Protein AF-A0A2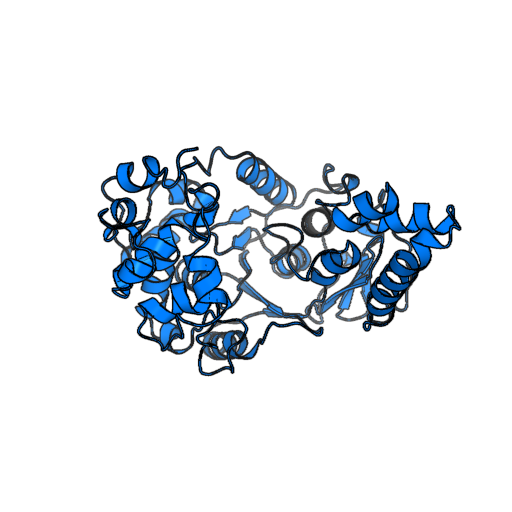D7ATK7-F1 (afdb_monomer)

Solvent-accessible surface area (backbone atoms only — not comparable to full-atom values): 22265 Å² total; per-residue (Å²): 113,68,54,60,48,31,48,75,71,53,39,56,70,63,23,48,58,49,55,74,72,53,89,50,81,94,45,47,71,58,47,53,51,48,51,51,52,50,45,58,66,70,67,59,74,70,71,82,61,67,92,77,81,71,72,64,43,79,89,45,63,70,70,23,51,48,73,59,82,35,34,41,34,39,50,44,92,81,51,74,28,40,36,50,50,58,83,83,58,54,73,92,72,43,58,58,19,29,55,45,49,34,46,23,34,56,36,47,87,80,38,65,70,44,79,55,84,63,92,40,80,45,73,61,43,84,30,46,30,32,41,29,68,46,28,51,43,26,44,26,23,57,68,29,43,64,92,81,47,43,35,34,27,75,37,75,79,64,96,64,84,67,36,59,44,18,30,47,52,31,49,59,57,45,52,76,83,43,79,65,47,73,34,39,33,50,56,33,52,56,32,42,71,66,70,37,72,76,46,64,65,35,96,57,31,68,35,34,68,56,44,64,38,24,64,83,65,34,28,27,25,50,25,40,46,44,24,24,48,71,48,36,15,54,81,18,36,26,46,43,69,36,85,78,27,70,67,46,56,48,50,42,48,57,32,46,60,36,14,24,42,59,36,47,77,26,34,28,22,27,71,56,20,21,45,52,49,32,60,78,38,78,65,32,80,48,56,42,67,30,46,62,18,82,45,85,52,60,64,20,37,42,54,61,25,50,53,61,36,30,59,72,73,43,78,59,42,68,81,28,71,54,31,40,53,44,63,72,36,82,79,43,68,56,26,56,60,39,50,46,27,32,62,70,61,72,44,55,86,75,40,67,94,44,50,76,75,62,69,57,87,55,78,65,50,43,22,29,44,68,76,38,49,74,72,38,58,78,92,48,33,64,57,32,49,59,47,42,60,77,70,34,52,72,50,84,63,62,60,74,56,64,68,37,55,79,72,75,128

Foldseek 3Di:
DVLVVCVVVLVLVVNVVCCVVDDDPVCVVVVVVSCVLVVVVVPQDQPPADPDDDADDLQCLLSQWDDDQQKIWGDDNQGIKIKRHPRPDDSVLFAQLLSLLLCCQQCVVPRVSSVDQGPDFDAAFDAAEELQQLALLSVLLCLLFDVRHAAEYEDEPGDDLFDCLLSVLLQVVVVVPDDYHYMYMDSQCSQVSSSHDRDGPHPCNSCSSCSRCCSVVRHQEYEYSAACCRQQNDLLFAGDHNCPDPVLVVVQVSQVRHNYGYFHLHHFAHSLLSLQLCVVDPSNCSGDNARNDDNHAHPLQAPCCQLRVQLVVGHHDCVHPHNLVQLPDPVRRSNLSNLVSCLSNVNCVSNVVCVVVNPDDCPCNNATALVSLVSGDPVSSVSSVVSSVVGHHHDPDCCVSNVGRSDPD

Radius of gyration: 22.5 Å; Cα contacts (8 Å, |Δi|>4): 698; chains: 1; bounding box: 68×41×58 Å

Sequence (409 aa):
MIVRSYWNQGDLGKAGELLAVWKNDSLDFIREKYENTTKIYSEDNEPSGPKRRVEWNPEEIISNYVQEGSRLWLKTPHVWVYWDMPADFDLEKTNHALLELAAELLLRPWIESTKRPFSTKRDFGDNYSLAFSAGTDSTAAMLLMPGNTILAYHQRDYDSMIDHRNALKLIDHIKTYRDVFVIKSNHEKIRKAYGNPNGFSTDYASGAHLVLMADYLNLKGVSFGLVIENGWLKKASKFRDFADSNHWKYWSKRFNEAGLHLVFPTNMISEAGCMKICHSNEIGQHLNSCMRGDGQVGCGKCWKCFHKNGPLGRKIDVSSHEISTYLQKRPLRTAMHALWAIKKMHLEHLVPDLEIQLQQDFSWWEDYYAPGLEILPPDLREIIQNNLELYLQQLEDSSHLTSIDLFSE

Secondary structure (DSSP, 8-state):
-HHHHHHHTT-HHHHHHHHHH---GGGHHHHHHHHHHHHHHHHS------SS-----SS-GGGGEEEETTEEEEE-SS-EEEEE--TT--GGGS-HHHHHHHHHHHHTTT-GGGSS--SS-----SEEEEE--SSHHHHHHHHHS-TTPEEEEEE--SS-S---HHHHHHHHHHTTTS-EEEEEB-TTHHHHHTTPPSS-SSTTGGGHHHHHTTTTTTEEEEE----HHHHTEETTTEE--STT-HHHHHHHHHHHHTT-EEE-TTTTB-HHHHHHHHHTSGGGGT----TTS-SSS--SSSHHIIIIIGGGT----TTSHHHHHHHT-SSPTTHHHHHHHHHHTT-GGG-GGGHHHHHS--GGGGSB-GGGGGGS-HHHHHHHHHHHHTT--B-S-THHHHT-BTT--

Structure (mmCIF, N/CA/C/O backbone):
data_AF-A0A2D7ATK7-F1
#
_entry.id   AF-A0A2D7ATK7-F1
#
loop_
_atom_site.group_PDB
_atom_site.id
_atom_site.type_symbol
_atom_site.label_atom_id
_atom_site.label_alt_id
_atom_site.label_comp_id
_atom_site.label_asym_id
_atom_site.label_entity_id
_atom_site.label_seq_id
_atom_site.pdbx_PDB_ins_code
_atom_site.Cartn_x
_atom_site.Cartn_y
_atom_site.Cartn_z
_atom_site.occupancy
_atom_site.B_iso_or_equiv
_atom_site.auth_seq_id
_atom_site.auth_comp_id
_atom_site.auth_asym_id
_atom_site.auth_atom_id
_atom_site.pdbx_PDB_model_num
ATOM 1 N N . MET A 1 1 ? 36.347 3.215 19.498 1.00 61.38 1 MET A N 1
ATOM 2 C CA . MET A 1 1 ? 35.095 3.941 19.832 1.00 61.38 1 MET A CA 1
ATOM 3 C C . MET A 1 1 ? 34.274 4.271 18.582 1.00 61.38 1 MET A C 1
ATOM 5 O O . MET A 1 1 ? 33.103 3.928 18.550 1.00 61.38 1 MET A O 1
ATOM 9 N N . ILE A 1 2 ? 34.889 4.823 17.527 1.00 79.06 2 ILE A N 1
ATOM 10 C CA . ILE A 1 2 ? 34.204 5.235 16.285 1.00 79.06 2 ILE A CA 1
ATOM 11 C C . ILE A 1 2 ? 33.571 4.059 15.511 1.00 79.06 2 ILE A C 1
ATOM 13 O O . ILE A 1 2 ? 32.397 4.130 15.172 1.00 79.06 2 ILE A O 1
ATOM 17 N N . VAL A 1 3 ? 34.284 2.938 15.321 1.00 80.19 3 VAL A N 1
ATOM 18 C CA . VAL A 1 3 ? 33.730 1.739 14.646 1.00 80.19 3 VAL A CA 1
ATOM 19 C C . VAL A 1 3 ? 32.474 1.211 15.350 1.00 80.19 3 VAL A C 1
ATOM 21 O O . VAL A 1 3 ? 31.476 0.922 14.700 1.00 80.19 3 VAL A O 1
ATOM 24 N N . ARG A 1 4 ? 32.489 1.145 16.692 1.00 76.12 4 ARG A N 1
ATOM 25 C CA . ARG A 1 4 ? 31.312 0.749 17.489 1.00 76.12 4 ARG A CA 1
ATOM 26 C C . ARG A 1 4 ? 30.149 1.726 17.323 1.00 76.12 4 ARG A C 1
ATOM 28 O O . ARG A 1 4 ? 29.007 1.293 17.369 1.00 76.12 4 ARG A O 1
ATOM 35 N N . SER A 1 5 ? 30.429 3.016 17.137 1.00 75.94 5 SER A N 1
ATOM 36 C CA . SER A 1 5 ? 29.397 4.028 16.904 1.00 75.94 5 SER A CA 1
ATOM 37 C C . SER A 1 5 ? 28.676 3.784 15.582 1.00 75.94 5 SER A C 1
ATOM 39 O O . SER A 1 5 ? 27.458 3.662 15.593 1.00 75.94 5 SER A O 1
ATOM 41 N N . TYR A 1 6 ? 29.413 3.628 14.475 1.00 76.25 6 TYR A N 1
ATOM 42 C CA . TYR A 1 6 ? 28.816 3.325 13.167 1.00 76.25 6 TYR A CA 1
ATOM 43 C C . TYR A 1 6 ? 28.096 1.975 13.165 1.00 76.25 6 TYR A C 1
ATOM 45 O O . TYR A 1 6 ? 26.975 1.875 12.677 1.00 76.25 6 TYR A O 1
ATOM 53 N N . TRP A 1 7 ? 28.678 0.965 13.820 1.00 75.94 7 TRP A N 1
ATOM 54 C CA . TRP A 1 7 ? 28.021 -0.325 14.028 1.00 75.94 7 TRP A CA 1
ATOM 55 C C . TRP A 1 7 ? 26.679 -0.185 14.764 1.00 75.94 7 TRP A C 1
ATOM 57 O O . TRP A 1 7 ? 25.665 -0.708 14.314 1.00 75.94 7 TRP A O 1
ATOM 67 N N . ASN A 1 8 ? 26.645 0.546 15.882 1.00 73.00 8 ASN A N 1
ATOM 68 C CA . ASN A 1 8 ? 25.421 0.754 16.664 1.00 73.00 8 ASN A CA 1
ATOM 69 C C . ASN A 1 8 ? 24.392 1.638 15.940 1.00 73.00 8 ASN A C 1
ATOM 71 O O . ASN A 1 8 ? 23.205 1.559 16.241 1.00 73.00 8 ASN A O 1
ATOM 75 N N . GLN A 1 9 ? 24.841 2.464 14.995 1.00 74.00 9 GLN A N 1
ATOM 76 C CA . GLN A 1 9 ? 23.996 3.272 14.114 1.00 74.00 9 GLN A CA 1
ATOM 77 C C . GLN A 1 9 ? 23.506 2.493 12.880 1.00 74.00 9 GLN A C 1
ATOM 79 O O . GLN A 1 9 ? 22.691 3.016 12.126 1.00 74.00 9 GLN A O 1
ATOM 84 N N . GLY A 1 10 ? 23.967 1.253 12.676 1.00 64.19 10 GLY A N 1
ATOM 85 C CA . GLY A 1 10 ? 23.589 0.411 11.538 1.00 64.19 10 GLY A CA 1
ATOM 86 C C . GLY A 1 10 ? 24.304 0.745 10.224 1.00 64.19 10 GLY A C 1
ATOM 87 O O . GLY A 1 10 ? 23.979 0.159 9.195 1.00 64.19 10 GLY A O 1
ATOM 88 N N . ASP A 1 11 ? 25.294 1.639 10.240 1.00 74.50 11 ASP A N 1
ATOM 89 C CA . ASP A 1 11 ? 26.102 1.981 9.067 1.00 74.50 11 ASP A CA 1
ATOM 90 C C . ASP A 1 11 ? 27.216 0.941 8.870 1.00 74.50 11 ASP A C 1
ATOM 92 O O . ASP A 1 11 ? 28.384 1.128 9.236 1.00 74.50 11 ASP A O 1
ATOM 96 N N . LEU A 1 12 ? 26.819 -0.215 8.334 1.00 77.12 12 LEU A N 1
ATOM 97 C CA . LEU A 1 12 ? 27.723 -1.337 8.087 1.00 77.12 12 LEU A CA 1
ATOM 98 C C . LEU A 1 12 ? 28.784 -0.994 7.032 1.00 77.12 12 LEU A C 1
ATOM 100 O O . LEU A 1 12 ? 29.916 -1.451 7.160 1.00 77.12 12 LEU A O 1
ATOM 104 N N . GLY A 1 13 ? 28.464 -0.150 6.046 1.00 71.81 13 GLY A N 1
ATOM 105 C CA . GLY A 1 13 ? 29.425 0.29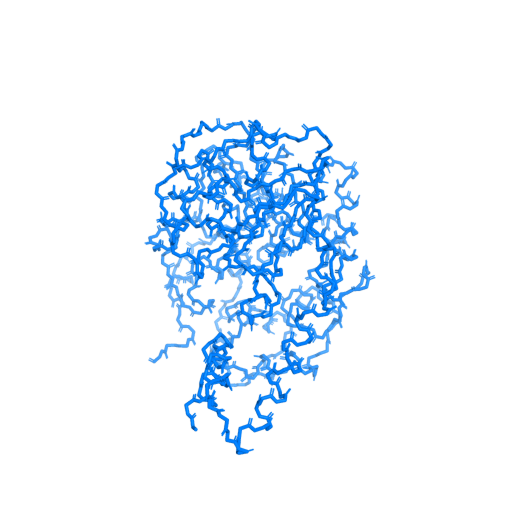2 5.033 1.00 71.81 13 GLY A CA 1
ATOM 106 C C . GLY A 1 13 ? 30.596 1.035 5.668 1.00 71.81 13 GLY A C 1
ATOM 107 O O . GLY A 1 13 ? 31.756 0.647 5.495 1.00 71.81 13 GLY A O 1
ATOM 108 N N . LYS A 1 14 ? 30.300 2.038 6.506 1.00 75.81 14 LYS A N 1
ATOM 109 C CA . LYS A 1 14 ? 31.350 2.810 7.176 1.00 75.81 14 LYS A CA 1
ATOM 110 C C . LYS A 1 14 ? 32.088 2.013 8.245 1.00 75.81 14 LYS A C 1
ATOM 112 O O . LYS A 1 14 ? 33.300 2.174 8.409 1.00 75.81 14 LYS A O 1
ATOM 117 N N . ALA A 1 15 ? 31.388 1.125 8.953 1.00 80.62 15 ALA A N 1
ATOM 118 C CA . ALA A 1 15 ? 32.021 0.198 9.886 1.00 80.62 15 ALA A CA 1
ATOM 119 C C . ALA A 1 15 ? 33.026 -0.724 9.168 1.00 80.62 15 ALA A C 1
ATOM 121 O O . ALA A 1 15 ? 34.132 -0.915 9.674 1.00 80.62 15 ALA A O 1
ATOM 122 N N . GLY A 1 16 ? 32.677 -1.229 7.981 1.00 80.94 16 GLY A N 1
ATOM 123 C CA . GLY A 1 16 ? 33.534 -2.068 7.143 1.00 80.94 16 GLY A CA 1
ATOM 124 C C . GLY A 1 16 ? 34.799 -1.361 6.659 1.00 80.94 16 GLY A C 1
ATOM 125 O O . GLY A 1 16 ? 35.898 -1.884 6.846 1.00 80.94 16 GLY A O 1
ATOM 126 N N . GLU A 1 17 ? 34.669 -0.147 6.112 1.00 80.62 17 GLU A N 1
ATOM 127 C CA . GLU A 1 17 ? 35.816 0.679 5.695 1.00 80.62 17 GLU A CA 1
ATOM 128 C C . GLU A 1 17 ? 36.812 0.890 6.843 1.00 80.62 17 GLU A C 1
ATOM 130 O O . GLU A 1 17 ? 38.021 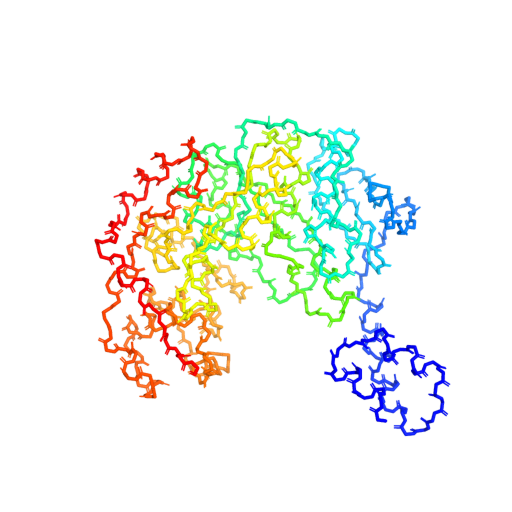0.715 6.686 1.00 80.62 17 GLU A O 1
ATOM 135 N N . LEU A 1 18 ? 36.302 1.234 8.028 1.00 83.44 18 LEU A N 1
ATOM 136 C CA . LEU A 1 18 ? 37.143 1.485 9.193 1.00 83.44 18 LEU A CA 1
ATOM 137 C C . LEU A 1 18 ? 37.787 0.200 9.732 1.00 83.44 18 LEU A C 1
ATOM 139 O O . LEU A 1 18 ? 38.945 0.235 10.144 1.00 83.44 18 LEU A O 1
ATOM 143 N N . LEU A 1 19 ? 37.082 -0.935 9.705 1.00 84.06 19 LEU A N 1
ATOM 144 C CA . LEU A 1 19 ? 37.633 -2.240 10.094 1.00 84.06 19 LEU A CA 1
ATOM 145 C C . LEU A 1 19 ? 38.736 -2.722 9.138 1.00 84.06 19 LEU A C 1
ATOM 147 O O . LEU A 1 19 ? 39.664 -3.406 9.580 1.00 84.06 19 LEU A O 1
ATOM 151 N N . ALA A 1 20 ? 38.675 -2.361 7.853 1.00 81.19 20 ALA A N 1
ATOM 152 C CA . ALA A 1 20 ? 39.702 -2.706 6.869 1.00 81.19 20 ALA A CA 1
ATOM 153 C C . ALA A 1 20 ? 41.026 -1.964 7.119 1.00 81.19 20 ALA A C 1
ATOM 155 O O . ALA A 1 20 ? 42.105 -2.538 6.955 1.00 81.19 20 ALA A O 1
ATOM 156 N N . VAL A 1 21 ? 40.945 -0.704 7.556 1.00 85.69 21 VAL A N 1
ATOM 157 C CA . VAL A 1 21 ? 42.119 0.149 7.795 1.00 85.69 21 VAL A CA 1
ATOM 158 C C . VAL A 1 21 ? 42.669 -0.031 9.211 1.00 85.69 21 VAL A C 1
ATOM 160 O O . VAL A 1 21 ? 43.884 -0.039 9.410 1.00 85.69 21 VAL A O 1
ATOM 163 N N . TRP A 1 22 ? 41.806 -0.188 10.217 1.00 83.25 22 TRP A N 1
ATOM 164 C CA . TRP A 1 22 ? 42.228 -0.253 11.618 1.00 83.25 22 TRP A CA 1
ATOM 165 C C . TRP A 1 22 ? 42.391 -1.694 12.089 1.00 83.25 22 TRP A C 1
ATOM 167 O O . TRP A 1 22 ? 41.421 -2.380 12.412 1.00 83.25 22 TRP A O 1
ATOM 177 N N . LYS A 1 23 ? 43.646 -2.142 12.165 1.00 75.31 23 LYS A N 1
ATOM 178 C CA . LYS A 1 23 ? 44.041 -3.450 12.703 1.00 75.31 23 LYS A CA 1
ATOM 179 C C . LYS A 1 23 ? 44.471 -3.287 14.160 1.00 75.31 23 LYS A C 1
ATOM 181 O O . LYS A 1 23 ? 45.607 -2.920 14.437 1.00 75.31 23 LYS A O 1
ATOM 186 N N . ASN A 1 24 ? 43.523 -3.458 15.073 1.00 79.88 24 ASN A N 1
ATOM 187 C CA . ASN A 1 24 ? 43.741 -3.383 16.514 1.00 79.88 24 ASN A CA 1
ATOM 188 C C . ASN A 1 24 ? 42.946 -4.505 17.183 1.00 79.88 24 ASN A C 1
ATOM 190 O O . ASN A 1 24 ? 41.741 -4.597 16.952 1.00 79.88 24 ASN A O 1
ATOM 194 N N . ASP A 1 25 ? 43.607 -5.274 18.043 1.00 78.81 25 ASP A N 1
ATOM 195 C CA . ASP A 1 25 ? 43.075 -6.465 18.717 1.00 78.81 25 ASP A CA 1
ATOM 196 C C . ASP A 1 25 ? 41.781 -6.182 19.509 1.00 78.81 25 ASP A C 1
ATOM 198 O O . ASP A 1 25 ? 40.880 -7.011 19.619 1.00 78.81 25 ASP A O 1
ATOM 202 N N . SER A 1 26 ? 41.600 -4.950 20.002 1.00 78.88 26 SER A N 1
ATOM 203 C CA . SER A 1 26 ? 40.365 -4.526 20.689 1.00 78.88 26 SER A CA 1
ATOM 204 C C . SER A 1 26 ? 39.120 -4.460 19.784 1.00 78.88 26 SER A C 1
ATOM 206 O O . SER A 1 26 ? 37.996 -4.288 20.277 1.00 78.88 26 SER A O 1
ATOM 208 N N . LEU A 1 27 ? 39.301 -4.571 18.464 1.00 78.56 27 LEU A N 1
ATOM 209 C CA . LEU A 1 27 ? 38.241 -4.580 17.457 1.00 78.56 27 LEU A CA 1
ATOM 210 C C . LEU A 1 27 ? 37.935 -5.982 16.921 1.00 78.56 27 LEU A C 1
ATOM 212 O O . LEU A 1 27 ? 36.965 -6.106 16.177 1.00 78.56 27 LEU A O 1
ATOM 216 N N . ASP A 1 28 ? 38.675 -7.019 17.313 1.00 81.94 28 ASP A N 1
ATOM 217 C CA . ASP A 1 28 ? 38.535 -8.365 16.740 1.00 81.94 28 ASP A CA 1
ATOM 218 C C . ASP A 1 28 ? 37.141 -8.951 16.954 1.00 81.94 28 ASP A C 1
ATOM 220 O O . ASP A 1 28 ? 36.538 -9.453 16.015 1.00 81.94 28 ASP A O 1
ATOM 224 N N . PHE A 1 29 ? 36.545 -8.750 18.131 1.00 79.25 29 PHE A N 1
ATOM 225 C CA . PHE A 1 29 ? 35.157 -9.153 18.388 1.00 79.25 29 PHE A CA 1
ATOM 226 C C . PHE A 1 29 ? 34.143 -8.463 17.455 1.00 79.25 29 PHE A C 1
ATOM 228 O O . PHE A 1 29 ? 33.150 -9.054 17.035 1.00 79.25 29 PHE A O 1
ATOM 235 N N . ILE A 1 30 ? 34.364 -7.185 17.123 1.00 78.25 30 ILE A N 1
ATOM 236 C CA . ILE A 1 30 ? 33.487 -6.447 16.199 1.00 78.25 30 ILE A CA 1
ATOM 237 C C . ILE A 1 30 ? 33.754 -6.898 14.767 1.00 78.25 30 ILE A C 1
ATOM 239 O O . ILE A 1 30 ? 32.814 -6.977 13.989 1.00 78.25 30 ILE A O 1
ATOM 243 N N . ARG A 1 31 ? 35.012 -7.192 14.428 1.00 81.44 31 ARG A N 1
ATOM 244 C CA . ARG A 1 31 ? 35.423 -7.714 13.127 1.00 81.44 31 ARG A CA 1
ATOM 245 C C . ARG A 1 31 ? 34.795 -9.079 12.877 1.00 81.44 31 ARG A C 1
ATOM 247 O O . ARG A 1 31 ? 34.140 -9.237 11.862 1.00 81.44 31 ARG A O 1
ATOM 254 N N . GLU A 1 32 ? 34.873 -9.997 13.833 1.00 80.62 32 GLU A N 1
ATOM 255 C CA . GLU A 1 32 ? 34.225 -11.308 13.769 1.00 80.62 32 GLU A CA 1
ATOM 256 C C . GLU A 1 32 ? 32.702 -11.168 13.662 1.00 80.62 32 GLU A C 1
ATOM 258 O O . GLU A 1 32 ? 32.062 -11.817 12.838 1.00 80.62 32 GLU A O 1
ATOM 263 N N . LYS A 1 33 ? 32.093 -10.261 14.436 1.00 77.62 33 LYS A N 1
ATOM 264 C CA . LYS A 1 33 ? 30.656 -9.987 14.328 1.00 77.62 33 LYS A CA 1
ATOM 265 C C . LYS A 1 33 ? 30.287 -9.378 12.975 1.00 77.62 33 LYS A C 1
ATOM 267 O O . LYS A 1 33 ? 29.256 -9.753 12.424 1.00 77.62 33 LYS A O 1
ATOM 272 N N . TYR A 1 34 ? 31.104 -8.470 12.444 1.00 78.81 34 TYR A N 1
ATOM 273 C CA . TYR A 1 34 ? 30.949 -7.875 11.119 1.00 78.81 34 TYR A CA 1
ATOM 274 C C . TYR A 1 34 ? 31.076 -8.937 10.034 1.00 78.81 34 TYR A C 1
ATOM 276 O O . TYR A 1 34 ? 30.173 -9.040 9.221 1.00 78.81 34 TYR A O 1
ATOM 284 N N . GLU A 1 35 ? 32.113 -9.769 10.077 1.00 76.25 35 GLU A N 1
ATOM 285 C CA . GLU A 1 35 ? 32.370 -10.861 9.138 1.00 76.25 35 GLU A CA 1
ATOM 286 C C . GLU A 1 35 ? 31.294 -11.943 9.192 1.00 76.25 35 GLU A C 1
ATOM 288 O O . GLU A 1 35 ? 30.879 -12.420 8.148 1.00 76.25 35 GLU A O 1
ATOM 293 N N . ASN A 1 36 ? 30.783 -12.304 10.370 1.00 69.75 36 ASN A N 1
ATOM 294 C CA . ASN A 1 36 ? 29.662 -13.240 10.491 1.00 69.75 36 ASN A CA 1
ATOM 295 C C . ASN A 1 36 ? 28.361 -12.622 9.980 1.00 69.75 36 ASN A C 1
ATOM 297 O O . ASN A 1 36 ? 27.586 -13.277 9.294 1.00 69.75 36 ASN A O 1
ATOM 301 N N . THR A 1 37 ? 28.136 -11.343 10.273 1.00 65.12 37 THR A N 1
ATOM 302 C CA . THR A 1 37 ? 26.983 -10.597 9.767 1.00 65.12 37 THR A CA 1
ATOM 303 C C . THR A 1 37 ? 27.045 -10.512 8.239 1.00 65.12 37 THR A C 1
ATOM 305 O O . THR A 1 37 ? 26.074 -10.857 7.578 1.00 65.12 37 THR A O 1
ATOM 308 N N . THR A 1 38 ? 28.191 -10.156 7.654 1.00 59.75 38 THR A N 1
ATOM 309 C CA . THR A 1 38 ? 28.381 -10.088 6.200 1.00 59.75 38 THR A CA 1
ATOM 310 C C . THR A 1 38 ? 28.444 -11.456 5.530 1.00 59.75 38 THR A C 1
ATOM 312 O O . THR A 1 38 ? 27.941 -11.563 4.420 1.00 59.75 38 THR A O 1
ATOM 315 N N . LYS A 1 39 ? 28.958 -12.508 6.186 1.00 52.75 39 LYS A N 1
ATOM 316 C CA . LYS A 1 39 ? 28.890 -13.898 5.696 1.00 52.75 39 LYS A CA 1
ATOM 317 C C . LYS A 1 39 ? 27.460 -14.406 5.616 1.00 52.75 39 LYS A C 1
ATOM 319 O O . LYS A 1 39 ? 27.072 -14.935 4.582 1.00 52.75 39 LYS A O 1
ATOM 324 N N . ILE A 1 40 ? 26.658 -14.176 6.658 1.00 50.38 40 ILE A N 1
ATOM 325 C CA . ILE A 1 40 ? 25.215 -14.462 6.632 1.00 50.38 40 ILE A CA 1
ATOM 326 C C . ILE A 1 40 ? 24.547 -13.674 5.491 1.00 50.38 40 ILE A C 1
ATOM 328 O O . ILE A 1 40 ? 23.667 -14.192 4.811 1.00 50.38 40 ILE A O 1
ATOM 332 N N . TYR A 1 41 ? 24.997 -12.444 5.217 1.00 49.19 41 TYR A N 1
ATOM 333 C CA . TYR A 1 41 ? 24.498 -11.653 4.089 1.00 49.19 41 TYR A CA 1
ATOM 334 C C . TYR A 1 41 ? 25.026 -12.086 2.709 1.00 49.19 41 TYR A C 1
ATOM 336 O O . TYR A 1 41 ? 24.333 -11.835 1.727 1.00 49.19 41 TYR A O 1
ATOM 344 N N . SER A 1 42 ? 26.192 -12.736 2.608 1.00 47.00 42 SER A N 1
ATOM 345 C CA . SER A 1 42 ? 26.765 -13.211 1.339 1.00 47.00 42 SER A CA 1
ATOM 346 C C . SER A 1 42 ? 26.358 -14.640 0.969 1.00 47.00 42 SER A C 1
ATOM 348 O O . SER A 1 42 ? 26.367 -14.980 -0.209 1.00 47.00 42 SER A O 1
ATOM 350 N N . GLU A 1 43 ? 26.021 -15.483 1.950 1.00 42.41 43 GLU A N 1
ATOM 351 C CA . GLU A 1 43 ? 25.667 -16.898 1.736 1.00 42.41 43 GLU A CA 1
ATOM 352 C C . GLU A 1 43 ? 24.149 -17.142 1.631 1.00 42.41 43 GLU A C 1
ATOM 354 O O . GLU A 1 43 ? 23.723 -18.214 1.200 1.00 42.41 43 GLU A O 1
ATOM 359 N N . ASP A 1 44 ? 23.312 -16.141 1.930 1.00 43.75 44 ASP A N 1
ATOM 360 C CA . ASP A 1 44 ? 21.857 -16.229 1.775 1.00 43.75 44 ASP A CA 1
ATOM 361 C C . ASP A 1 44 ? 21.421 -16.104 0.306 1.00 43.75 44 ASP A C 1
ATOM 363 O O . ASP A 1 44 ? 20.883 -15.072 -0.103 1.00 43.75 44 ASP A O 1
ATOM 367 N N . ASN A 1 45 ? 21.602 -17.182 -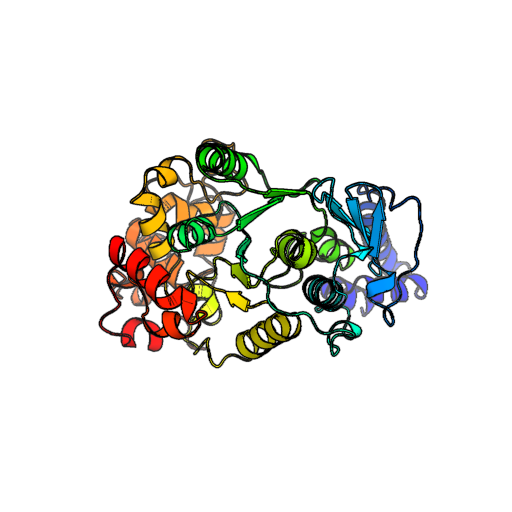0.469 1.00 44.50 45 ASN A N 1
ATOM 368 C CA . ASN A 1 45 ? 20.892 -17.476 -1.722 1.00 44.50 45 ASN A CA 1
ATOM 369 C C . ASN A 1 45 ? 20.524 -16.211 -2.522 1.00 44.50 45 ASN A C 1
ATOM 371 O O . ASN A 1 45 ? 19.336 -15.898 -2.727 1.00 44.50 45 ASN A O 1
ATOM 375 N N . GLU A 1 46 ? 21.525 -15.427 -2.937 1.00 49.28 46 GLU A N 1
ATOM 376 C CA . GLU A 1 46 ? 21.292 -14.537 -4.064 1.00 49.28 46 GLU A CA 1
ATOM 377 C C . GLU A 1 46 ? 20.866 -15.444 -5.222 1.00 49.28 46 GLU A C 1
ATOM 379 O O . GLU A 1 46 ? 21.557 -16.426 -5.510 1.00 49.28 46 GLU A O 1
ATOM 384 N N . PRO A 1 47 ? 19.718 -15.180 -5.871 1.00 53.06 47 PRO A N 1
ATOM 385 C CA . PRO A 1 47 ? 19.462 -15.797 -7.157 1.00 53.06 47 PRO A CA 1
ATOM 386 C C . PRO A 1 47 ? 20.714 -15.557 -7.989 1.00 53.06 47 PRO A C 1
ATOM 388 O O . PRO A 1 47 ? 21.209 -14.426 -8.015 1.00 53.06 47 PRO A O 1
ATOM 391 N N . SER A 1 48 ? 21.241 -16.592 -8.644 1.00 64.06 48 SER A N 1
ATOM 392 C CA . SER A 1 48 ? 22.235 -16.359 -9.682 1.00 64.06 48 SER A CA 1
ATOM 393 C C . SER A 1 48 ? 21.616 -15.309 -10.600 1.00 64.06 48 SER A C 1
ATOM 395 O O . SER A 1 48 ? 20.550 -15.573 -11.162 1.00 64.06 48 SER A O 1
ATOM 397 N N . GLY A 1 49 ? 22.190 -14.099 -10.627 1.00 72.56 49 GLY A N 1
ATOM 398 C CA . GLY A 1 49 ? 21.658 -13.001 -11.431 1.00 72.56 49 GLY A CA 1
ATOM 399 C C . GLY A 1 49 ? 21.486 -13.423 -12.897 1.00 72.56 49 GLY A C 1
ATOM 400 O O . GLY A 1 49 ? 21.907 -14.522 -13.275 1.00 72.56 49 GLY A O 1
ATOM 401 N N . PRO A 1 50 ? 20.892 -12.570 -13.742 1.00 86.88 50 PRO A N 1
ATOM 402 C CA . PRO A 1 50 ? 20.672 -12.914 -15.143 1.00 86.88 50 PRO A CA 1
ATOM 403 C C . PRO A 1 50 ? 21.973 -13.376 -15.818 1.00 86.88 50 PRO A C 1
ATOM 405 O O . PRO A 1 50 ? 23.076 -12.945 -15.454 1.00 86.88 50 PRO A O 1
ATOM 408 N N . LYS A 1 51 ? 21.855 -14.251 -16.825 1.00 85.19 51 LYS A N 1
ATOM 409 C CA . LYS A 1 51 ? 22.986 -14.679 -17.667 1.00 85.19 51 LYS A CA 1
ATOM 410 C C . LYS A 1 51 ? 23.694 -13.467 -18.266 1.00 85.19 51 LYS A C 1
ATOM 412 O O . LYS A 1 51 ? 24.926 -13.429 -18.296 1.00 85.19 51 LYS A O 1
ATOM 417 N N . ARG A 1 52 ? 22.930 -12.464 -18.714 1.00 84.31 52 ARG A N 1
ATOM 418 C CA . ARG A 1 52 ? 23.479 -11.162 -19.114 1.00 84.31 52 ARG A CA 1
ATOM 419 C C . ARG A 1 52 ? 23.826 -10.344 -17.871 1.00 84.31 52 ARG A C 1
ATOM 421 O O . ARG A 1 52 ? 22.944 -9.817 -17.201 1.00 84.31 52 ARG A O 1
ATOM 428 N N . ARG A 1 53 ? 25.122 -10.174 -17.602 1.00 81.94 53 ARG A N 1
ATOM 429 C CA . ARG A 1 53 ? 25.583 -9.292 -16.523 1.00 81.94 53 ARG A CA 1
ATOM 430 C C . ARG A 1 53 ? 25.628 -7.841 -16.993 1.00 81.94 53 ARG A C 1
ATOM 432 O O . ARG A 1 53 ? 26.251 -7.545 -18.008 1.00 81.94 53 ARG A O 1
ATOM 439 N N . VAL A 1 54 ? 24.994 -6.958 -16.226 1.00 90.25 54 VAL A N 1
ATOM 440 C CA . VAL A 1 54 ? 25.212 -5.508 -16.290 1.00 90.25 54 VAL A CA 1
ATOM 441 C C . VAL A 1 54 ? 25.775 -5.021 -14.958 1.00 90.25 54 VAL A C 1
ATOM 443 O O . VAL A 1 54 ? 25.478 -5.588 -13.899 1.00 90.25 54 VAL A O 1
ATOM 446 N N . GLU A 1 55 ? 26.623 -4.000 -15.016 1.00 90.81 55 GLU A N 1
ATOM 447 C CA . GLU A 1 55 ? 27.074 -3.276 -13.830 1.00 90.81 55 GLU A CA 1
ATOM 448 C C . GLU A 1 55 ? 26.056 -2.197 -13.468 1.00 90.81 55 GLU A C 1
ATOM 450 O O . GLU A 1 55 ? 25.349 -1.684 -14.332 1.00 90.81 55 GLU A O 1
ATOM 455 N N . TRP A 1 56 ? 25.961 -1.878 -12.177 1.00 94.19 56 TRP A N 1
ATOM 456 C CA . TRP A 1 56 ? 25.072 -0.815 -11.725 1.00 94.19 56 TRP A CA 1
ATOM 457 C C . TRP A 1 56 ? 25.530 0.532 -12.298 1.00 94.19 56 TRP A C 1
ATOM 459 O O . TRP A 1 56 ? 26.656 0.954 -12.037 1.00 94.19 56 TRP A O 1
ATOM 469 N N . ASN A 1 57 ? 24.642 1.222 -13.012 1.00 94.25 57 ASN A N 1
ATOM 470 C CA . ASN A 1 57 ? 24.867 2.562 -13.537 1.00 94.25 57 ASN A CA 1
ATOM 471 C C . ASN A 1 57 ? 23.846 3.551 -12.934 1.00 94.25 57 ASN A C 1
ATOM 473 O O . ASN A 1 57 ? 22.679 3.541 -13.335 1.00 94.25 57 ASN A O 1
ATOM 477 N N . PRO A 1 58 ? 24.248 4.423 -11.988 1.00 90.56 58 PRO A N 1
ATOM 478 C CA . PRO A 1 58 ? 23.334 5.377 -11.357 1.00 90.56 58 PRO A CA 1
ATOM 479 C C . PRO A 1 58 ? 22.889 6.517 -12.287 1.00 90.56 58 PRO A C 1
ATOM 481 O O . PRO A 1 58 ? 21.902 7.185 -11.971 1.00 90.56 58 PRO A O 1
ATOM 484 N N . GLU A 1 59 ? 23.590 6.733 -13.405 1.00 89.81 59 GLU A N 1
ATOM 485 C CA . GLU A 1 59 ? 23.298 7.781 -14.389 1.00 89.81 59 GLU A CA 1
ATOM 486 C C . GLU A 1 59 ? 22.357 7.288 -15.497 1.00 89.81 59 GLU A C 1
ATOM 488 O O . GLU A 1 59 ? 21.582 8.061 -16.061 1.00 89.81 59 GLU A O 1
ATOM 493 N N . GLU A 1 60 ? 22.324 5.985 -15.760 1.00 92.56 60 GLU A N 1
ATOM 494 C CA . GLU A 1 60 ? 21.449 5.376 -16.762 1.00 92.56 60 GLU A CA 1
ATOM 495 C C . GLU A 1 60 ? 20.543 4.329 -16.114 1.00 92.56 60 GLU A C 1
ATOM 497 O O . GLU A 1 60 ? 20.741 3.129 -16.257 1.00 92.56 60 GLU A O 1
ATOM 502 N N . ILE A 1 61 ? 19.509 4.783 -15.398 1.00 94.31 61 ILE A N 1
ATOM 503 C CA . ILE A 1 61 ? 18.596 3.897 -14.660 1.00 94.31 61 ILE A CA 1
ATOM 504 C C . ILE A 1 61 ? 18.043 2.756 -15.529 1.00 94.31 61 ILE A C 1
ATOM 506 O O . ILE A 1 61 ? 17.987 1.619 -15.066 1.00 94.31 61 ILE A O 1
ATOM 510 N N . ILE A 1 62 ? 17.704 3.039 -16.789 1.00 95.94 62 ILE A N 1
ATOM 511 C CA . ILE A 1 62 ? 17.132 2.065 -17.729 1.00 95.94 62 ILE A CA 1
ATOM 512 C C . ILE A 1 62 ? 18.094 0.911 -18.028 1.00 95.94 62 ILE A C 1
ATOM 514 O O . ILE A 1 62 ? 17.661 -0.237 -18.087 1.00 95.94 62 ILE A O 1
ATOM 518 N N . SER A 1 63 ? 19.400 1.178 -18.144 1.00 95.69 63 SER A N 1
ATOM 519 C CA . SER A 1 63 ? 20.387 0.141 -18.480 1.00 95.69 63 SER A CA 1
ATOM 520 C C . SER A 1 63 ? 20.622 -0.870 -17.351 1.00 95.69 63 SER A C 1
ATOM 522 O O . SER A 1 63 ? 21.235 -1.914 -17.577 1.00 95.69 63 SER A O 1
ATOM 524 N N . ASN A 1 64 ? 20.070 -0.618 -16.158 1.00 96.88 64 ASN A N 1
ATOM 525 C CA . ASN A 1 64 ? 20.071 -1.562 -15.041 1.00 96.88 64 ASN A CA 1
ATOM 526 C C . ASN A 1 64 ? 18.976 -2.637 -15.137 1.00 96.88 64 ASN A C 1
ATOM 528 O O . ASN A 1 64 ? 18.996 -3.580 -14.341 1.00 96.88 64 ASN A O 1
ATOM 532 N N . TYR A 1 65 ? 18.023 -2.509 -16.066 1.00 97.56 65 TYR A N 1
ATOM 533 C CA . TYR A 1 65 ? 16.975 -3.502 -16.285 1.00 97.56 65 TYR A CA 1
ATOM 534 C C . TYR A 1 65 ? 17.392 -4.530 -17.340 1.00 97.56 65 TYR A C 1
ATOM 536 O O . TYR A 1 65 ? 17.962 -4.195 -18.377 1.00 97.56 65 TYR A O 1
ATOM 544 N N . VAL A 1 66 ? 17.097 -5.803 -17.077 1.00 97.00 66 VAL A N 1
ATOM 545 C CA . VAL A 1 66 ? 17.374 -6.917 -17.995 1.00 97.00 66 VAL A CA 1
ATOM 546 C C . VAL A 1 66 ? 16.205 -7.890 -17.958 1.00 97.00 66 VAL A C 1
ATOM 548 O O . VAL A 1 66 ? 15.806 -8.317 -16.880 1.00 97.00 66 VAL A O 1
ATOM 551 N N . GLN A 1 67 ? 15.679 -8.295 -19.112 1.00 96.94 67 GLN A N 1
ATOM 552 C CA . GLN A 1 67 ? 14.666 -9.348 -19.190 1.00 96.94 67 GLN A CA 1
ATOM 553 C C . GLN A 1 67 ? 15.269 -10.668 -19.688 1.00 96.94 67 GLN A C 1
ATOM 555 O O . GLN A 1 67 ? 16.003 -10.694 -20.675 1.00 96.94 67 GLN A O 1
ATOM 560 N N . GLU A 1 68 ? 14.924 -11.776 -19.026 1.00 95.25 68 GLU A N 1
ATOM 561 C CA . GLU A 1 68 ? 15.231 -13.140 -19.467 1.00 95.25 68 GLU A CA 1
ATOM 562 C C . GLU A 1 68 ? 13.964 -14.001 -19.425 1.00 95.25 68 GLU A C 1
ATOM 564 O O . GLU A 1 68 ? 13.493 -14.399 -18.357 1.00 95.25 68 GLU A O 1
ATOM 569 N N . GLY A 1 69 ? 13.396 -14.291 -20.599 1.00 94.44 69 GLY A N 1
ATOM 570 C CA . GLY A 1 69 ? 12.088 -14.942 -20.688 1.00 94.44 69 GLY A CA 1
ATOM 571 C C . GLY A 1 69 ? 11.021 -14.099 -19.990 1.00 94.44 69 GLY A C 1
ATOM 572 O O . GLY A 1 69 ? 10.902 -12.906 -20.253 1.00 94.44 69 GLY A O 1
ATOM 573 N N . SER A 1 70 ? 10.278 -14.702 -19.066 1.00 95.81 70 SER A N 1
ATOM 574 C CA . SER A 1 70 ? 9.249 -14.015 -18.279 1.00 95.81 70 SER A CA 1
ATOM 575 C C . SER A 1 70 ? 9.793 -13.292 -17.041 1.00 95.81 70 SER A C 1
ATOM 577 O O . SER A 1 70 ? 9.018 -12.718 -16.285 1.00 95.81 70 SER A O 1
ATOM 579 N N . ARG A 1 71 ? 11.104 -13.330 -16.771 1.00 97.19 71 ARG A N 1
ATOM 580 C CA . ARG A 1 71 ? 11.679 -12.693 -15.581 1.00 97.19 71 ARG A CA 1
ATOM 581 C C . ARG A 1 71 ? 12.307 -11.352 -15.931 1.00 97.19 71 ARG A C 1
ATOM 583 O O . ARG A 1 71 ? 13.265 -11.299 -16.703 1.00 97.19 71 ARG A O 1
ATOM 590 N N . LEU A 1 72 ? 11.802 -10.285 -15.315 1.00 98.12 72 LEU A N 1
ATOM 591 C CA . LEU A 1 72 ? 12.414 -8.960 -15.357 1.00 98.12 72 LEU A CA 1
ATOM 592 C C . LEU A 1 72 ? 13.343 -8.794 -14.158 1.00 98.12 72 LEU A C 1
ATOM 594 O O . LEU A 1 72 ? 12.914 -8.958 -13.020 1.00 98.12 72 LEU A O 1
ATOM 598 N N . TRP A 1 73 ? 14.589 -8.426 -14.412 1.00 97.88 73 TRP A N 1
ATOM 599 C CA . TRP A 1 73 ? 15.609 -8.149 -13.414 1.00 97.88 73 TRP A CA 1
ATOM 600 C C . TRP A 1 73 ? 15.900 -6.655 -13.327 1.00 97.88 73 TRP A C 1
ATOM 602 O O . TRP A 1 73 ? 15.922 -5.962 -14.341 1.00 97.88 73 TRP A O 1
ATOM 612 N N . LEU A 1 74 ? 16.208 -6.192 -12.119 1.00 97.44 74 LEU A N 1
ATOM 613 C CA . LEU A 1 74 ? 16.813 -4.896 -11.841 1.00 97.44 74 LEU A CA 1
ATOM 614 C C . LEU A 1 74 ? 18.135 -5.121 -11.104 1.00 97.44 74 LEU A C 1
ATOM 616 O O . LEU A 1 74 ? 18.166 -5.678 -9.997 1.00 97.44 74 LEU A O 1
ATOM 620 N N . LYS A 1 75 ? 19.232 -4.654 -11.701 1.00 96.00 75 LYS A N 1
ATOM 621 C CA . LYS A 1 75 ? 20.504 -4.503 -11.002 1.00 96.00 75 LYS A CA 1
ATOM 622 C C . LYS A 1 75 ? 20.391 -3.320 -10.047 1.00 96.00 75 LYS A C 1
ATOM 624 O O . LYS A 1 75 ? 20.017 -2.229 -10.451 1.00 96.00 75 LYS A O 1
ATOM 629 N N . THR A 1 76 ? 20.747 -3.525 -8.785 1.00 95.06 76 THR A N 1
ATOM 630 C CA . THR A 1 76 ? 20.962 -2.447 -7.803 1.00 95.06 76 THR A CA 1
ATOM 631 C C . THR A 1 76 ? 22.447 -2.402 -7.419 1.00 95.06 76 THR A C 1
ATOM 633 O O . THR A 1 76 ? 23.183 -3.331 -7.783 1.00 95.06 76 THR A O 1
ATOM 636 N N . PRO A 1 77 ? 22.926 -1.397 -6.659 1.00 92.50 77 PRO A N 1
ATOM 637 C CA . PRO A 1 77 ? 24.331 -1.333 -6.249 1.00 92.50 77 PRO A CA 1
ATOM 638 C C . PRO A 1 77 ? 24.833 -2.620 -5.587 1.00 92.50 77 PRO A C 1
ATOM 640 O O . PRO A 1 77 ? 25.933 -3.083 -5.880 1.00 92.50 77 PRO A O 1
ATOM 643 N N . HIS A 1 78 ? 23.996 -3.247 -4.757 1.00 91.50 78 HIS A N 1
ATOM 644 C CA . HIS A 1 78 ? 24.423 -4.352 -3.899 1.00 91.50 78 HIS A CA 1
ATOM 645 C C . HIS A 1 78 ? 23.817 -5.702 -4.272 1.00 91.50 78 HIS A C 1
ATOM 647 O O . HIS A 1 78 ? 24.473 -6.710 -4.068 1.00 91.50 78 HIS A O 1
ATOM 653 N N . VAL A 1 79 ? 22.610 -5.736 -4.845 1.00 92.12 79 VAL A N 1
ATOM 654 C CA . VAL A 1 79 ? 21.866 -6.989 -5.067 1.00 92.12 79 VAL A CA 1
ATOM 655 C C . VAL A 1 79 ? 21.119 -6.984 -6.402 1.00 92.12 79 VAL A C 1
ATOM 657 O O . VAL A 1 79 ? 20.794 -5.927 -6.949 1.00 92.12 79 VAL A O 1
ATOM 660 N N . TRP A 1 80 ? 20.843 -8.170 -6.936 1.00 94.75 80 TRP A N 1
ATOM 661 C CA . TRP A 1 80 ? 19.886 -8.359 -8.025 1.00 94.75 80 TRP A CA 1
ATOM 662 C C . TRP A 1 80 ? 18.490 -8.634 -7.489 1.00 94.75 80 TRP A C 1
ATOM 664 O O . TRP A 1 80 ? 18.290 -9.532 -6.664 1.00 94.75 80 TRP A O 1
ATOM 674 N N . VAL A 1 81 ? 17.511 -7.907 -8.017 1.00 96.50 81 VAL A N 1
ATOM 675 C CA . VAL A 1 81 ? 16.104 -8.190 -7.741 1.00 96.50 81 VAL A CA 1
ATOM 676 C C . VAL A 1 81 ? 15.323 -8.455 -9.011 1.00 96.50 81 VAL A C 1
ATOM 678 O O . VAL A 1 81 ? 15.773 -8.088 -10.092 1.00 96.50 81 VAL A O 1
ATOM 681 N N . TYR A 1 82 ? 14.184 -9.128 -8.890 1.00 97.62 82 TYR A N 1
ATOM 682 C CA . TYR A 1 82 ? 13.377 -9.516 -10.036 1.00 97.62 82 TYR A CA 1
ATOM 683 C C . TYR A 1 82 ? 11.878 -9.518 -9.768 1.00 97.62 82 TYR A C 1
ATOM 685 O O . TYR A 1 82 ? 11.427 -9.448 -8.620 1.00 97.62 82 TYR A O 1
ATOM 693 N N . TRP A 1 83 ? 11.136 -9.663 -10.864 1.00 98.31 83 TRP A N 1
ATOM 694 C CA . TRP A 1 83 ? 9.714 -9.964 -10.918 1.00 98.31 83 TRP A CA 1
ATOM 695 C C . TRP A 1 83 ? 9.461 -11.042 -11.976 1.00 98.31 83 TRP A C 1
ATOM 697 O O . TRP A 1 83 ? 9.985 -10.955 -13.089 1.00 98.31 83 TRP A O 1
ATOM 707 N N . ASP A 1 84 ? 8.656 -12.044 -11.631 1.00 97.88 84 ASP A N 1
ATOM 708 C CA . ASP A 1 84 ? 8.129 -13.020 -12.590 1.00 97.88 84 ASP A CA 1
ATOM 709 C C . ASP A 1 84 ? 6.900 -12.421 -13.282 1.00 97.88 84 ASP A C 1
ATOM 711 O O . ASP A 1 84 ? 5.795 -12.430 -12.736 1.00 97.88 84 ASP A O 1
ATOM 715 N N . MET A 1 85 ? 7.125 -11.855 -14.465 1.00 98.06 85 MET A N 1
ATOM 716 C CA . MET A 1 85 ? 6.128 -11.176 -15.289 1.00 98.06 85 MET A CA 1
ATOM 717 C C . MET A 1 85 ? 5.276 -12.172 -16.098 1.00 98.06 85 MET A C 1
ATOM 719 O O . MET A 1 85 ? 5.656 -13.339 -16.247 1.00 98.06 85 MET A O 1
ATOM 723 N N . PRO A 1 86 ? 4.126 -11.736 -16.649 1.00 97.25 86 PRO A N 1
ATOM 724 C CA . PRO A 1 86 ? 3.390 -12.499 -17.658 1.00 97.25 86 PRO A CA 1
ATOM 725 C C . PRO A 1 86 ? 4.281 -12.938 -18.830 1.00 97.25 86 PRO A C 1
ATOM 727 O O . PRO A 1 86 ? 5.252 -12.266 -19.172 1.00 97.25 86 PRO A O 1
ATOM 730 N N . ALA A 1 87 ? 3.970 -14.081 -19.448 1.00 94.94 87 ALA A N 1
ATOM 731 C CA . ALA A 1 87 ? 4.836 -14.702 -20.458 1.00 94.94 87 ALA A CA 1
ATOM 732 C C . ALA A 1 87 ? 5.039 -13.845 -21.723 1.00 94.94 87 ALA A C 1
ATOM 734 O O . ALA A 1 87 ? 6.050 -13.986 -22.404 1.00 94.94 87 ALA A O 1
ATOM 735 N N . ASP A 1 88 ? 4.081 -12.974 -22.023 1.00 95.62 88 ASP A N 1
ATOM 736 C CA . ASP A 1 88 ? 4.049 -12.041 -23.148 1.00 95.62 88 ASP A CA 1
ATOM 737 C C . ASP A 1 88 ? 4.412 -10.595 -22.753 1.00 95.62 88 ASP A C 1
ATOM 739 O O . ASP A 1 88 ? 4.320 -9.688 -23.582 1.00 95.62 88 ASP A O 1
ATOM 743 N N . PHE A 1 89 ? 4.854 -10.372 -21.509 1.00 98.25 89 PHE A N 1
ATOM 744 C CA . PHE A 1 89 ? 5.449 -9.104 -21.092 1.00 98.25 89 PHE A CA 1
ATOM 745 C C . PHE A 1 89 ? 6.752 -8.835 -21.860 1.00 98.25 89 PHE A C 1
ATOM 747 O O . PHE A 1 89 ? 7.570 -9.736 -22.055 1.00 98.25 89 PHE A O 1
ATOM 754 N N . ASP A 1 90 ? 6.970 -7.578 -22.245 1.00 98.00 90 ASP A N 1
ATOM 755 C CA . ASP A 1 90 ? 8.123 -7.149 -23.037 1.00 98.00 90 ASP A CA 1
ATOM 756 C C . ASP A 1 90 ? 8.693 -5.829 -22.493 1.00 98.00 90 ASP A C 1
ATOM 758 O O . ASP A 1 90 ? 8.053 -4.774 -22.553 1.00 98.00 90 ASP A O 1
ATOM 762 N N . LEU A 1 91 ? 9.911 -5.898 -21.957 1.00 98.19 91 LEU A N 1
ATOM 763 C CA . LEU A 1 91 ? 10.661 -4.770 -21.415 1.00 98.19 91 LEU A CA 1
ATOM 764 C C . LEU A 1 91 ? 10.887 -3.692 -22.477 1.00 98.19 91 LEU A C 1
ATOM 766 O O . LEU A 1 91 ? 10.779 -2.513 -22.158 1.00 98.19 91 LEU A O 1
ATOM 770 N N . GLU A 1 92 ? 11.128 -4.074 -23.733 1.00 97.75 92 GLU A N 1
ATOM 771 C CA . GLU A 1 92 ? 11.381 -3.121 -24.824 1.00 97.75 92 GLU A CA 1
ATOM 772 C C . GLU A 1 92 ? 10.127 -2.303 -25.179 1.00 97.75 92 GLU A C 1
ATOM 774 O O . GLU A 1 92 ? 10.220 -1.233 -25.778 1.00 97.75 92 GLU A O 1
ATOM 779 N N . LYS A 1 93 ? 8.939 -2.780 -24.781 1.00 97.88 93 LYS A N 1
ATOM 780 C CA . LYS A 1 93 ? 7.666 -2.051 -24.912 1.00 97.88 93 LYS A CA 1
ATOM 781 C C . LYS A 1 93 ? 7.303 -1.238 -23.671 1.00 97.88 93 LYS A C 1
ATOM 783 O O . LYS A 1 93 ? 6.268 -0.578 -23.675 1.00 97.88 93 LYS A O 1
ATOM 788 N N . THR A 1 94 ? 8.113 -1.294 -22.614 1.00 98.31 94 THR A N 1
ATOM 789 C CA . THR A 1 94 ? 7.848 -0.585 -21.359 1.00 98.31 94 THR A CA 1
ATOM 790 C C . THR A 1 94 ? 8.451 0.816 -21.408 1.00 98.31 94 THR A C 1
ATOM 792 O O . THR A 1 94 ? 9.654 0.994 -21.595 1.00 98.31 94 THR A O 1
ATOM 795 N N . ASN A 1 95 ? 7.622 1.836 -21.204 1.00 98.56 95 ASN A N 1
ATOM 796 C CA . ASN A 1 95 ? 8.042 3.228 -21.209 1.00 98.56 95 ASN A CA 1
ATOM 797 C C . ASN A 1 95 ? 9.078 3.502 -20.106 1.00 98.56 95 ASN A C 1
ATOM 799 O O . ASN A 1 95 ? 8.910 3.105 -18.949 1.00 98.56 95 ASN A O 1
ATOM 803 N N . HIS A 1 96 ? 10.133 4.246 -20.442 1.00 98.44 96 HIS A N 1
ATOM 804 C CA . HIS A 1 96 ? 11.231 4.531 -19.517 1.00 98.44 96 HIS A CA 1
ATOM 805 C C . HIS A 1 96 ? 10.780 5.257 -18.240 1.00 98.44 96 HIS A C 1
ATOM 807 O O . HIS A 1 96 ? 11.322 4.982 -17.171 1.00 98.44 96 HIS A O 1
ATOM 813 N N . ALA A 1 97 ? 9.746 6.104 -18.304 1.00 98.56 97 ALA A N 1
ATOM 814 C CA . ALA A 1 97 ? 9.199 6.783 -17.130 1.00 98.56 97 ALA A CA 1
ATOM 815 C C . ALA A 1 97 ? 8.683 5.796 -16.065 1.00 98.56 97 ALA A C 1
ATOM 817 O O . ALA A 1 97 ? 8.814 6.056 -14.870 1.00 98.56 97 ALA A O 1
ATOM 818 N N . LEU A 1 98 ? 8.152 4.638 -16.477 1.00 98.81 98 LEU A N 1
ATOM 819 C CA . LEU A 1 98 ? 7.714 3.581 -15.558 1.00 98.81 98 LEU A CA 1
ATOM 820 C C . LEU A 1 98 ? 8.904 2.894 -14.889 1.00 98.81 98 LEU A C 1
ATOM 822 O O . LEU A 1 98 ? 8.887 2.661 -13.682 1.00 98.81 98 LEU A O 1
ATOM 826 N N . LEU A 1 99 ? 9.951 2.599 -15.662 1.00 98.62 99 LEU A N 1
ATOM 827 C CA . LEU A 1 99 ? 11.186 1.989 -15.163 1.00 98.62 99 LEU A CA 1
ATOM 828 C C . LEU A 1 99 ? 11.913 2.925 -14.183 1.00 98.62 99 LEU A C 1
ATOM 830 O O . LEU A 1 99 ? 12.423 2.480 -13.151 1.00 98.62 99 LEU A O 1
ATOM 834 N N . GLU A 1 100 ? 11.926 4.227 -14.465 1.00 98.56 100 GLU A N 1
ATOM 835 C CA . GLU A 1 100 ? 12.495 5.250 -13.584 1.00 98.56 100 GLU A CA 1
ATOM 836 C C . GLU A 1 100 ? 11.647 5.463 -12.328 1.00 98.56 100 GLU A C 1
ATOM 838 O O . GLU A 1 100 ? 12.206 5.510 -11.231 1.00 98.56 100 GLU A O 1
ATOM 843 N N . LEU A 1 101 ? 10.313 5.511 -12.449 1.00 98.75 101 LEU A N 1
ATOM 844 C CA . LEU A 1 101 ? 9.423 5.562 -11.289 1.00 98.75 101 LEU A CA 1
ATOM 845 C C . LEU A 1 101 ? 9.626 4.327 -10.405 1.00 98.75 101 LEU A C 1
ATOM 847 O O . LEU A 1 101 ? 9.838 4.478 -9.206 1.00 98.75 101 LEU A O 1
ATOM 851 N N . ALA A 1 102 ? 9.627 3.117 -10.972 1.00 98.62 102 ALA A N 1
ATOM 852 C CA . ALA A 1 102 ? 9.859 1.883 -10.223 1.00 98.62 102 ALA A CA 1
ATOM 853 C C . ALA A 1 102 ? 11.222 1.892 -9.510 1.00 98.62 102 ALA A C 1
ATOM 855 O O . ALA A 1 102 ? 11.297 1.549 -8.328 1.00 98.62 102 ALA A O 1
ATOM 856 N N . ALA A 1 103 ? 12.286 2.356 -10.174 1.00 98.31 103 ALA A N 1
ATOM 857 C CA . ALA A 1 103 ? 13.597 2.508 -9.547 1.00 98.31 103 ALA A CA 1
ATOM 858 C C . ALA A 1 103 ? 13.557 3.505 -8.378 1.00 98.31 103 ALA A C 1
ATOM 860 O O . ALA A 1 103 ? 14.108 3.225 -7.313 1.00 98.31 103 ALA A O 1
ATOM 861 N N . GLU A 1 104 ? 12.860 4.633 -8.530 1.00 98.38 104 GLU A N 1
ATOM 862 C CA . GLU A 1 104 ? 12.661 5.599 -7.451 1.00 98.38 104 GLU A CA 1
ATOM 863 C C . GLU A 1 104 ? 11.884 4.984 -6.275 1.00 98.38 104 GLU A C 1
ATOM 865 O O . GLU A 1 104 ? 12.315 5.093 -5.126 1.00 98.38 104 GLU A O 1
ATOM 870 N N . LEU A 1 105 ? 10.791 4.255 -6.528 1.00 98.38 105 LEU A N 1
ATOM 871 C CA . LEU A 1 105 ? 10.037 3.562 -5.474 1.00 98.38 105 LEU A CA 1
ATOM 872 C C . LEU A 1 105 ? 10.923 2.605 -4.665 1.00 98.38 105 LEU A C 1
ATOM 874 O O . LEU A 1 105 ? 10.746 2.467 -3.451 1.00 98.38 105 LEU A O 1
ATOM 878 N N . LEU A 1 106 ? 11.874 1.952 -5.327 1.00 98.12 106 LEU A N 1
ATOM 879 C CA . LEU A 1 106 ? 12.702 0.900 -4.749 1.00 98.12 106 LEU A CA 1
ATOM 880 C C . LEU A 1 106 ? 13.995 1.407 -4.107 1.00 98.12 106 LEU A C 1
ATOM 882 O O . LEU A 1 106 ? 14.462 0.783 -3.154 1.00 98.12 106 LEU A O 1
ATOM 886 N N . LEU A 1 107 ? 14.576 2.503 -4.602 1.00 97.56 107 LEU A N 1
ATOM 887 C CA . LEU A 1 107 ? 15.944 2.920 -4.263 1.00 97.56 107 LEU A CA 1
ATOM 888 C C . LEU A 1 107 ? 16.048 4.333 -3.676 1.00 97.56 107 LEU A C 1
ATOM 890 O O . LEU A 1 107 ? 17.090 4.657 -3.104 1.00 97.56 107 LEU A O 1
ATOM 894 N N . ARG A 1 108 ? 14.987 5.153 -3.729 1.00 95.50 108 ARG A N 1
ATOM 895 C CA . ARG A 1 108 ? 14.974 6.543 -3.225 1.00 95.50 108 ARG A CA 1
ATOM 896 C C . ARG A 1 108 ? 15.569 6.757 -1.825 1.00 95.50 108 ARG A C 1
ATOM 898 O O . ARG A 1 108 ? 16.152 7.826 -1.627 1.00 95.50 108 ARG A O 1
ATOM 905 N N . PRO A 1 109 ? 15.433 5.838 -0.843 1.00 95.50 109 PRO A N 1
ATOM 906 C CA . PRO A 1 109 ? 16.039 6.034 0.475 1.00 95.50 109 PRO A CA 1
ATOM 907 C C . PRO A 1 109 ? 17.571 6.069 0.476 1.00 95.50 109 PRO A C 1
ATOM 909 O O . PRO A 1 109 ? 18.143 6.681 1.372 1.00 95.50 109 PRO A O 1
ATOM 912 N N . TRP A 1 110 ? 18.225 5.426 -0.496 1.00 95.12 110 TRP A N 1
ATOM 913 C CA . TRP A 1 110 ? 19.687 5.283 -0.530 1.00 95.12 110 TRP A CA 1
ATOM 914 C C . TRP A 1 110 ? 20.330 5.919 -1.761 1.00 95.12 110 TRP A C 1
ATOM 916 O O . TRP A 1 110 ? 21.493 6.304 -1.703 1.00 95.12 110 TRP A O 1
ATOM 926 N N . ILE A 1 111 ? 19.592 6.038 -2.866 1.00 93.94 111 ILE A N 1
ATOM 927 C CA . ILE A 1 111 ? 20.117 6.489 -4.155 1.00 93.94 111 ILE A CA 1
ATOM 928 C C . ILE A 1 111 ? 19.381 7.749 -4.592 1.00 93.94 111 ILE A C 1
ATOM 930 O O . ILE A 1 111 ? 18.295 7.701 -5.174 1.00 93.94 111 ILE A O 1
ATOM 934 N N . GLU A 1 112 ? 19.990 8.897 -4.312 1.00 88.31 112 GLU A N 1
ATOM 935 C CA . GLU A 1 112 ? 19.404 10.202 -4.609 1.00 88.31 112 GLU A CA 1
ATOM 936 C C . GLU A 1 112 ? 19.240 10.463 -6.110 1.00 88.31 112 GLU A C 1
ATOM 938 O O . GLU A 1 112 ? 18.267 11.106 -6.497 1.00 88.31 112 GLU A O 1
ATOM 943 N N . SER A 1 113 ? 20.099 9.886 -6.959 1.00 87.88 113 SER A N 1
ATOM 944 C CA . SER A 1 113 ? 20.015 10.041 -8.419 1.00 87.88 113 SER A CA 1
ATOM 945 C C . SER A 1 113 ? 18.711 9.503 -9.021 1.00 87.88 113 SER A C 1
ATOM 947 O O . SER A 1 113 ? 18.342 9.895 -10.125 1.00 87.88 113 SER A O 1
ATOM 949 N N . THR A 1 114 ? 17.957 8.675 -8.288 1.00 92.56 114 THR A N 1
ATOM 950 C CA . THR A 1 114 ? 16.613 8.243 -8.709 1.00 92.56 114 THR A CA 1
ATOM 951 C C . THR A 1 114 ? 15.561 9.356 -8.637 1.00 92.56 114 THR A C 1
ATOM 953 O O . THR A 1 114 ? 14.528 9.264 -9.293 1.00 92.56 114 THR A O 1
ATOM 956 N N . LYS A 1 115 ? 15.821 10.446 -7.902 1.00 92.38 115 LYS A N 1
ATOM 957 C CA . LYS A 1 115 ? 14.930 11.611 -7.774 1.00 92.38 115 LYS A CA 1
ATOM 958 C C . LYS A 1 115 ? 15.184 12.636 -8.884 1.00 92.38 115 LYS A C 1
ATOM 960 O O . LYS A 1 115 ? 15.497 13.796 -8.615 1.00 92.38 115 LYS A O 1
ATOM 965 N N . ARG A 1 116 ? 15.069 12.215 -10.140 1.00 92.06 116 ARG A N 1
ATOM 966 C CA . ARG A 1 116 ? 15.304 13.072 -11.312 1.00 92.06 116 ARG A CA 1
ATOM 967 C C . ARG A 1 116 ? 14.076 13.148 -12.222 1.00 92.06 116 ARG A C 1
ATOM 969 O O . ARG A 1 116 ? 13.215 12.266 -12.151 1.00 92.06 116 ARG A O 1
ATOM 976 N N . PRO A 1 117 ? 13.959 14.184 -13.071 1.00 96.44 117 PRO A N 1
ATOM 977 C CA . PRO A 1 117 ? 12.945 14.204 -14.120 1.00 96.44 117 PRO A CA 1
ATOM 978 C C . PRO A 1 117 ? 13.020 12.932 -14.968 1.00 96.44 117 PRO A C 1
ATOM 980 O O . PRO A 1 117 ? 14.118 12.453 -15.252 1.00 96.44 117 PRO A O 1
ATOM 983 N N . PHE A 1 118 ? 11.865 12.389 -15.354 1.00 97.31 118 PHE A N 1
ATOM 984 C CA . PHE A 1 118 ? 11.829 11.213 -16.218 1.00 97.31 118 PHE A CA 1
ATOM 985 C C . PHE A 1 118 ? 12.352 11.553 -17.613 1.00 97.31 118 PHE A C 1
ATOM 987 O O . PHE A 1 118 ? 12.123 12.647 -18.135 1.00 97.31 118 PHE A O 1
ATOM 994 N N . SER A 1 119 ? 13.065 10.599 -18.199 1.00 96.25 119 SER A N 1
ATOM 995 C CA . SER A 1 119 ? 13.686 10.694 -19.521 1.00 96.25 119 SER A CA 1
ATOM 996 C C . SER A 1 119 ? 12.665 10.703 -20.661 1.00 96.25 119 SER A C 1
ATOM 998 O O . SER A 1 119 ? 12.918 11.278 -21.720 1.00 96.25 119 SER A O 1
ATOM 1000 N N . THR A 1 120 ? 11.496 10.106 -20.440 1.00 97.44 120 THR A N 1
ATOM 1001 C CA . THR A 1 120 ? 10.375 10.066 -21.381 1.00 97.44 120 THR A CA 1
ATOM 1002 C C . THR A 1 120 ? 9.094 10.553 -20.714 1.00 97.44 120 THR A C 1
ATOM 1004 O O . THR A 1 120 ? 9.005 10.692 -19.495 1.00 97.44 120 THR A O 1
ATOM 1007 N N . LYS A 1 121 ? 8.075 10.815 -21.535 1.00 96.38 121 LYS A N 1
ATOM 1008 C CA . LYS A 1 121 ? 6.693 10.973 -21.079 1.00 96.38 121 LYS A CA 1
ATOM 1009 C C . LYS A 1 121 ? 5.902 9.725 -21.444 1.00 96.38 121 LYS A C 1
ATOM 1011 O O . LYS A 1 121 ? 6.221 9.053 -22.429 1.00 96.38 121 LYS A O 1
ATOM 1016 N N . ARG A 1 122 ? 4.872 9.443 -20.657 1.00 98.06 122 ARG A N 1
ATOM 1017 C CA . ARG A 1 122 ? 3.922 8.363 -20.892 1.00 98.06 122 ARG A CA 1
ATOM 1018 C C . ARG A 1 122 ? 2.511 8.928 -20.799 1.00 98.06 122 ARG A C 1
ATOM 1020 O O . ARG A 1 122 ? 2.216 9.660 -19.856 1.00 98.06 122 ARG A O 1
ATOM 1027 N N . ASP A 1 123 ? 1.667 8.582 -21.761 1.00 98.19 123 ASP A N 1
ATOM 1028 C CA . ASP A 1 123 ? 0.242 8.884 -21.683 1.00 98.19 123 ASP A CA 1
ATOM 1029 C C . ASP A 1 123 ? -0.448 7.974 -20.654 1.00 98.19 123 ASP A C 1
ATOM 1031 O O . ASP A 1 123 ? 0.069 6.923 -20.263 1.00 98.19 123 ASP A O 1
ATOM 1035 N N . PHE A 1 124 ? -1.617 8.393 -20.179 1.00 98.62 124 PHE A N 1
ATOM 1036 C CA . PHE A 1 124 ? -2.442 7.555 -19.313 1.00 98.62 124 PHE A CA 1
ATOM 1037 C C . PHE A 1 124 ? -3.072 6.424 -20.130 1.00 98.62 124 PHE A C 1
ATOM 1039 O O . PHE A 1 124 ? -3.459 6.633 -21.277 1.00 98.62 124 PHE A O 1
ATOM 1046 N N . GLY A 1 125 ? -3.191 5.242 -19.523 1.00 98.56 125 GLY A N 1
ATOM 1047 C CA . GLY A 1 125 ? -3.985 4.152 -20.086 1.00 98.56 125 GLY A CA 1
ATOM 1048 C C . GLY A 1 125 ? -5.478 4.282 -19.771 1.00 98.56 125 GLY A C 1
ATOM 1049 O O . GLY A 1 125 ? -5.986 5.372 -19.511 1.00 98.56 125 GLY A O 1
ATOM 1050 N N . ASP A 1 126 ? -6.169 3.146 -19.693 1.00 98.56 126 ASP A N 1
ATOM 1051 C CA . ASP A 1 126 ? -7.617 3.101 -19.438 1.00 98.56 126 ASP A CA 1
ATOM 1052 C C . ASP A 1 126 ? -7.989 2.427 -18.111 1.00 98.56 126 ASP A C 1
ATOM 1054 O O . ASP A 1 126 ? -9.075 2.654 -17.576 1.00 98.56 126 ASP A O 1
ATOM 1058 N N . ASN A 1 127 ? -7.092 1.619 -17.538 1.00 98.69 127 ASN A N 1
ATOM 1059 C CA . ASN A 1 127 ? -7.413 0.747 -16.411 1.00 98.69 127 ASN A CA 1
ATOM 1060 C C . ASN A 1 127 ? -6.866 1.262 -15.074 1.00 98.69 127 ASN A C 1
ATOM 1062 O O . ASN A 1 127 ? -5.717 1.697 -14.966 1.00 98.69 127 ASN A O 1
ATOM 1066 N N . TYR A 1 128 ? -7.661 1.138 -14.012 1.00 98.81 128 TYR A N 1
ATOM 1067 C CA . TYR A 1 128 ? -7.135 1.201 -12.649 1.00 98.81 128 TYR A CA 1
ATOM 1068 C C . TYR A 1 128 ? -6.621 -0.166 -12.213 1.00 98.81 128 TYR A C 1
ATOM 1070 O O . TYR A 1 128 ? -7.133 -1.206 -12.626 1.00 98.81 128 TYR A O 1
ATOM 1078 N N . SER A 1 129 ? -5.633 -0.159 -11.326 1.00 98.88 129 SER A N 1
ATOM 1079 C CA . SER A 1 129 ? -5.106 -1.360 -10.687 1.00 98.88 129 SER A CA 1
ATOM 1080 C C . SER A 1 129 ? -5.020 -1.190 -9.179 1.00 98.88 129 SER A C 1
ATOM 1082 O O . SER A 1 129 ? -4.956 -0.070 -8.687 1.00 98.88 129 SER A O 1
ATOM 1084 N N . LEU A 1 130 ? -4.980 -2.292 -8.438 1.00 98.88 130 LEU A N 1
ATOM 1085 C CA . LEU A 1 130 ? -4.812 -2.311 -6.991 1.00 98.88 130 LEU A CA 1
ATOM 1086 C C . LEU A 1 130 ? -3.633 -3.207 -6.619 1.00 98.88 130 LEU A C 1
ATOM 1088 O O . LEU A 1 130 ? -3.620 -4.395 -6.959 1.00 98.88 130 LEU A O 1
ATOM 1092 N N . ALA A 1 131 ? -2.684 -2.649 -5.860 1.00 98.69 131 ALA A N 1
ATOM 1093 C CA . ALA A 1 131 ? -1.653 -3.407 -5.157 1.00 98.69 131 ALA A CA 1
ATOM 1094 C C . ALA A 1 131 ? -2.326 -4.223 -4.039 1.00 98.69 131 ALA A C 1
ATOM 1096 O O . ALA A 1 131 ? -2.419 -3.817 -2.877 1.00 98.69 131 ALA A O 1
ATOM 1097 N N . PHE A 1 132 ? -2.904 -5.355 -4.431 1.00 98.44 132 PHE A N 1
ATOM 1098 C CA . PHE A 1 132 ? -3.838 -6.119 -3.625 1.00 98.44 132 PHE A CA 1
ATOM 1099 C C . PHE A 1 132 ? -3.078 -7.074 -2.717 1.00 98.44 132 PHE A C 1
ATOM 1101 O O . PHE A 1 132 ? -2.619 -8.102 -3.181 1.00 98.44 132 PHE A O 1
ATOM 1108 N N . SER A 1 133 ? -2.954 -6.752 -1.426 1.00 96.38 133 SER A N 1
ATOM 1109 C CA . SER A 1 133 ? -2.183 -7.541 -0.448 1.00 96.38 133 SER A CA 1
ATOM 1110 C C . SER A 1 133 ? -2.929 -8.737 0.162 1.00 96.38 133 SER A C 1
ATOM 1112 O O . SER A 1 133 ? -2.352 -9.449 0.985 1.00 96.38 133 SER A O 1
ATOM 1114 N N . ALA A 1 134 ? -4.214 -8.917 -0.170 1.00 96.25 134 ALA A N 1
ATOM 1115 C CA . ALA A 1 134 ? -5.135 -9.831 0.517 1.00 96.25 134 ALA A CA 1
ATOM 1116 C C . ALA A 1 134 ? -5.252 -9.597 2.047 1.00 96.25 134 ALA A C 1
ATOM 1118 O O . ALA A 1 134 ? -5.687 -10.470 2.795 1.00 96.25 134 ALA A O 1
ATOM 1119 N N . GLY A 1 135 ? -4.867 -8.409 2.529 1.00 95.56 135 GLY A N 1
ATOM 1120 C CA . GLY A 1 135 ? -5.173 -7.919 3.873 1.00 95.56 135 GLY A CA 1
ATOM 1121 C C . GLY A 1 135 ? -6.499 -7.156 3.918 1.00 95.56 135 GLY A C 1
ATOM 1122 O O . GLY A 1 135 ? -7.070 -6.836 2.874 1.00 95.56 135 GLY A O 1
ATOM 1123 N N . THR A 1 136 ? -6.972 -6.832 5.125 1.00 96.94 136 THR A N 1
ATOM 1124 C CA . THR A 1 136 ? -8.248 -6.122 5.342 1.00 96.94 136 THR A CA 1
ATOM 1125 C C . THR A 1 136 ? -8.350 -4.840 4.519 1.00 96.94 136 THR A C 1
ATOM 1127 O O . THR A 1 136 ? -9.307 -4.669 3.775 1.00 96.94 136 THR A O 1
ATOM 1130 N N . ASP A 1 137 ? -7.332 -3.986 4.572 1.00 97.56 137 ASP A N 1
ATOM 1131 C CA . ASP A 1 137 ? -7.400 -2.647 3.978 1.00 97.56 137 ASP A CA 1
ATOM 1132 C C . ASP A 1 137 ? -7.431 -2.723 2.440 1.00 97.56 137 ASP A C 1
ATOM 1134 O O . ASP A 1 137 ? -8.255 -2.089 1.789 1.00 97.56 137 ASP A O 1
ATOM 1138 N N . SER A 1 138 ? -6.610 -3.592 1.834 1.00 98.06 138 SER A N 1
ATOM 1139 C CA . SER A 1 138 ? -6.666 -3.833 0.385 1.00 98.06 138 SER A CA 1
ATOM 1140 C C . SER A 1 138 ? -7.925 -4.587 -0.059 1.00 98.06 138 SER A C 1
ATOM 1142 O O . SER A 1 138 ? -8.325 -4.465 -1.209 1.00 98.06 138 SER A O 1
ATOM 1144 N N . THR A 1 139 ? -8.555 -5.370 0.819 1.00 98.31 139 THR A N 1
ATOM 1145 C CA . THR A 1 139 ? -9.824 -6.054 0.506 1.00 98.31 139 THR A CA 1
ATOM 1146 C C . THR A 1 139 ? -10.987 -5.073 0.534 1.00 98.31 139 THR A C 1
ATOM 1148 O O . THR A 1 139 ? -11.788 -5.070 -0.394 1.00 98.31 139 THR A O 1
ATOM 1151 N N . ALA A 1 140 ? -11.020 -4.162 1.509 1.00 98.56 140 ALA A N 1
ATOM 1152 C CA . ALA A 1 140 ? -11.952 -3.040 1.502 1.00 98.56 140 ALA A CA 1
ATOM 1153 C C . ALA A 1 140 ? -11.751 -2.171 0.249 1.00 98.56 140 ALA A C 1
ATOM 1155 O O . ALA A 1 140 ? -12.714 -1.888 -0.455 1.00 98.56 140 ALA A O 1
ATOM 1156 N N . ALA A 1 141 ? -10.502 -1.846 -0.109 1.00 98.62 141 ALA A N 1
ATOM 1157 C CA . ALA A 1 141 ? -10.207 -1.113 -1.341 1.00 98.62 141 ALA A CA 1
ATOM 1158 C C . ALA A 1 141 ? -10.742 -1.828 -2.595 1.00 98.62 141 ALA A C 1
ATOM 1160 O O . ALA A 1 141 ? -11.320 -1.186 -3.463 1.00 98.62 141 ALA A O 1
ATOM 1161 N N . MET A 1 142 ? -10.589 -3.153 -2.687 1.00 98.44 142 MET A N 1
ATOM 1162 C CA . MET A 1 142 ? -11.120 -3.946 -3.801 1.00 98.44 142 MET A CA 1
ATOM 1163 C C . MET A 1 142 ? -12.651 -3.880 -3.897 1.00 98.44 142 MET A C 1
ATOM 1165 O O . MET A 1 142 ? -13.169 -3.848 -5.011 1.00 98.44 142 MET A O 1
ATOM 1169 N N . LEU A 1 143 ? -13.348 -3.888 -2.755 1.00 98.25 143 LEU A N 1
ATOM 1170 C CA . LEU A 1 143 ? -14.813 -3.821 -2.678 1.00 98.25 143 LEU A CA 1
ATOM 1171 C C . LEU A 1 143 ? -15.359 -2.422 -3.002 1.00 98.25 143 LEU A C 1
ATOM 1173 O O . LEU A 1 143 ? -16.473 -2.311 -3.500 1.00 98.25 143 LEU A O 1
ATOM 1177 N N . LEU A 1 144 ? -14.586 -1.367 -2.728 1.00 98.56 144 LEU A N 1
ATOM 1178 C CA . LEU A 1 144 ? -14.965 0.016 -3.034 1.00 98.56 144 LEU A CA 1
ATOM 1179 C C . LEU A 1 144 ? -14.654 0.416 -4.482 1.00 98.56 144 LEU A C 1
ATOM 1181 O O . LEU A 1 144 ? -15.359 1.237 -5.065 1.00 98.56 144 LEU A O 1
ATOM 1185 N N . MET A 1 145 ? -13.593 -0.141 -5.064 1.00 98.44 145 MET A N 1
ATOM 1186 C CA . MET A 1 145 ? -13.164 0.160 -6.429 1.00 98.44 145 MET A CA 1
ATOM 1187 C C . MET A 1 145 ? -14.084 -0.470 -7.490 1.00 98.44 145 MET A C 1
ATOM 1189 O O . MET A 1 145 ? -14.698 -1.508 -7.236 1.00 98.44 145 MET A O 1
ATOM 1193 N N . PRO A 1 146 ? -14.121 0.077 -8.724 1.00 97.94 146 PRO A N 1
ATOM 1194 C CA . PRO A 1 146 ? -14.836 -0.536 -9.841 1.00 97.94 146 PRO A CA 1
ATOM 1195 C C . PRO A 1 146 ? -14.490 -2.021 -10.043 1.00 97.94 146 PRO A C 1
ATOM 1197 O O . PRO A 1 146 ? -13.330 -2.438 -9.902 1.00 97.94 146 PRO A O 1
ATOM 1200 N N . GLY A 1 147 ? -15.487 -2.820 -10.436 1.00 96.75 147 GLY A N 1
ATOM 1201 C CA . GLY A 1 147 ? -15.344 -4.271 -10.626 1.00 96.75 147 GLY A CA 1
ATOM 1202 C C . GLY A 1 147 ? -14.313 -4.676 -11.689 1.00 96.75 147 GLY A C 1
ATOM 1203 O O . GLY A 1 147 ? -13.740 -5.758 -11.601 1.00 96.75 147 GLY A O 1
ATOM 1204 N N . ASN A 1 148 ? -14.001 -3.786 -12.635 1.00 97.00 148 ASN A N 1
ATOM 1205 C CA . ASN A 1 148 ? -12.966 -3.972 -13.657 1.00 97.00 148 ASN A CA 1
ATOM 1206 C C . ASN A 1 148 ? -11.550 -3.546 -13.212 1.00 97.00 148 ASN A C 1
ATOM 1208 O O . ASN A 1 148 ? -10.619 -3.627 -14.006 1.00 97.00 148 ASN A O 1
ATOM 1212 N N . THR A 1 149 ? -11.352 -3.103 -11.964 1.00 98.62 149 THR A N 1
ATOM 1213 C CA . THR A 1 149 ? -10.006 -2.784 -11.442 1.00 98.62 149 THR A CA 1
ATOM 1214 C C . THR A 1 149 ? -9.109 -4.026 -11.489 1.00 98.62 149 THR A C 1
ATOM 1216 O O . THR A 1 149 ? -9.504 -5.110 -11.058 1.00 98.62 149 THR A O 1
ATOM 1219 N N . ILE A 1 150 ? -7.889 -3.892 -11.992 1.00 98.81 150 ILE A N 1
ATOM 1220 C CA . ILE A 1 150 ? -6.959 -5.017 -12.105 1.00 98.81 150 ILE A CA 1
ATOM 1221 C C . ILE A 1 150 ? -6.319 -5.292 -10.743 1.00 98.81 150 ILE A C 1
ATOM 1223 O O . ILE A 1 150 ? -5.773 -4.389 -10.112 1.00 98.81 150 ILE A O 1
ATOM 1227 N N . LEU A 1 151 ? -6.363 -6.537 -10.270 1.00 98.81 151 LEU A N 1
ATOM 1228 C CA . LEU A 1 151 ? -5.794 -6.915 -8.975 1.00 98.81 151 LEU A CA 1
ATOM 1229 C C . LEU A 1 151 ? -4.436 -7.579 -9.166 1.00 98.81 151 LEU A C 1
ATOM 1231 O O . LEU A 1 151 ? -4.321 -8.524 -9.945 1.00 98.81 151 LEU A O 1
ATOM 1235 N N . ALA A 1 152 ? -3.423 -7.135 -8.420 1.00 98.62 152 ALA A N 1
ATOM 1236 C CA . ALA A 1 152 ? -2.121 -7.790 -8.435 1.00 98.62 152 ALA A CA 1
ATOM 1237 C C . ALA A 1 152 ? -1.515 -7.940 -7.035 1.00 98.62 152 ALA A C 1
ATOM 1239 O O . ALA A 1 152 ? -1.272 -6.953 -6.336 1.00 98.62 152 ALA A O 1
ATOM 1240 N N . TYR A 1 153 ? -1.213 -9.182 -6.669 1.00 98.44 153 TYR A N 1
ATOM 1241 C CA . TYR A 1 153 ? -0.551 -9.580 -5.435 1.00 98.44 153 TYR A CA 1
ATOM 1242 C C . TYR A 1 153 ? 0.959 -9.718 -5.641 1.00 98.44 153 TYR A C 1
ATOM 1244 O O . TYR A 1 153 ? 1.410 -10.506 -6.472 1.00 98.44 153 TYR A O 1
ATOM 1252 N N . HIS A 1 154 ? 1.738 -8.988 -4.840 1.00 96.69 154 HIS A N 1
ATOM 1253 C CA . HIS A 1 154 ? 3.178 -9.210 -4.694 1.00 96.69 154 HIS A CA 1
ATOM 1254 C C . HIS A 1 154 ? 3.413 -10.411 -3.770 1.00 96.69 154 HIS A C 1
ATOM 1256 O O . HIS A 1 154 ? 3.106 -10.359 -2.574 1.00 96.69 154 HIS A O 1
ATOM 1262 N N . GLN A 1 155 ? 3.956 -11.493 -4.323 1.00 96.25 155 GLN A N 1
ATOM 1263 C CA . GLN A 1 155 ? 4.295 -12.705 -3.587 1.00 96.25 155 GLN A CA 1
ATOM 1264 C C . GLN A 1 155 ? 5.806 -12.781 -3.369 1.00 96.25 155 GLN A C 1
ATOM 1266 O O . GLN A 1 155 ? 6.588 -12.764 -4.316 1.00 96.25 155 GLN A O 1
ATOM 1271 N N . ARG A 1 156 ? 6.232 -12.939 -2.114 1.00 93.50 156 ARG A N 1
ATOM 1272 C CA . ARG A 1 156 ? 7.634 -13.234 -1.819 1.00 93.50 156 ARG A CA 1
ATOM 1273 C C . ARG A 1 156 ? 7.910 -14.686 -2.171 1.00 93.50 156 ARG A C 1
ATOM 1275 O O . ARG A 1 156 ? 7.132 -15.574 -1.833 1.00 93.50 156 ARG A O 1
ATOM 1282 N N . ASP A 1 157 ? 9.042 -14.925 -2.806 1.00 89.75 157 ASP A N 1
ATOM 1283 C CA . ASP A 1 157 ? 9.520 -16.259 -3.167 1.00 89.75 157 ASP A CA 1
ATOM 1284 C C . ASP A 1 157 ? 10.929 -16.532 -2.615 1.00 89.75 157 ASP A C 1
ATOM 1286 O O . ASP A 1 157 ? 11.702 -17.315 -3.160 1.00 89.75 157 ASP A O 1
ATOM 1290 N N . TYR A 1 158 ? 11.246 -15.890 -1.491 1.00 88.44 158 TYR A N 1
ATOM 1291 C CA . TYR A 1 158 ? 12.470 -16.063 -0.717 1.00 88.44 158 TYR A CA 1
ATOM 1292 C C . TYR A 1 158 ? 12.134 -16.252 0.767 1.00 88.44 158 TYR A C 1
ATOM 1294 O O . TYR A 1 158 ? 11.058 -15.858 1.227 1.00 88.44 158 TYR A O 1
ATOM 1302 N N . ASP A 1 159 ? 13.070 -16.831 1.521 1.00 84.69 159 ASP A N 1
ATOM 1303 C CA . ASP A 1 159 ? 12.852 -17.145 2.933 1.00 84.69 159 ASP A CA 1
ATOM 1304 C C . ASP A 1 159 ? 12.571 -15.887 3.775 1.00 84.69 159 ASP A C 1
ATOM 1306 O O . ASP A 1 159 ? 13.299 -14.884 3.732 1.00 84.69 159 ASP A O 1
ATOM 1310 N N . SER A 1 160 ? 11.456 -15.913 4.507 1.00 85.69 160 SER A N 1
ATOM 1311 C CA . SER A 1 160 ? 11.010 -14.817 5.361 1.00 85.69 160 SER A CA 1
ATOM 1312 C C . SER A 1 160 ? 9.971 -15.288 6.382 1.00 85.69 160 SER A C 1
ATOM 1314 O O . SER A 1 160 ? 9.343 -16.327 6.225 1.00 85.69 160 SER A O 1
ATOM 1316 N N . MET A 1 161 ? 9.703 -14.467 7.402 1.00 82.81 161 MET A N 1
ATOM 1317 C CA . MET A 1 161 ? 8.654 -14.745 8.398 1.00 82.81 161 MET A CA 1
ATOM 1318 C C . MET A 1 161 ? 7.212 -14.651 7.856 1.00 82.81 161 MET A C 1
ATOM 1320 O O . MET A 1 161 ? 6.274 -14.802 8.641 1.00 82.81 161 MET A O 1
ATOM 1324 N N . ILE A 1 162 ? 7.009 -14.298 6.579 1.00 85.81 162 ILE A N 1
ATOM 1325 C CA . ILE A 1 162 ? 5.667 -14.205 5.992 1.00 85.81 162 ILE A CA 1
ATOM 1326 C C . ILE A 1 162 ? 5.223 -15.565 5.475 1.00 85.81 162 ILE A C 1
ATOM 1328 O O . ILE A 1 162 ? 5.862 -16.158 4.614 1.00 85.81 162 ILE A O 1
ATOM 1332 N N . ASP A 1 163 ? 4.063 -15.984 5.962 1.00 88.75 163 ASP A N 1
ATOM 1333 C CA . ASP A 1 163 ? 3.295 -17.096 5.437 1.00 88.75 163 ASP A CA 1
ATOM 1334 C C . ASP A 1 163 ? 2.212 -16.576 4.483 1.00 88.75 163 ASP A C 1
ATOM 1336 O O . ASP A 1 163 ? 1.343 -15.780 4.857 1.00 88.75 163 ASP A O 1
ATOM 1340 N N . HIS A 1 164 ? 2.273 -17.034 3.235 1.00 92.44 164 HIS A N 1
ATOM 1341 C CA . HIS A 1 164 ? 1.360 -16.618 2.178 1.00 92.44 164 HIS A CA 1
ATOM 1342 C C . HIS A 1 164 ? 0.015 -17.360 2.201 1.00 92.44 164 HIS A C 1
ATOM 1344 O O . HIS A 1 164 ? -0.901 -16.932 1.508 1.00 92.44 164 HIS A O 1
ATOM 1350 N N . ARG A 1 165 ? -0.163 -18.432 2.988 1.00 93.75 165 ARG A N 1
ATOM 1351 C CA . ARG A 1 165 ? -1.362 -19.293 2.927 1.00 93.75 165 ARG A CA 1
ATOM 1352 C C . ARG A 1 165 ? -2.668 -18.552 3.207 1.00 93.75 165 ARG A C 1
ATOM 1354 O O . ARG A 1 165 ? -3.649 -18.786 2.510 1.00 93.75 165 ARG A O 1
ATOM 1361 N N . ASN A 1 166 ? -2.687 -17.632 4.175 1.00 93.12 166 ASN A N 1
ATOM 1362 C CA . ASN A 1 166 ? -3.878 -16.814 4.454 1.00 93.12 166 ASN A CA 1
ATOM 1363 C C . ASN A 1 166 ? -4.242 -15.908 3.269 1.00 93.12 166 ASN A C 1
ATOM 1365 O O . ASN A 1 166 ? -5.411 -15.812 2.904 1.00 93.12 166 ASN A O 1
ATOM 1369 N N . ALA A 1 167 ? -3.241 -15.270 2.659 1.00 95.00 167 ALA A N 1
ATOM 1370 C CA . ALA A 1 167 ? -3.443 -14.424 1.489 1.00 95.00 167 ALA A CA 1
ATOM 1371 C C . ALA A 1 167 ? -3.898 -15.251 0.279 1.00 95.00 167 ALA A C 1
ATOM 1373 O O . ALA A 1 167 ? -4.878 -14.900 -0.369 1.00 95.00 167 ALA A O 1
ATOM 1374 N N . LEU A 1 168 ? -3.227 -16.377 0.016 1.00 95.31 168 LEU A N 1
ATOM 1375 C CA . LEU A 1 168 ? -3.537 -17.268 -1.100 1.00 95.31 168 LEU A CA 1
ATOM 1376 C C . LEU A 1 168 ? -4.938 -17.866 -0.983 1.00 95.31 168 LEU A C 1
ATOM 1378 O O . LEU A 1 168 ? -5.654 -17.860 -1.970 1.00 95.31 168 LEU A O 1
ATOM 1382 N N . LYS A 1 169 ? -5.391 -18.256 0.214 1.00 95.06 169 LYS A N 1
ATOM 1383 C CA . LYS A 1 169 ? -6.772 -18.722 0.416 1.00 95.06 169 LYS A CA 1
ATOM 1384 C C . LYS A 1 169 ? -7.813 -17.685 -0.014 1.00 95.06 169 LYS A C 1
ATOM 1386 O O . LYS A 1 169 ? -8.812 -18.041 -0.635 1.00 95.06 169 LYS A O 1
ATOM 1391 N N . LEU A 1 170 ? -7.603 -16.413 0.332 1.00 96.62 170 LEU A N 1
ATOM 1392 C CA . LEU A 1 170 ? -8.497 -15.335 -0.088 1.00 96.62 170 LEU A CA 1
ATOM 1393 C C . LEU A 1 170 ? -8.395 -15.087 -1.600 1.00 96.62 170 LEU A C 1
ATOM 1395 O O . LEU A 1 170 ? -9.415 -14.943 -2.266 1.00 96.62 170 LEU A O 1
ATOM 1399 N N . ILE A 1 171 ? -7.177 -15.068 -2.143 1.00 97.38 171 ILE A N 1
ATOM 1400 C CA . ILE A 1 171 ? -6.927 -14.902 -3.582 1.00 97.38 171 ILE A CA 1
ATOM 1401 C C . ILE A 1 171 ? -7.600 -16.020 -4.388 1.00 97.38 171 ILE A C 1
ATOM 1403 O O . ILE A 1 171 ? -8.245 -15.729 -5.388 1.00 97.38 171 ILE A O 1
ATOM 1407 N N . ASP A 1 172 ? -7.497 -17.273 -3.949 1.00 96.44 172 ASP A N 1
ATOM 1408 C CA . ASP A 1 172 ? -8.104 -18.430 -4.611 1.00 96.44 172 ASP A CA 1
ATOM 1409 C C . ASP A 1 172 ? -9.634 -18.337 -4.607 1.00 96.44 172 ASP A C 1
ATOM 1411 O O . ASP A 1 172 ? -10.271 -18.658 -5.608 1.00 96.44 172 ASP A O 1
ATOM 1415 N N . HIS A 1 173 ? -10.230 -17.828 -3.524 1.00 96.50 173 HIS A N 1
ATOM 1416 C CA . HIS A 1 173 ? -11.661 -17.529 -3.490 1.00 96.50 173 HIS A CA 1
ATOM 1417 C C . HIS A 1 173 ? -12.034 -16.402 -4.469 1.00 96.50 173 HIS A C 1
ATOM 1419 O O . HIS A 1 173 ? -12.978 -16.559 -5.238 1.00 96.50 173 HIS A O 1
ATOM 1425 N N . ILE A 1 174 ? -11.285 -15.295 -4.505 1.00 97.31 174 ILE A N 1
ATOM 1426 C CA . ILE A 1 174 ? -11.546 -14.176 -5.433 1.00 97.31 174 ILE A CA 1
ATOM 1427 C C . ILE A 1 174 ? -11.442 -14.630 -6.895 1.00 97.31 174 ILE A C 1
ATOM 1429 O O . ILE A 1 174 ? -12.285 -14.266 -7.713 1.00 97.31 174 ILE A O 1
ATOM 1433 N N . LYS A 1 175 ? -10.473 -15.497 -7.212 1.00 97.25 175 LYS A N 1
ATOM 1434 C CA . LYS A 1 175 ? -10.276 -16.082 -8.550 1.00 97.25 175 LYS A CA 1
ATOM 1435 C C . LYS A 1 175 ? -11.464 -16.885 -9.078 1.00 97.25 175 LYS A C 1
ATOM 1437 O O . LYS A 1 175 ? -11.497 -17.186 -10.265 1.00 97.25 175 LYS A O 1
ATOM 1442 N N . THR A 1 176 ? -12.453 -17.205 -8.242 1.00 96.50 176 THR A N 1
ATOM 1443 C CA . THR A 1 176 ? -13.707 -17.817 -8.707 1.00 96.50 176 THR A CA 1
ATOM 1444 C C . THR A 1 176 ? -14.605 -16.844 -9.480 1.00 96.50 176 THR A C 1
ATOM 1446 O O . THR A 1 176 ? -15.463 -17.296 -10.233 1.00 96.50 176 THR A O 1
ATOM 1449 N N . TYR A 1 177 ? -14.404 -15.528 -9.331 1.00 95.69 177 TYR A N 1
ATOM 1450 C CA . TYR A 1 177 ? -15.208 -14.494 -9.996 1.00 95.69 177 TYR A CA 1
ATOM 1451 C C . TYR A 1 177 ? -14.404 -13.305 -10.547 1.00 95.69 177 TYR A C 1
ATOM 1453 O O . TYR A 1 177 ? -14.973 -12.468 -11.248 1.00 95.69 177 TYR A O 1
ATOM 1461 N N . ARG A 1 178 ? -13.104 -13.188 -10.242 1.00 95.12 178 ARG A N 1
ATOM 1462 C CA . ARG A 1 178 ? -12.245 -12.092 -10.714 1.00 95.12 178 ARG A CA 1
ATOM 1463 C C . ARG A 1 178 ? -10.778 -12.497 -10.778 1.00 95.12 178 ARG A C 1
ATOM 1465 O O . ARG A 1 178 ? -10.243 -13.060 -9.827 1.00 95.12 178 ARG A O 1
ATOM 1472 N N . ASP A 1 179 ? -10.100 -12.121 -11.855 1.00 95.44 179 ASP A N 1
ATOM 1473 C CA . ASP A 1 179 ? -8.673 -12.393 -12.006 1.00 95.44 179 ASP A CA 1
ATOM 1474 C C . ASP A 1 179 ? -7.808 -11.622 -11.000 1.00 95.44 179 ASP A C 1
ATOM 1476 O O . ASP A 1 179 ? -8.043 -10.453 -10.679 1.00 95.44 179 ASP A O 1
ATOM 1480 N N . VAL A 1 180 ? -6.760 -12.298 -10.523 1.00 98.06 180 VAL A N 1
ATOM 1481 C CA . VAL A 1 180 ? -5.725 -11.730 -9.654 1.00 98.06 180 VAL A CA 1
ATOM 1482 C C . VAL A 1 180 ? -4.361 -12.163 -10.180 1.00 98.06 180 VAL A C 1
ATOM 1484 O O . VAL A 1 180 ? -4.017 -13.350 -10.133 1.00 98.06 180 VAL A O 1
ATOM 1487 N N . PHE A 1 181 ? -3.563 -11.197 -10.633 1.00 98.19 181 PHE A N 1
ATOM 1488 C CA . PHE A 1 181 ? -2.167 -11.423 -10.989 1.00 98.19 181 PHE A CA 1
ATOM 1489 C C . PHE A 1 181 ? -1.368 -11.730 -9.723 1.00 98.19 181 PHE A C 1
ATOM 1491 O O . PHE A 1 181 ? -1.446 -11.001 -8.738 1.00 98.19 181 PHE A O 1
ATOM 1498 N N . VAL A 1 182 ? -0.589 -12.807 -9.732 1.00 98.00 182 VAL A N 1
ATOM 1499 C CA . VAL A 1 182 ? 0.310 -13.155 -8.627 1.00 98.00 182 VAL A CA 1
ATOM 1500 C C . VAL A 1 182 ? 1.732 -13.033 -9.144 1.00 98.00 182 VAL A C 1
ATOM 1502 O O . VAL A 1 182 ? 2.182 -13.875 -9.915 1.00 98.00 182 VAL A O 1
ATOM 1505 N N . ILE A 1 183 ? 2.416 -11.964 -8.743 1.00 98.00 183 ILE A N 1
ATOM 1506 C CA . ILE A 1 183 ? 3.753 -11.628 -9.228 1.00 98.00 183 ILE A CA 1
ATOM 1507 C C . ILE A 1 183 ? 4.759 -11.989 -8.149 1.00 98.00 183 ILE A C 1
ATOM 1509 O O . ILE A 1 183 ? 4.772 -11.387 -7.072 1.00 98.00 183 ILE A O 1
ATOM 1513 N N . LYS A 1 184 ? 5.602 -12.982 -8.433 1.00 97.69 184 LYS A N 1
ATOM 1514 C CA . LYS A 1 184 ? 6.696 -13.352 -7.535 1.00 97.69 184 LYS A CA 1
ATOM 1515 C C . LYS A 1 184 ? 7.821 -12.341 -7.647 1.00 97.69 184 LYS A C 1
ATOM 1517 O O . LYS A 1 184 ? 8.184 -11.951 -8.756 1.00 97.69 184 LYS A O 1
ATOM 1522 N N . SER A 1 185 ? 8.367 -11.914 -6.516 1.00 96.81 185 SER A N 1
ATOM 1523 C CA . SER A 1 185 ? 9.474 -10.966 -6.493 1.00 96.81 185 SER A CA 1
ATOM 1524 C C . SER A 1 185 ? 10.260 -11.027 -5.191 1.00 96.81 185 SER A C 1
ATOM 1526 O O . SER A 1 185 ? 9.711 -11.201 -4.099 1.00 96.81 185 SER A O 1
ATOM 1528 N N . ASN A 1 186 ? 11.559 -10.761 -5.307 1.00 95.94 186 ASN A N 1
ATOM 1529 C CA . ASN A 1 186 ? 12.482 -10.637 -4.188 1.00 95.94 186 ASN A CA 1
ATOM 1530 C C . ASN A 1 186 ? 12.883 -9.180 -3.871 1.00 95.94 186 ASN A C 1
ATOM 1532 O O . ASN A 1 186 ? 13.843 -8.976 -3.128 1.00 95.94 186 ASN A O 1
ATOM 1536 N N . HIS A 1 187 ? 12.189 -8.168 -4.412 1.00 96.56 187 HIS A N 1
ATOM 1537 C CA . HIS A 1 187 ? 12.651 -6.769 -4.372 1.00 96.56 187 HIS A CA 1
ATOM 1538 C C . HIS A 1 187 ? 12.877 -6.200 -2.963 1.00 96.56 187 HIS A C 1
ATOM 1540 O O . HIS A 1 187 ? 13.697 -5.308 -2.763 1.00 96.56 187 HIS A O 1
ATOM 1546 N N . GLU A 1 188 ? 12.214 -6.744 -1.949 1.00 95.25 188 GLU A N 1
ATOM 1547 C CA . GLU A 1 188 ? 12.422 -6.337 -0.559 1.00 95.25 188 GLU A CA 1
ATOM 1548 C C . GLU A 1 188 ? 13.817 -6.705 -0.017 1.00 95.25 188 GLU A C 1
ATOM 1550 O O . GLU A 1 188 ? 14.241 -6.152 1.003 1.00 95.25 188 GLU A O 1
ATOM 1555 N N . LYS A 1 189 ? 14.560 -7.595 -0.700 1.00 94.19 189 LYS A N 1
ATOM 1556 C CA . LYS A 1 189 ? 15.971 -7.889 -0.398 1.00 94.19 189 LYS A CA 1
ATOM 1557 C C . LYS A 1 189 ? 16.871 -6.657 -0.556 1.00 94.19 189 LYS A C 1
ATOM 1559 O O . LYS A 1 189 ? 17.933 -6.630 0.060 1.00 94.19 189 LYS A O 1
ATOM 1564 N N . ILE A 1 190 ? 16.442 -5.617 -1.286 1.00 95.31 190 ILE A N 1
ATOM 1565 C CA . ILE A 1 190 ? 17.162 -4.332 -1.356 1.00 95.31 190 ILE A CA 1
ATOM 1566 C C . ILE A 1 190 ? 17.426 -3.800 0.053 1.00 95.31 190 ILE A C 1
ATOM 1568 O O . ILE A 1 190 ? 18.560 -3.464 0.380 1.00 95.31 190 ILE A O 1
ATOM 1572 N N . ARG A 1 191 ? 16.414 -3.793 0.932 1.00 94.50 191 ARG A N 1
ATOM 1573 C CA . ARG A 1 191 ? 16.578 -3.323 2.318 1.00 94.50 191 ARG A CA 1
ATOM 1574 C C . ARG A 1 191 ? 17.635 -4.117 3.074 1.00 94.50 191 ARG A C 1
ATOM 1576 O O . ARG A 1 191 ? 18.458 -3.517 3.762 1.00 94.50 191 ARG A O 1
ATOM 1583 N N . LYS A 1 192 ? 17.632 -5.442 2.907 1.00 91.31 192 LYS A N 1
ATOM 1584 C CA . LYS A 1 192 ? 18.609 -6.347 3.523 1.00 91.31 192 LYS A CA 1
ATOM 1585 C C . LYS A 1 192 ? 20.031 -6.028 3.078 1.00 91.31 192 LYS A C 1
ATOM 1587 O O . LYS A 1 192 ? 20.921 -5.968 3.921 1.00 91.31 192 LYS A O 1
ATOM 1592 N N . ALA A 1 193 ? 20.221 -5.721 1.797 1.00 90.44 193 ALA A N 1
ATOM 1593 C CA . ALA A 1 193 ? 21.515 -5.310 1.261 1.00 90.44 193 ALA A CA 1
ATOM 1594 C C . ALA A 1 193 ? 22.030 -3.979 1.855 1.00 90.44 193 ALA A C 1
ATOM 1596 O O . ALA A 1 193 ? 23.235 -3.761 1.914 1.00 90.44 193 ALA A O 1
ATOM 1597 N N . TYR A 1 194 ? 21.134 -3.130 2.370 1.00 90.69 194 TYR A N 1
ATOM 1598 C CA . TYR A 1 194 ? 21.456 -1.911 3.126 1.00 90.69 194 TYR A CA 1
ATOM 1599 C C . TYR A 1 194 ? 21.355 -2.093 4.655 1.00 90.69 194 TYR A C 1
ATOM 1601 O O . TYR A 1 194 ? 21.080 -1.136 5.377 1.00 90.69 194 TYR A O 1
ATOM 1609 N N . GLY A 1 195 ? 21.504 -3.318 5.172 1.00 89.44 195 GLY A N 1
ATOM 1610 C CA . GLY A 1 195 ? 21.527 -3.594 6.616 1.00 89.44 195 GLY A CA 1
ATOM 1611 C C . GLY A 1 195 ? 20.178 -3.457 7.336 1.00 89.44 195 GLY A C 1
ATOM 1612 O O . GLY A 1 195 ? 20.134 -3.463 8.565 1.00 89.44 195 GLY A O 1
ATOM 1613 N N . ASN A 1 196 ? 19.069 -3.341 6.601 1.00 90.38 196 ASN A N 1
ATOM 1614 C CA . ASN A 1 196 ? 17.720 -3.237 7.156 1.00 90.38 196 ASN A CA 1
ATOM 1615 C C . ASN A 1 196 ? 16.962 -4.575 7.060 1.00 90.38 196 ASN A C 1
ATOM 1617 O O . ASN A 1 196 ? 17.202 -5.353 6.142 1.00 90.38 196 ASN A O 1
ATOM 1621 N N . PRO A 1 197 ? 15.980 -4.860 7.936 1.00 89.94 197 PRO A N 1
ATOM 1622 C CA . PRO A 1 197 ? 15.117 -6.030 7.766 1.00 89.94 197 PRO A CA 1
ATOM 1623 C C . PRO A 1 197 ? 14.361 -6.010 6.427 1.00 89.94 197 PRO A C 1
ATOM 1625 O O . PRO A 1 197 ? 14.057 -4.937 5.900 1.00 89.94 197 PRO A O 1
ATOM 1628 N N . ASN A 1 198 ? 13.970 -7.187 5.926 1.00 91.00 198 ASN A N 1
ATOM 1629 C CA . ASN A 1 198 ? 13.100 -7.303 4.748 1.00 91.00 198 ASN A CA 1
ATOM 1630 C C . ASN A 1 198 ? 11.838 -6.429 4.899 1.00 91.00 198 ASN A C 1
ATOM 1632 O O . ASN A 1 198 ? 11.229 -6.355 5.972 1.00 91.00 198 ASN A O 1
ATOM 1636 N N . GLY A 1 199 ? 11.454 -5.748 3.823 1.00 91.75 199 GLY A N 1
ATOM 1637 C CA . GLY A 1 199 ? 10.260 -4.910 3.726 1.00 91.75 199 GLY A CA 1
ATOM 1638 C C . GLY A 1 199 ? 10.331 -3.977 2.518 1.00 91.75 199 GLY A C 1
ATOM 1639 O O . GLY A 1 199 ? 11.243 -4.067 1.701 1.00 91.75 199 GLY A O 1
ATOM 1640 N N . PHE A 1 200 ? 9.409 -3.024 2.456 1.00 95.62 200 PHE A N 1
ATOM 1641 C CA . PHE A 1 200 ? 9.335 -2.050 1.371 1.00 95.62 200 PHE A CA 1
ATOM 1642 C C . PHE A 1 200 ? 10.253 -0.847 1.611 1.00 95.62 200 PHE A C 1
ATOM 1644 O O . PHE A 1 200 ? 10.291 -0.303 2.715 1.00 95.62 200 PHE A O 1
ATOM 1651 N N . SER A 1 201 ? 11.014 -0.450 0.587 1.00 95.62 201 SER A N 1
ATOM 1652 C CA . SER A 1 201 ? 11.937 0.697 0.644 1.00 95.62 201 SER A CA 1
ATOM 1653 C C . SER A 1 201 ? 11.201 2.028 0.810 1.00 95.62 201 SER A C 1
ATOM 1655 O O . SER A 1 201 ? 11.681 2.939 1.477 1.00 95.62 201 SER A O 1
ATOM 1657 N N . THR A 1 202 ? 10.018 2.131 0.211 1.00 96.50 202 THR A N 1
ATOM 1658 C CA . THR A 1 202 ? 9.097 3.263 0.333 1.00 96.50 202 THR A CA 1
ATOM 1659 C C . THR A 1 202 ? 7.676 2.735 0.508 1.00 96.50 202 THR A C 1
ATOM 1661 O O . THR A 1 202 ? 7.423 1.552 0.274 1.00 96.50 202 THR A O 1
ATOM 1664 N N . ASP A 1 203 ? 6.737 3.611 0.866 1.00 94.25 203 ASP A N 1
ATOM 1665 C CA . ASP A 1 203 ? 5.328 3.241 1.065 1.00 94.25 203 ASP A CA 1
ATOM 1666 C C . ASP A 1 203 ? 4.693 2.596 -0.187 1.00 94.25 203 ASP A C 1
ATOM 1668 O O . ASP A 1 203 ? 3.811 1.745 -0.068 1.00 94.25 203 ASP A O 1
ATOM 1672 N N . TYR A 1 204 ? 5.201 2.919 -1.385 1.00 97.94 204 TYR A N 1
ATOM 1673 C CA . TYR A 1 204 ? 4.658 2.451 -2.668 1.00 97.94 204 TYR A CA 1
ATOM 1674 C C . TYR A 1 204 ? 5.488 1.365 -3.354 1.00 97.94 204 TYR A C 1
ATOM 1676 O O . TYR A 1 204 ? 5.065 0.852 -4.387 1.00 97.94 204 TYR A O 1
ATOM 1684 N N . ALA A 1 205 ? 6.627 0.948 -2.785 1.00 98.06 205 ALA A N 1
ATOM 1685 C CA . ALA A 1 205 ? 7.424 -0.149 -3.353 1.00 98.06 205 ALA A CA 1
ATOM 1686 C C . ALA A 1 205 ? 6.625 -1.464 -3.452 1.00 98.06 205 ALA A C 1
ATOM 1688 O O . ALA A 1 205 ? 6.865 -2.268 -4.347 1.00 98.06 205 ALA A O 1
ATOM 1689 N N . SER A 1 206 ? 5.608 -1.631 -2.599 1.00 96.94 206 SER A N 1
ATOM 1690 C CA . SER A 1 206 ? 4.648 -2.738 -2.666 1.00 96.94 206 SER A CA 1
ATOM 1691 C C . SER A 1 206 ? 3.847 -2.812 -3.970 1.00 96.94 206 SER A C 1
ATOM 1693 O O . SER A 1 206 ? 3.298 -3.868 -4.259 1.00 96.94 206 SER A O 1
ATOM 1695 N N . GLY A 1 207 ? 3.773 -1.723 -4.742 1.00 98.31 207 GLY A N 1
ATOM 1696 C CA . GLY A 1 207 ? 3.105 -1.637 -6.042 1.00 98.31 207 GLY A CA 1
ATOM 1697 C C . GLY A 1 207 ? 4.070 -1.533 -7.223 1.00 98.31 207 GLY A C 1
ATOM 1698 O O . GLY A 1 207 ? 3.627 -1.231 -8.329 1.00 98.31 207 GLY A O 1
ATOM 1699 N N . ALA A 1 208 ? 5.374 -1.764 -7.022 1.00 98.62 208 ALA A N 1
ATOM 1700 C CA . ALA A 1 208 ? 6.369 -1.664 -8.091 1.00 98.62 208 ALA A CA 1
ATOM 1701 C C . ALA A 1 208 ? 6.055 -2.601 -9.269 1.00 98.62 208 ALA A C 1
ATOM 1703 O O . ALA A 1 208 ? 6.228 -2.212 -10.418 1.00 98.62 208 ALA A O 1
ATOM 1704 N N . HIS A 1 209 ? 5.516 -3.798 -9.007 1.00 98.56 209 HIS A N 1
ATOM 1705 C CA . HIS A 1 209 ? 5.089 -4.730 -10.057 1.00 98.56 209 HIS A CA 1
ATOM 1706 C C . HIS A 1 209 ? 3.996 -4.142 -10.958 1.00 98.56 209 HIS A C 1
ATOM 1708 O O . HIS A 1 209 ? 4.042 -4.342 -12.165 1.00 98.56 209 HIS A O 1
ATOM 1714 N N . LEU A 1 210 ? 3.047 -3.380 -10.407 1.00 98.88 210 LEU A N 1
ATOM 1715 C CA . LEU A 1 210 ? 2.000 -2.720 -11.195 1.00 98.88 210 LEU A CA 1
ATOM 1716 C C . LEU A 1 210 ? 2.543 -1.554 -12.017 1.00 98.88 210 LEU A C 1
ATOM 1718 O O . LEU A 1 210 ? 2.140 -1.393 -13.162 1.00 98.88 210 LEU A O 1
ATOM 1722 N N . VAL A 1 211 ? 3.482 -0.779 -11.466 1.00 98.88 211 VAL A N 1
ATOM 1723 C CA . VAL A 1 211 ? 4.171 0.276 -12.227 1.00 98.88 211 VAL A CA 1
ATOM 1724 C C . VAL A 1 211 ? 4.934 -0.331 -13.407 1.00 98.88 211 VAL A C 1
ATOM 1726 O O . VAL A 1 211 ? 4.802 0.149 -14.527 1.00 98.88 211 VAL A O 1
ATOM 1729 N N . LEU A 1 212 ? 5.673 -1.422 -13.183 1.00 98.88 212 LEU A N 1
ATOM 1730 C CA . LEU A 1 212 ? 6.429 -2.114 -14.233 1.00 98.88 212 LEU A CA 1
ATOM 1731 C C . LEU A 1 212 ? 5.517 -2.722 -15.311 1.00 98.88 212 LEU A C 1
ATOM 1733 O O . LEU A 1 212 ? 5.867 -2.702 -16.484 1.00 98.88 212 LEU A O 1
ATOM 1737 N N . MET A 1 213 ? 4.338 -3.224 -14.937 1.00 98.62 213 MET A N 1
ATOM 1738 C CA . MET A 1 213 ? 3.353 -3.782 -15.873 1.00 98.62 213 MET A CA 1
ATOM 1739 C C . MET A 1 213 ? 2.384 -2.735 -16.449 1.00 98.62 213 MET A C 1
ATOM 1741 O O . MET A 1 213 ? 1.407 -3.115 -17.094 1.00 98.62 213 MET A O 1
ATOM 1745 N N . ALA A 1 214 ? 2.596 -1.433 -16.225 1.00 98.81 214 ALA A N 1
ATOM 1746 C CA . ALA A 1 214 ? 1.583 -0.432 -16.553 1.00 98.81 214 ALA A CA 1
ATOM 1747 C C . ALA A 1 214 ? 1.265 -0.337 -18.051 1.00 98.81 214 ALA A C 1
ATOM 1749 O O . ALA A 1 214 ? 0.093 -0.214 -18.398 1.00 98.81 214 ALA A O 1
ATOM 1750 N N . ASP A 1 215 ? 2.257 -0.453 -18.937 1.00 98.75 215 ASP A N 1
ATOM 1751 C CA . ASP A 1 215 ? 1.999 -0.513 -20.384 1.00 98.75 215 ASP A CA 1
ATOM 1752 C C . ASP A 1 215 ? 1.339 -1.825 -20.801 1.00 98.75 215 ASP A C 1
ATOM 1754 O O . ASP A 1 215 ? 0.374 -1.813 -21.560 1.00 98.75 215 ASP A O 1
ATOM 1758 N N . TYR A 1 216 ? 1.788 -2.947 -20.234 1.00 98.69 216 TYR A N 1
ATOM 1759 C CA . TYR A 1 216 ? 1.214 -4.267 -20.500 1.00 98.69 216 TYR A CA 1
ATOM 1760 C C . TYR A 1 216 ? -0.280 -4.345 -20.133 1.00 98.69 216 TYR A C 1
ATOM 1762 O O . TYR A 1 216 ? -1.080 -4.906 -20.875 1.00 98.69 216 TYR A O 1
ATOM 1770 N N . LEU A 1 217 ? -0.669 -3.747 -19.004 1.00 98.62 217 LEU A N 1
ATOM 1771 C CA . LEU A 1 217 ? -2.044 -3.751 -18.491 1.00 98.62 217 LEU A CA 1
ATOM 1772 C C . LEU A 1 217 ? -2.858 -2.512 -18.908 1.00 98.62 217 LEU A C 1
ATOM 1774 O O . LEU A 1 217 ? -3.999 -2.355 -18.463 1.00 98.62 217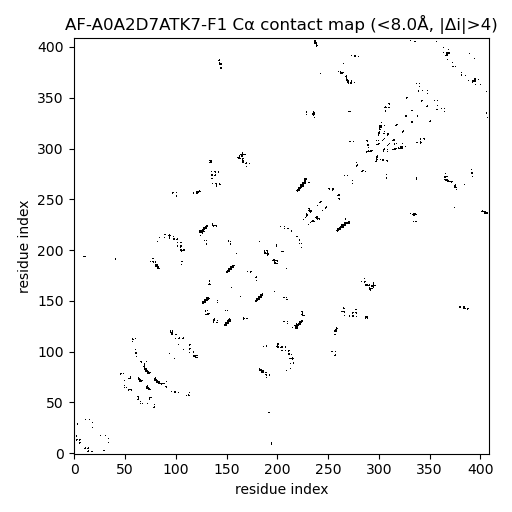 LEU A O 1
ATOM 1778 N N . ASN A 1 218 ? -2.286 -1.620 -19.723 1.00 98.75 218 ASN A N 1
ATOM 1779 C CA . ASN A 1 218 ? -2.882 -0.339 -20.108 1.00 98.75 218 ASN A CA 1
ATOM 1780 C C . ASN A 1 218 ? -3.389 0.475 -18.893 1.00 98.75 218 ASN A C 1
ATOM 1782 O O . ASN A 1 218 ? -4.555 0.868 -18.813 1.00 98.75 218 ASN A O 1
ATOM 1786 N N . LEU A 1 219 ? -2.529 0.678 -17.891 1.00 98.88 219 LEU A N 1
ATOM 1787 C CA . LEU A 1 219 ? -2.903 1.328 -16.635 1.00 98.88 219 LEU A CA 1
ATOM 1788 C C . LEU A 1 219 ? -2.903 2.855 -16.744 1.00 98.88 219 LEU A C 1
ATOM 1790 O O . LEU A 1 219 ? -1.972 3.459 -17.281 1.00 98.88 219 LEU A O 1
ATOM 1794 N N . LYS A 1 220 ? -3.906 3.476 -16.121 1.00 98.69 220 LYS A N 1
ATOM 1795 C CA . LYS A 1 220 ? -3.940 4.902 -15.761 1.00 98.69 220 LYS A CA 1
ATOM 1796 C C . LYS A 1 220 ? -3.804 5.162 -14.273 1.00 98.69 220 LYS A C 1
ATOM 1798 O O . LYS A 1 220 ? -3.690 6.316 -13.883 1.00 98.69 220 LYS A O 1
ATOM 1803 N N . GLY A 1 221 ? -3.823 4.143 -13.416 1.00 98.75 221 GLY A N 1
ATOM 1804 C CA . GLY A 1 221 ? -3.634 4.356 -11.985 1.00 98.75 221 GLY A CA 1
ATOM 1805 C C . GLY A 1 221 ? -3.277 3.107 -11.198 1.00 98.75 221 GLY A C 1
ATOM 1806 O O . GLY A 1 221 ? -3.659 1.988 -11.550 1.00 98.75 221 GLY A O 1
ATOM 1807 N N . VAL A 1 222 ? -2.551 3.330 -10.105 1.00 98.94 222 VAL A N 1
ATOM 1808 C CA . VAL A 1 222 ? -2.138 2.309 -9.141 1.00 98.94 222 VAL A CA 1
ATOM 1809 C C . VAL A 1 222 ? -2.705 2.681 -7.779 1.00 98.94 222 VAL A C 1
ATOM 1811 O O . VAL A 1 222 ? -2.415 3.744 -7.224 1.00 98.94 222 VAL A O 1
ATOM 1814 N N . SER A 1 223 ? -3.546 1.799 -7.254 1.00 98.88 223 SER A N 1
ATOM 1815 C CA . SER A 1 223 ? -4.252 1.975 -5.995 1.00 98.88 223 SER A CA 1
ATOM 1816 C C . SER A 1 223 ? -3.579 1.237 -4.843 1.00 98.88 223 SER A C 1
ATOM 1818 O O . SER A 1 223 ? -3.014 0.156 -5.025 1.00 98.88 223 SER A O 1
ATOM 1820 N N . PHE A 1 224 ? -3.708 1.793 -3.637 1.00 98.62 224 PHE A N 1
ATOM 1821 C CA . PHE A 1 224 ? -3.214 1.210 -2.388 1.00 98.62 224 PHE A CA 1
ATOM 1822 C C . PHE A 1 224 ? -4.258 1.339 -1.270 1.00 98.62 224 PHE A C 1
ATOM 1824 O O . PHE A 1 224 ? -4.979 2.334 -1.197 1.00 98.62 224 PHE A O 1
ATOM 1831 N N . GLY A 1 225 ? -4.305 0.356 -0.365 1.00 97.06 225 GLY A N 1
ATOM 1832 C CA . GLY A 1 225 ? -5.179 0.358 0.818 1.00 97.06 225 GLY A CA 1
ATOM 1833 C C . GLY A 1 225 ? -4.654 1.246 1.953 1.00 97.06 225 GLY A C 1
ATOM 1834 O O . GLY A 1 225 ? -4.365 0.750 3.038 1.00 97.06 225 GLY A O 1
ATOM 1835 N N . LEU A 1 226 ? -4.450 2.538 1.687 1.00 96.31 226 LEU A N 1
ATOM 1836 C CA . LEU A 1 226 ? -4.070 3.524 2.703 1.00 96.31 226 LEU A CA 1
ATOM 1837 C C . LEU A 1 226 ? -5.319 3.967 3.471 1.00 96.31 226 LEU A C 1
ATOM 1839 O O . LEU A 1 226 ? -6.314 4.320 2.852 1.00 96.31 226 LEU A O 1
ATOM 1843 N N . VAL A 1 227 ? -5.250 3.952 4.799 1.00 97.00 227 VAL A N 1
ATOM 1844 C CA . VAL A 1 227 ? -6.350 4.272 5.731 1.00 97.00 227 VAL A CA 1
ATOM 1845 C C . VAL A 1 227 ? -6.089 5.582 6.485 1.00 97.00 227 VAL A C 1
ATOM 1847 O O . VAL A 1 227 ? -4.965 6.104 6.446 1.00 97.00 227 VAL A O 1
ATOM 1850 N N . ILE A 1 228 ? -7.095 6.102 7.196 1.00 96.19 228 ILE A N 1
ATOM 1851 C CA . ILE A 1 228 ? -7.026 7.345 7.992 1.00 96.19 228 ILE A CA 1
ATOM 1852 C C . ILE A 1 228 ? -5.794 7.385 8.904 1.00 96.19 228 ILE A C 1
ATOM 1854 O O . ILE A 1 228 ? -5.117 8.412 8.982 1.00 96.19 228 ILE A O 1
ATOM 1858 N N . GLU A 1 229 ? -5.453 6.269 9.548 1.00 93.88 229 GLU A N 1
ATOM 1859 C CA . GLU A 1 229 ? -4.336 6.150 10.488 1.00 93.88 229 GLU A CA 1
ATOM 1860 C C . GLU A 1 229 ? -2.988 6.525 9.866 1.00 93.88 229 GLU A C 1
ATOM 1862 O O . GLU A 1 229 ? -2.106 7.017 10.569 1.00 93.88 229 GLU A O 1
ATOM 1867 N N . ASN A 1 230 ? -2.829 6.289 8.561 1.00 91.44 230 ASN A N 1
ATOM 1868 C CA . ASN A 1 230 ? -1.602 6.577 7.822 1.00 91.44 230 ASN A CA 1
ATOM 1869 C C . ASN A 1 230 ? -1.722 7.856 6.986 1.00 91.44 230 ASN A C 1
ATOM 1871 O O . ASN A 1 230 ? -0.722 8.541 6.777 1.00 91.44 230 ASN A O 1
ATOM 1875 N N . GLY A 1 231 ? -2.923 8.195 6.515 1.00 92.88 231 GLY A N 1
ATOM 1876 C CA . GLY A 1 231 ? -3.195 9.416 5.760 1.00 92.88 231 GLY A CA 1
ATOM 1877 C C . GLY A 1 231 ? -3.315 10.629 6.670 1.00 92.88 231 GLY A C 1
ATOM 1878 O O . GLY A 1 231 ? -2.413 11.461 6.735 1.00 92.88 231 GLY A O 1
ATOM 1879 N N . TRP A 1 232 ? -4.415 10.699 7.407 1.00 96.56 232 TRP A N 1
ATOM 1880 C CA . TRP A 1 232 ? -4.869 11.876 8.147 1.00 96.56 232 TRP A CA 1
ATOM 1881 C C . TRP A 1 232 ? -4.342 11.954 9.582 1.00 96.56 232 TRP A C 1
ATOM 1883 O O . TRP A 1 232 ? -4.493 12.982 10.234 1.00 96.56 232 TRP A O 1
ATOM 1893 N N . LEU A 1 233 ? -3.667 10.910 10.075 1.00 94.50 233 LEU A N 1
ATOM 1894 C CA . LEU A 1 233 ? -3.034 10.913 11.393 1.00 94.50 233 LEU A CA 1
ATOM 1895 C C . LEU A 1 233 ? -1.507 10.751 11.296 1.00 94.50 233 LEU A C 1
ATOM 1897 O O . LEU A 1 233 ? -0.972 9.716 10.902 1.00 94.50 233 LEU A O 1
ATOM 1901 N N . LYS A 1 234 ? -0.748 11.762 11.725 1.00 89.62 234 LYS A N 1
ATOM 1902 C CA . LYS A 1 234 ? 0.701 11.654 11.926 1.00 89.62 234 LYS A CA 1
ATOM 1903 C C . LYS A 1 234 ? 0.968 10.626 13.029 1.00 89.62 234 LYS A C 1
ATOM 1905 O O . LYS A 1 234 ? 0.522 10.797 14.161 1.00 89.62 234 LYS A O 1
ATOM 1910 N N . LYS A 1 235 ? 1.704 9.559 12.689 1.00 85.25 235 LYS A N 1
ATOM 1911 C CA . LYS A 1 235 ? 1.999 8.421 13.587 1.00 85.25 235 LYS A CA 1
ATOM 1912 C C . LYS A 1 235 ? 0.733 7.792 14.209 1.00 85.25 235 LYS A C 1
ATOM 1914 O O . LYS A 1 235 ? 0.808 7.249 15.307 1.00 85.25 235 LYS A O 1
ATOM 1919 N N . ALA A 1 236 ? -0.409 7.860 13.516 1.00 87.88 236 ALA A N 1
ATOM 1920 C CA . ALA A 1 236 ? -1.704 7.374 13.998 1.00 87.88 236 ALA A CA 1
ATOM 1921 C C . ALA A 1 236 ? -2.204 8.012 15.316 1.00 87.88 236 ALA A C 1
ATOM 1923 O O . ALA A 1 236 ? -3.051 7.420 15.986 1.00 87.88 236 ALA A O 1
ATOM 1924 N N . SER A 1 237 ? -1.675 9.181 15.712 1.00 90.56 237 SER A N 1
ATOM 1925 C CA . SER A 1 237 ? -1.973 9.791 17.019 1.00 90.56 237 SER A CA 1
ATOM 1926 C C . SER A 1 237 ? -2.249 11.292 17.008 1.00 90.56 237 SER A C 1
ATOM 1928 O O . SER A 1 237 ? -2.671 11.813 18.035 1.00 90.56 237 SER A O 1
ATOM 1930 N N . LYS A 1 238 ? -1.987 11.994 15.900 1.00 94.12 238 LYS A N 1
ATOM 1931 C CA . LYS A 1 238 ? -2.223 13.438 15.782 1.00 94.12 238 LYS A CA 1
ATOM 1932 C C . LYS A 1 238 ? -2.736 13.793 14.399 1.00 94.12 238 LYS A C 1
ATOM 1934 O O . LYS A 1 238 ? -2.128 13.357 13.422 1.00 94.12 238 LYS A O 1
ATOM 1939 N N . PHE A 1 239 ? -3.795 14.587 14.303 1.00 96.19 239 PHE A N 1
ATOM 1940 C CA . PHE A 1 239 ? -4.338 15.007 13.016 1.00 96.19 239 PHE A CA 1
ATOM 1941 C C . PHE A 1 239 ? -3.295 15.719 12.141 1.00 96.19 239 PHE A C 1
ATOM 1943 O O . PHE A 1 239 ? -2.430 16.462 12.617 1.00 96.19 239 PHE A O 1
ATOM 1950 N N . ARG A 1 240 ? -3.376 15.472 10.835 1.00 95.06 240 ARG A N 1
ATOM 1951 C CA . ARG A 1 240 ? -2.704 16.226 9.783 1.00 95.06 240 ARG A CA 1
ATOM 1952 C C . ARG A 1 240 ? -3.612 16.299 8.567 1.00 95.06 240 ARG A C 1
ATOM 1954 O O . ARG A 1 240 ? -4.253 15.313 8.212 1.00 95.06 240 ARG A O 1
ATOM 1961 N N . ASP A 1 241 ? -3.559 17.419 7.863 1.00 94.81 241 ASP A N 1
ATOM 1962 C CA . ASP A 1 241 ? -4.120 17.472 6.523 1.00 94.81 241 ASP A CA 1
ATOM 1963 C C . ASP A 1 241 ? -3.240 16.637 5.576 1.00 94.81 241 ASP A C 1
ATOM 1965 O O . ASP A 1 241 ? -2.065 16.946 5.333 1.00 94.81 241 ASP A O 1
ATOM 1969 N N . PHE A 1 242 ? -3.779 15.512 5.103 1.00 95.62 242 PHE A N 1
ATOM 1970 C CA . PHE A 1 242 ? -3.044 14.614 4.222 1.00 95.62 242 PHE A CA 1
ATOM 1971 C C . PHE A 1 242 ? -2.902 15.185 2.810 1.00 95.62 242 PHE A C 1
ATOM 1973 O O . PHE A 1 242 ? -1.821 15.053 2.221 1.00 95.62 242 PHE A O 1
ATOM 1980 N N . ALA A 1 243 ? -3.948 15.848 2.308 1.00 94.50 243 ALA A N 1
ATOM 1981 C CA . ALA A 1 243 ? -3.978 16.460 0.983 1.00 94.50 243 ALA A CA 1
ATOM 1982 C C . ALA A 1 243 ? -2.936 17.580 0.864 1.00 94.50 243 ALA A C 1
ATOM 1984 O O . ALA A 1 243 ? -2.337 17.778 -0.195 1.00 94.50 243 ALA A O 1
ATOM 1985 N N . ASP A 1 244 ? -2.625 18.249 1.974 1.00 95.00 244 ASP A N 1
ATOM 1986 C CA . ASP A 1 244 ? -1.580 19.266 2.002 1.00 95.00 244 ASP A CA 1
ATOM 1987 C C . ASP A 1 244 ? -0.173 18.753 2.311 1.00 95.00 244 ASP A C 1
ATOM 1989 O O . ASP A 1 244 ? 0.804 19.507 2.202 1.00 95.00 244 ASP A O 1
ATOM 1993 N N . SER A 1 245 ? -0.028 17.467 2.629 1.00 95.50 245 SER A N 1
ATOM 1994 C CA . SER A 1 245 ? 1.254 16.904 3.030 1.00 95.50 245 SER A CA 1
ATOM 1995 C C . SER A 1 245 ? 2.273 16.858 1.883 1.00 95.50 245 SER A C 1
ATOM 1997 O O . SER A 1 245 ? 1.970 16.465 0.755 1.00 95.50 245 SER A O 1
ATOM 1999 N N . ASN A 1 246 ? 3.540 17.164 2.197 1.00 96.06 246 ASN A N 1
ATOM 2000 C CA . ASN A 1 246 ? 4.658 17.029 1.250 1.00 96.06 246 ASN A CA 1
ATOM 2001 C C . ASN A 1 246 ? 4.758 15.614 0.670 1.00 96.06 246 ASN A C 1
ATOM 2003 O O . ASN A 1 246 ? 5.143 15.440 -0.481 1.00 96.06 246 ASN A O 1
ATOM 2007 N N . HIS A 1 247 ? 4.412 14.605 1.471 1.00 95.38 247 HIS A N 1
ATOM 2008 C CA . HIS A 1 247 ? 4.390 13.217 1.037 1.00 95.38 247 HIS A CA 1
ATOM 2009 C C . HIS A 1 247 ? 3.388 13.005 -0.108 1.00 95.38 247 HIS A C 1
ATOM 2011 O O . HIS A 1 247 ? 3.779 12.495 -1.156 1.00 95.38 247 HIS A O 1
ATOM 2017 N N . TRP A 1 248 ? 2.129 13.424 0.073 1.00 96.88 248 TRP A N 1
ATOM 2018 C CA . TRP A 1 248 ? 1.102 13.305 -0.961 1.00 96.88 248 TRP A CA 1
ATOM 2019 C C . TRP A 1 248 ? 1.470 14.110 -2.204 1.00 96.88 248 TRP A C 1
ATOM 2021 O O . TRP A 1 248 ? 1.546 13.536 -3.284 1.00 96.88 248 TRP A O 1
ATOM 2031 N N . LYS A 1 249 ? 1.779 15.405 -2.045 1.00 97.81 249 LYS A N 1
ATOM 2032 C CA . LYS A 1 249 ? 2.128 16.310 -3.155 1.00 97.81 249 LYS A CA 1
ATOM 2033 C C . LYS A 1 249 ? 3.294 15.786 -3.991 1.00 97.81 249 LYS A C 1
ATOM 2035 O O . LYS A 1 249 ? 3.281 15.905 -5.211 1.00 97.81 249 LYS A O 1
ATOM 2040 N N . TYR A 1 250 ? 4.298 15.200 -3.340 1.00 97.94 250 TYR A N 1
ATOM 2041 C CA . TYR A 1 250 ? 5.428 14.596 -4.031 1.00 97.94 250 TYR A CA 1
ATOM 2042 C C . TYR A 1 250 ? 4.992 13.370 -4.830 1.00 97.94 250 TYR A C 1
ATOM 2044 O O . TYR A 1 250 ? 5.168 13.335 -6.043 1.00 97.94 250 TYR A O 1
ATOM 2052 N N . TRP A 1 251 ? 4.410 12.366 -4.175 1.00 98.06 251 TRP A N 1
ATOM 2053 C CA . TRP A 1 251 ? 4.162 11.087 -4.828 1.00 98.06 251 TRP A CA 1
ATOM 2054 C C . TRP A 1 251 ? 3.027 11.138 -5.845 1.00 98.06 251 TRP A C 1
ATOM 2056 O O . TRP A 1 251 ? 3.171 10.556 -6.915 1.00 98.06 251 TRP A O 1
ATOM 2066 N N . SER A 1 252 ? 1.955 11.891 -5.592 1.00 98.25 252 SER A N 1
ATOM 2067 C CA . SER A 1 252 ? 0.906 12.095 -6.595 1.00 98.25 252 SER A CA 1
ATOM 2068 C C . SER A 1 252 ? 1.468 12.763 -7.851 1.00 98.25 252 SER A C 1
ATOM 2070 O O . SER A 1 252 ? 1.166 12.331 -8.961 1.00 98.25 252 SER A O 1
ATOM 2072 N N . LYS A 1 253 ? 2.363 13.749 -7.703 1.00 98.25 253 LYS A N 1
ATOM 2073 C CA . LYS A 1 253 ? 3.072 14.362 -8.831 1.00 98.25 253 LYS A CA 1
ATOM 2074 C C . LYS A 1 253 ? 3.950 13.350 -9.572 1.00 98.25 253 LYS A C 1
ATOM 2076 O O . LYS A 1 253 ? 3.849 13.268 -10.790 1.00 98.25 253 LYS A O 1
ATOM 2081 N N . ARG A 1 254 ? 4.770 12.564 -8.862 1.00 98.44 254 ARG A N 1
ATOM 2082 C CA . ARG A 1 254 ? 5.672 11.574 -9.485 1.00 98.44 254 ARG A CA 1
ATOM 2083 C C . ARG A 1 254 ? 4.920 10.492 -10.254 1.00 98.44 254 ARG A C 1
ATOM 2085 O O . ARG A 1 254 ? 5.324 10.156 -11.358 1.00 98.44 254 ARG A O 1
ATOM 2092 N N . PHE A 1 255 ? 3.813 9.985 -9.716 1.00 98.75 255 PHE A N 1
ATOM 2093 C CA . PHE A 1 255 ? 2.958 9.054 -10.453 1.00 98.75 255 PHE A CA 1
ATOM 2094 C C . PHE A 1 255 ? 2.363 9.725 -11.703 1.00 98.75 255 PHE A C 1
ATOM 2096 O O . PHE A 1 255 ? 2.469 9.162 -12.792 1.00 98.75 255 PHE A O 1
ATOM 2103 N N . ASN A 1 256 ? 1.821 10.947 -11.587 1.00 98.62 256 ASN A N 1
ATOM 2104 C CA . ASN A 1 256 ? 1.216 11.649 -12.729 1.00 98.62 256 ASN A CA 1
ATOM 2105 C C . ASN A 1 256 ? 2.236 11.951 -13.841 1.00 98.62 256 ASN A C 1
ATOM 2107 O O . ASN A 1 256 ? 1.910 11.832 -15.018 1.00 98.62 256 ASN A O 1
ATOM 2111 N N . GLU A 1 257 ? 3.477 12.302 -13.491 1.00 98.50 257 GLU A N 1
ATOM 2112 C CA . GLU A 1 257 ? 4.567 12.500 -14.460 1.00 98.50 257 GLU A CA 1
ATOM 2113 C C . GLU A 1 257 ? 4.920 11.214 -15.230 1.00 98.50 257 GLU A C 1
ATOM 2115 O O . GLU A 1 257 ? 5.413 11.299 -16.353 1.00 98.50 257 GLU A O 1
ATOM 2120 N N . ALA A 1 258 ? 4.634 10.039 -14.658 1.00 98.56 258 ALA A N 1
ATOM 2121 C CA . ALA A 1 258 ? 4.779 8.733 -15.299 1.00 98.56 258 ALA A CA 1
ATOM 2122 C C . ALA A 1 258 ? 3.480 8.231 -15.963 1.00 98.56 258 ALA A C 1
ATOM 2124 O O . ALA A 1 258 ? 3.389 7.050 -16.292 1.00 98.56 258 ALA A O 1
ATOM 2125 N N . GLY A 1 259 ? 2.464 9.086 -16.140 1.00 98.69 259 GLY A N 1
ATOM 2126 C CA . GLY A 1 259 ? 1.188 8.707 -16.760 1.00 98.69 259 GLY A CA 1
ATOM 2127 C C . GLY A 1 259 ? 0.329 7.778 -15.893 1.00 98.69 259 GLY A C 1
ATOM 2128 O O . GLY A 1 259 ? -0.389 6.930 -16.422 1.00 98.69 259 GLY A O 1
ATOM 2129 N N . LEU A 1 260 ? 0.436 7.884 -14.564 1.00 98.88 260 LEU A N 1
ATOM 2130 C CA . LEU A 1 260 ? -0.331 7.095 -13.598 1.00 98.88 260 LEU A CA 1
ATOM 2131 C C . LEU A 1 260 ? -0.938 7.984 -12.507 1.00 98.88 260 LEU A C 1
ATOM 2133 O O . LEU A 1 260 ? -0.303 8.883 -11.977 1.00 98.88 260 LEU A O 1
ATOM 2137 N N . HIS A 1 261 ? -2.157 7.694 -12.079 1.00 98.75 261 HIS A N 1
ATOM 2138 C CA . HIS A 1 261 ? -2.717 8.243 -10.853 1.00 98.75 261 HIS A CA 1
ATOM 2139 C C . HIS A 1 261 ? -2.280 7.403 -9.652 1.00 98.75 261 HIS A C 1
ATOM 2141 O O . HIS A 1 261 ? -2.387 6.175 -9.666 1.00 98.75 261 HIS A O 1
ATOM 2147 N N . LEU A 1 262 ? -1.843 8.069 -8.585 1.00 98.75 262 LEU A N 1
ATOM 2148 C CA . LEU A 1 262 ? -1.712 7.459 -7.265 1.00 98.75 262 LEU A CA 1
ATOM 2149 C C . LEU A 1 262 ? -3.073 7.509 -6.569 1.00 98.75 262 LEU A C 1
ATOM 2151 O O . LEU A 1 262 ? -3.602 8.596 -6.346 1.00 98.75 262 LEU A O 1
ATOM 2155 N N . VAL A 1 263 ? -3.647 6.351 -6.244 1.00 98.75 263 VAL A N 1
ATOM 2156 C CA . VAL A 1 263 ? -5.043 6.266 -5.785 1.00 98.75 263 VAL A CA 1
ATOM 2157 C C . VAL A 1 263 ? -5.135 5.615 -4.406 1.00 98.75 263 VAL A C 1
ATOM 2159 O O . VAL A 1 263 ? -4.543 4.565 -4.163 1.00 98.75 263 VAL A O 1
ATOM 2162 N N . PHE A 1 264 ? -5.934 6.193 -3.508 1.00 98.50 264 PHE A N 1
ATOM 2163 C CA . PHE A 1 264 ? -6.177 5.644 -2.170 1.00 98.50 264 PHE A CA 1
ATOM 2164 C C . PHE A 1 264 ? -7.671 5.465 -1.899 1.00 98.50 264 PHE A C 1
ATOM 2166 O O . PHE A 1 264 ? -8.287 6.343 -1.288 1.00 98.50 264 PHE A O 1
ATOM 2173 N N . PRO A 1 265 ? -8.259 4.329 -2.319 1.00 98.50 265 PRO A N 1
ATOM 2174 C CA . PRO A 1 265 ? -9.703 4.101 -2.233 1.00 98.50 265 PRO A CA 1
ATOM 2175 C C . PRO A 1 265 ? -10.245 4.083 -0.803 1.00 98.50 265 PRO A C 1
ATOM 2177 O O . PRO A 1 265 ? -11.441 4.224 -0.607 1.00 98.50 265 PRO A O 1
ATOM 2180 N N . THR A 1 266 ? -9.369 3.892 0.186 1.00 98.50 266 THR A N 1
ATOM 2181 C CA . THR A 1 266 ? -9.715 3.750 1.605 1.00 98.50 266 THR A CA 1
ATOM 2182 C C . THR A 1 266 ? -9.192 4.900 2.470 1.00 98.50 266 THR A C 1
ATOM 2184 O O . THR A 1 266 ? -9.221 4.801 3.692 1.00 98.50 266 THR A O 1
ATOM 2187 N N . ASN A 1 267 ? -8.677 5.992 1.889 1.00 97.38 267 ASN A N 1
ATOM 2188 C CA . ASN A 1 267 ? -8.016 7.041 2.687 1.00 97.38 267 ASN A CA 1
ATOM 2189 C C . ASN A 1 267 ? -8.959 7.760 3.667 1.00 97.38 267 ASN A C 1
ATOM 2191 O O . ASN A 1 267 ? -8.495 8.359 4.632 1.00 97.38 267 ASN A O 1
ATOM 2195 N N . MET A 1 268 ? -10.261 7.691 3.400 1.00 96.75 268 MET A N 1
ATOM 2196 C CA . MET A 1 268 ? -11.354 8.247 4.188 1.00 96.75 268 MET A CA 1
ATOM 2197 C C . MET A 1 268 ? -11.896 7.288 5.252 1.00 96.75 268 MET A C 1
ATOM 2199 O O . MET A 1 268 ? -12.836 7.654 5.944 1.00 96.75 268 MET A O 1
ATOM 2203 N N . ILE A 1 269 ? -11.365 6.070 5.378 1.00 97.88 269 ILE A N 1
ATOM 2204 C CA . ILE A 1 269 ? -11.827 5.094 6.372 1.00 97.88 269 ILE A CA 1
ATOM 2205 C C . ILE A 1 269 ? -10.684 4.628 7.261 1.00 97.88 269 ILE A C 1
ATOM 2207 O O . ILE A 1 269 ? -9.525 4.577 6.843 1.00 97.88 269 ILE A O 1
ATOM 2211 N N . SER A 1 270 ? -11.014 4.295 8.503 1.00 97.75 270 SER A N 1
ATOM 2212 C CA . SER A 1 270 ? -10.078 3.662 9.429 1.00 97.75 270 SER A CA 1
ATOM 2213 C C . SER A 1 270 ? -9.890 2.174 9.109 1.00 97.75 270 SER A C 1
ATOM 2215 O O . SER A 1 270 ? -10.665 1.575 8.354 1.00 97.75 270 SER A O 1
ATOM 2217 N N . GLU A 1 271 ? -8.921 1.524 9.756 1.00 97.06 271 GLU A N 1
ATOM 2218 C CA . GLU A 1 271 ? -8.824 0.061 9.737 1.00 97.06 271 GLU A CA 1
ATOM 2219 C C . GLU A 1 271 ? -10.114 -0.604 10.257 1.00 97.06 271 GLU A C 1
ATOM 2221 O O . GLU A 1 271 ? -10.493 -1.661 9.754 1.00 97.06 271 GLU A O 1
ATOM 2226 N N . ALA A 1 272 ? -10.831 0.015 11.204 1.00 97.44 272 ALA A N 1
ATOM 2227 C CA . ALA A 1 272 ? -12.105 -0.502 11.712 1.00 97.44 272 ALA A CA 1
ATOM 2228 C C . ALA A 1 272 ? -13.225 -0.409 10.661 1.00 97.44 272 ALA A C 1
ATOM 2230 O O . ALA A 1 272 ? -13.960 -1.378 10.461 1.00 97.44 272 ALA A O 1
ATOM 2231 N N . GLY A 1 273 ? -13.303 0.703 9.923 1.00 97.94 273 GLY A N 1
ATOM 2232 C CA . GLY A 1 273 ? -14.204 0.844 8.776 1.00 97.94 273 GLY A CA 1
ATOM 2233 C C . GLY A 1 273 ? -13.909 -0.196 7.688 1.00 97.94 273 GLY A C 1
ATOM 2234 O O . GLY A 1 273 ? -14.817 -0.880 7.214 1.00 97.94 273 GLY A O 1
ATOM 2235 N N . CYS A 1 274 ? -12.628 -0.424 7.365 1.00 98.19 274 CYS A N 1
ATOM 2236 C CA . CYS A 1 274 ? -12.221 -1.492 6.445 1.00 98.19 274 CYS A CA 1
ATOM 2237 C C . CYS A 1 274 ? -12.667 -2.881 6.932 1.00 98.19 274 CYS A C 1
ATOM 2239 O O . CYS A 1 274 ? -13.128 -3.702 6.134 1.00 98.19 274 CYS A O 1
ATOM 2241 N N . MET A 1 275 ? -12.532 -3.161 8.235 1.00 97.44 275 MET A N 1
ATOM 2242 C CA . MET A 1 275 ? -13.000 -4.413 8.836 1.00 97.44 275 MET A CA 1
ATOM 2243 C C . MET A 1 275 ? -14.512 -4.569 8.674 1.00 97.44 275 MET A C 1
ATOM 2245 O O . MET A 1 275 ? -14.958 -5.627 8.234 1.00 97.44 275 MET A O 1
ATOM 2249 N N . LYS A 1 276 ? -15.288 -3.521 8.970 1.00 97.25 276 LYS A N 1
ATOM 2250 C CA . LYS A 1 276 ? -16.746 -3.518 8.818 1.00 97.25 276 LYS A CA 1
ATOM 2251 C C . LYS A 1 276 ? -17.162 -3.809 7.375 1.00 97.25 276 LYS A C 1
ATOM 2253 O O . LYS A 1 276 ? -17.931 -4.738 7.160 1.00 97.25 276 LYS A O 1
ATOM 2258 N N . ILE A 1 277 ? -16.570 -3.137 6.383 1.00 97.94 277 ILE A N 1
ATOM 2259 C CA . ILE A 1 277 ? -16.825 -3.412 4.954 1.00 97.94 277 ILE A CA 1
ATOM 2260 C C . ILE A 1 277 ? -16.552 -4.885 4.614 1.00 97.94 277 ILE A C 1
ATOM 2262 O O . ILE A 1 277 ? -17.395 -5.562 4.025 1.00 97.94 277 ILE A O 1
ATOM 2266 N N . CYS A 1 278 ? -15.384 -5.409 4.995 1.00 97.44 278 CYS A N 1
ATOM 2267 C CA . CYS A 1 278 ? -15.005 -6.778 4.642 1.00 97.44 278 CYS A CA 1
ATOM 2268 C C . CYS A 1 278 ? -15.909 -7.830 5.297 1.00 97.44 278 CYS A C 1
ATOM 2270 O O . CYS A 1 278 ? -16.225 -8.836 4.668 1.00 97.44 278 CYS A O 1
ATOM 2272 N N . HIS A 1 279 ? -16.302 -7.620 6.556 1.00 95.31 279 HIS A N 1
ATOM 2273 C CA . HIS A 1 279 ? -17.067 -8.592 7.342 1.00 95.31 279 HIS A CA 1
ATOM 2274 C C . HIS A 1 279 ? -18.589 -8.469 7.194 1.00 95.31 279 HIS A C 1
ATOM 2276 O O . HIS A 1 279 ? -19.294 -9.397 7.582 1.00 95.31 279 HIS A O 1
ATOM 2282 N N . SER A 1 280 ? -19.086 -7.402 6.563 1.00 93.50 280 SER A N 1
ATOM 2283 C CA . SER A 1 280 ? -20.465 -7.318 6.056 1.00 93.50 280 SER A CA 1
ATOM 2284 C C . SER A 1 280 ? -20.690 -8.130 4.772 1.00 93.50 280 SER A C 1
ATOM 2286 O O . SER A 1 280 ? -21.818 -8.236 4.303 1.00 93.50 280 SER A O 1
ATOM 2288 N N . ASN A 1 281 ? -19.630 -8.711 4.203 1.00 90.12 281 ASN A N 1
ATOM 2289 C CA . ASN A 1 281 ? -19.651 -9.493 2.971 1.00 90.12 281 ASN A CA 1
ATOM 2290 C C . ASN A 1 281 ? -19.179 -10.936 3.222 1.00 90.12 281 ASN A C 1
ATOM 2292 O O . ASN A 1 281 ? -18.388 -11.199 4.130 1.00 90.12 281 ASN A O 1
ATOM 2296 N N . GLU A 1 282 ? -19.593 -11.873 2.362 1.00 92.31 282 GLU A N 1
ATOM 2297 C CA . GLU A 1 282 ? -19.175 -13.287 2.432 1.00 92.31 282 GLU A CA 1
ATOM 2298 C C . GLU A 1 282 ? -17.645 -13.445 2.399 1.00 92.31 282 GLU A C 1
ATOM 2300 O O . GLU A 1 282 ? -17.070 -14.266 3.117 1.00 92.31 282 GLU A O 1
ATOM 2305 N N . ILE A 1 283 ? -16.964 -12.568 1.657 1.00 94.19 283 ILE A N 1
ATOM 2306 C CA . ILE A 1 283 ? -15.503 -12.540 1.547 1.00 94.19 283 ILE A CA 1
ATOM 2307 C C . ILE A 1 283 ? -14.789 -12.432 2.906 1.00 94.19 283 ILE A C 1
ATOM 2309 O O . ILE A 1 283 ? -13.681 -12.951 3.072 1.00 94.19 283 ILE A O 1
ATOM 2313 N N . GLY A 1 284 ? -15.430 -11.827 3.914 1.00 93.38 284 GLY A N 1
ATOM 2314 C CA . GLY A 1 284 ? -14.906 -11.717 5.274 1.00 93.38 284 GLY A CA 1
ATOM 2315 C C . GLY A 1 284 ? -14.650 -13.071 5.946 1.00 93.38 284 GLY A C 1
ATOM 2316 O O . GLY A 1 284 ? -13.795 -13.166 6.830 1.00 93.38 284 GLY A O 1
ATOM 2317 N N . GLN A 1 285 ? -15.326 -14.139 5.507 1.00 91.88 285 GLN A N 1
ATOM 2318 C CA . GLN A 1 285 ? -15.103 -15.506 5.994 1.00 91.88 285 GLN A CA 1
ATOM 2319 C C . GLN A 1 285 ? -13.769 -16.092 5.502 1.00 91.88 285 GLN A C 1
ATOM 2321 O O . GLN A 1 285 ? -13.153 -16.917 6.180 1.00 91.88 285 GLN A O 1
ATOM 2326 N N . HIS A 1 286 ? -13.290 -15.628 4.346 1.00 93.31 286 HIS A N 1
ATOM 2327 C CA . HIS A 1 286 ? -12.024 -16.047 3.743 1.00 93.31 286 HIS A CA 1
ATOM 2328 C C . HIS A 1 286 ? -10.848 -15.146 4.152 1.00 93.31 286 HIS A C 1
ATOM 2330 O O . HIS A 1 286 ? -9.691 -15.539 4.007 1.00 93.31 286 HIS A O 1
ATOM 2336 N N . LEU A 1 287 ? -11.131 -13.960 4.700 1.00 94.12 287 LEU A N 1
ATOM 2337 C CA . LEU A 1 287 ? -10.137 -12.954 5.058 1.00 94.12 287 LEU A CA 1
ATOM 2338 C C . LEU A 1 287 ? -9.471 -13.209 6.422 1.00 94.12 287 LEU A C 1
ATOM 2340 O O . LEU A 1 287 ? -10.113 -13.286 7.481 1.00 94.12 287 LEU A O 1
ATOM 2344 N N . ASN A 1 288 ? -8.135 -13.207 6.423 1.00 93.31 288 ASN A N 1
ATOM 2345 C CA . ASN A 1 288 ? -7.329 -13.162 7.638 1.00 93.31 288 ASN A CA 1
ATOM 2346 C C . ASN A 1 288 ? -6.068 -12.309 7.453 1.00 93.31 288 ASN A C 1
ATOM 2348 O O . ASN A 1 288 ? -5.128 -12.699 6.769 1.00 93.31 288 ASN A O 1
ATOM 2352 N N . SER A 1 289 ? -6.017 -11.168 8.142 1.00 88.00 289 SER A N 1
ATOM 2353 C CA . SER A 1 289 ? -4.908 -10.205 8.048 1.00 88.00 289 SER A CA 1
ATOM 2354 C C . SER A 1 289 ? -3.580 -10.683 8.660 1.00 88.00 289 SER A C 1
ATOM 2356 O O . SER A 1 289 ? -2.560 -9.987 8.573 1.00 88.00 289 SER A O 1
ATOM 2358 N N . CYS A 1 290 ? -3.552 -11.845 9.318 1.00 93.56 290 CYS A N 1
ATOM 2359 C CA . CYS A 1 290 ? -2.331 -12.374 9.909 1.00 93.56 290 CYS A CA 1
ATOM 2360 C C . CYS A 1 290 ? -1.390 -12.946 8.839 1.00 93.56 290 CYS A C 1
ATOM 2362 O O . CYS A 1 290 ? -1.693 -13.953 8.209 1.00 93.56 290 CYS A O 1
ATOM 2364 N N . MET A 1 291 ? -0.189 -12.375 8.735 1.00 89.19 291 MET A N 1
ATOM 2365 C CA . MET A 1 291 ? 0.875 -12.848 7.831 1.00 89.19 291 MET A CA 1
ATOM 2366 C C . MET A 1 291 ? 1.696 -14.015 8.407 1.00 89.19 291 MET A C 1
ATOM 2368 O O . MET A 1 291 ? 2.721 -14.369 7.847 1.00 89.19 291 MET A O 1
ATOM 2372 N N . ARG A 1 292 ? 1.323 -14.542 9.579 1.00 91.06 292 ARG A N 1
ATOM 2373 C CA . ARG A 1 292 ? 2.003 -15.657 10.272 1.00 91.06 292 ARG A CA 1
ATOM 2374 C C . ARG A 1 292 ? 1.017 -16.774 10.637 1.00 91.06 292 ARG A C 1
ATOM 2376 O O . ARG A 1 292 ? 1.271 -17.546 11.557 1.00 91.06 292 ARG A O 1
ATOM 2383 N N . GLY A 1 293 ? -0.171 -16.740 10.033 1.00 88.00 293 GLY A N 1
ATOM 2384 C CA . GLY A 1 293 ? -1.210 -17.741 10.241 1.00 88.00 293 GLY A CA 1
ATOM 2385 C C . GLY A 1 293 ? -1.009 -18.944 9.328 1.00 88.00 293 GLY A C 1
ATOM 2386 O O . GLY A 1 293 ? -0.168 -18.922 8.437 1.00 88.00 293 GLY A O 1
ATOM 2387 N N . ASP A 1 294 ? -1.793 -19.988 9.552 1.00 87.06 294 ASP A N 1
ATOM 2388 C CA . ASP A 1 294 ? -1.611 -21.299 8.921 1.00 87.06 294 ASP A CA 1
ATOM 2389 C C . ASP A 1 294 ? -2.455 -21.520 7.651 1.00 87.06 294 ASP A C 1
ATOM 2391 O O . ASP A 1 294 ? -2.456 -22.616 7.089 1.00 87.06 294 ASP A O 1
ATOM 2395 N N . GLY A 1 295 ? -3.171 -20.492 7.188 1.00 84.56 295 GLY A N 1
ATOM 2396 C CA . GLY A 1 295 ? -4.157 -20.591 6.108 1.00 84.56 295 GLY A CA 1
ATOM 2397 C C . GLY A 1 295 ? -5.592 -20.801 6.601 1.00 84.56 295 GLY A C 1
ATOM 2398 O O . GLY A 1 295 ? -6.531 -20.717 5.811 1.00 84.56 295 GLY A O 1
ATOM 2399 N N . GLN A 1 296 ? -5.803 -21.061 7.891 1.00 83.75 296 GLN A N 1
ATOM 2400 C CA . GLN A 1 296 ? -7.133 -21.210 8.485 1.00 83.75 296 GLN A CA 1
ATOM 2401 C C . GLN A 1 296 ? -7.380 -20.153 9.555 1.00 83.75 296 GLN A C 1
ATOM 2403 O O . GLN A 1 296 ? -8.413 -19.482 9.541 1.00 83.75 296 GLN A O 1
ATOM 2408 N N . VAL A 1 297 ? -6.415 -19.969 10.452 1.00 88.06 297 VAL A N 1
ATOM 2409 C CA . VAL A 1 297 ? -6.495 -19.049 11.583 1.00 88.06 297 VAL A CA 1
ATOM 2410 C C . VAL A 1 297 ? -5.303 -18.096 11.615 1.00 88.06 297 VAL A C 1
ATOM 2412 O O . VAL A 1 297 ? -4.283 -18.264 10.946 1.00 88.06 297 VAL A O 1
ATOM 2415 N N . GLY A 1 298 ? -5.453 -17.017 12.385 1.00 92.31 298 GLY A N 1
ATOM 2416 C CA . GLY A 1 298 ? -4.334 -16.128 12.681 1.00 92.31 298 GLY A CA 1
ATOM 2417 C C . GLY A 1 298 ? -3.461 -16.740 13.772 1.00 92.31 298 GLY A C 1
ATOM 2418 O O . GLY A 1 298 ? -3.936 -17.552 14.559 1.00 92.31 298 GLY A O 1
ATOM 2419 N N . CYS A 1 299 ? -2.207 -16.304 13.890 1.00 95.06 299 CYS A N 1
ATOM 2420 C CA . CYS A 1 299 ? -1.321 -16.813 14.942 1.00 95.06 299 CYS A CA 1
ATOM 2421 C C . CYS A 1 299 ? -1.776 -16.458 16.373 1.00 95.06 299 CYS A C 1
ATOM 2423 O O . CYS A 1 299 ? -1.225 -16.989 17.333 1.00 95.06 299 CYS A O 1
ATOM 2425 N N . GLY A 1 300 ? -2.710 -15.508 16.529 1.00 96.31 300 GLY A N 1
ATOM 2426 C CA . GLY A 1 300 ? -3.263 -15.061 17.815 1.00 96.31 300 GLY A CA 1
ATOM 2427 C C . GLY A 1 300 ? -2.292 -14.281 18.710 1.00 96.31 300 GLY A C 1
ATOM 2428 O O . GLY A 1 300 ? -2.700 -13.780 19.748 1.00 96.31 300 GLY A O 1
ATOM 2429 N N . LYS A 1 301 ? -1.020 -14.158 18.312 1.00 97.06 301 LYS A N 1
ATOM 2430 C CA . LYS A 1 301 ? 0.087 -13.671 19.157 1.00 97.06 301 LYS A CA 1
ATOM 2431 C C . LYS A 1 301 ? 0.774 -12.405 18.639 1.00 97.06 301 LYS A C 1
ATOM 2433 O O . LYS A 1 301 ? 1.707 -11.918 19.262 1.00 97.06 301 LYS A O 1
ATOM 2438 N N . CYS A 1 302 ? 0.393 -11.904 17.463 1.00 95.69 302 CYS A N 1
ATOM 2439 C CA . CYS A 1 302 ? 1.003 -10.709 16.871 1.00 95.69 302 CYS A CA 1
ATOM 2440 C C . CYS A 1 302 ? 0.111 -9.476 17.020 1.00 95.69 302 CYS A C 1
ATOM 2442 O O . CYS A 1 302 ? -1.104 -9.599 17.183 1.00 95.69 302 CYS A O 1
ATOM 2444 N N . TRP A 1 303 ? 0.697 -8.285 16.866 1.00 95.94 303 TRP A N 1
ATOM 2445 C CA . TRP A 1 303 ? -0.033 -7.019 16.961 1.00 95.94 303 TRP A CA 1
ATOM 2446 C C . TRP A 1 303 ? -1.210 -6.956 15.988 1.00 95.94 303 TRP A C 1
ATOM 2448 O O . TRP A 1 303 ? -2.322 -6.642 16.389 1.00 95.94 303 TRP A O 1
ATOM 2458 N N . LYS A 1 304 ? -1.008 -7.379 14.732 1.00 93.88 304 LYS A N 1
ATOM 2459 C CA . LYS A 1 304 ? -2.090 -7.442 13.735 1.00 93.88 304 LYS A CA 1
ATOM 2460 C C . LYS A 1 304 ? -3.250 -8.337 14.182 1.00 93.88 304 LYS A C 1
ATOM 2462 O O . LYS A 1 304 ? -4.399 -8.027 13.894 1.00 93.88 304 LYS A O 1
ATOM 2467 N N . CYS A 1 305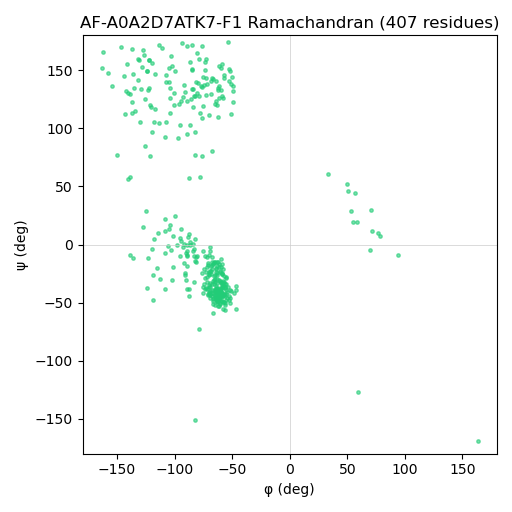 ? -2.973 -9.447 14.877 1.00 96.19 305 CYS A N 1
ATOM 2468 C CA . CYS A 1 305 ? -4.049 -10.266 15.436 1.00 96.19 305 CYS A CA 1
ATOM 2469 C C . CYS A 1 305 ? -4.774 -9.523 16.558 1.00 96.19 305 CYS A C 1
ATOM 2471 O O . CYS A 1 305 ? -5.996 -9.572 16.582 1.00 96.19 305 CYS A O 1
ATOM 2473 N N . PHE A 1 306 ? -4.052 -8.818 17.430 1.00 97.69 306 PHE A N 1
ATOM 2474 C CA . PHE A 1 306 ? -4.658 -8.034 18.504 1.00 97.69 306 PHE A CA 1
ATOM 2475 C C . PHE A 1 306 ? -5.671 -7.016 17.976 1.00 97.69 306 PHE A C 1
ATOM 2477 O O . PHE A 1 306 ? -6.826 -7.092 18.365 1.00 97.69 306 PHE A O 1
ATOM 2484 N N . HIS A 1 307 ? -5.279 -6.120 17.063 1.00 95.44 307 HIS A N 1
ATOM 2485 C CA . HIS A 1 307 ? -6.164 -5.022 16.647 1.00 95.44 307 HIS A CA 1
ATOM 2486 C C . HIS A 1 307 ? -7.090 -5.347 15.461 1.00 95.44 307 HIS A C 1
ATOM 2488 O O . HIS A 1 307 ? -8.101 -4.677 15.315 1.00 95.44 307 HIS A O 1
ATOM 2494 N N . LYS A 1 308 ? -6.822 -6.392 14.651 1.00 94.81 308 LYS A N 1
ATOM 2495 C CA . LYS A 1 308 ? -7.718 -6.789 13.537 1.00 94.81 308 LYS A CA 1
ATOM 2496 C C . LYS A 1 308 ? -8.497 -8.081 13.770 1.00 94.81 308 LYS A C 1
ATOM 2498 O O . LYS A 1 308 ? -9.642 -8.179 13.360 1.00 94.81 308 LYS A O 1
ATOM 2503 N N . ASN A 1 309 ? -7.904 -9.101 14.393 1.00 95.12 309 ASN A N 1
ATOM 2504 C CA . ASN A 1 309 ? -8.602 -10.376 14.623 1.00 95.12 309 ASN A CA 1
ATOM 2505 C C . ASN A 1 309 ? -9.373 -10.376 15.953 1.00 95.12 309 ASN A C 1
ATOM 2507 O O . ASN A 1 309 ? -10.482 -10.903 16.002 1.00 95.12 309 ASN A O 1
ATOM 2511 N N . GLY A 1 310 ? -8.809 -9.778 17.003 1.00 96.69 310 GLY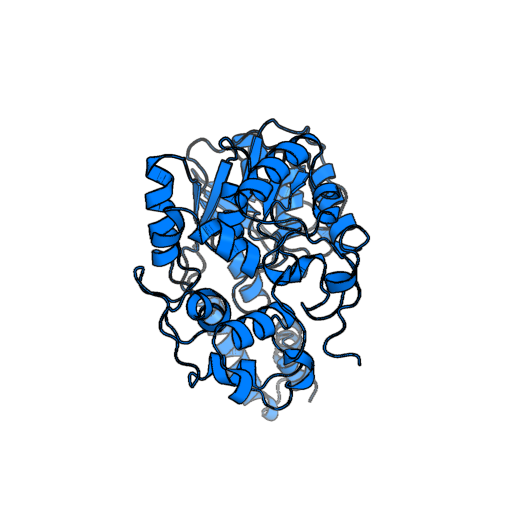 A N 1
ATOM 2512 C CA . GLY A 1 310 ? -9.421 -9.692 18.329 1.00 96.69 310 GLY A CA 1
ATOM 2513 C C . GLY A 1 310 ? -10.807 -9.035 18.321 1.00 96.69 310 GLY A C 1
ATOM 2514 O O . GLY A 1 310 ? -11.757 -9.676 18.765 1.00 96.69 310 GLY A O 1
ATOM 2515 N N . PRO A 1 311 ? -10.981 -7.837 17.724 1.00 96.75 311 PRO A N 1
ATOM 2516 C CA . PRO A 1 311 ? -12.285 -7.173 17.638 1.00 96.75 311 PRO A CA 1
ATOM 2517 C C . PRO A 1 311 ? -13.355 -7.944 16.851 1.00 96.75 311 PRO A C 1
ATOM 2519 O O . PRO A 1 311 ? -14.536 -7.639 16.971 1.00 96.75 311 PRO A O 1
ATOM 2522 N N . LEU A 1 312 ? -12.964 -8.957 16.069 1.00 95.12 312 LEU A N 1
ATOM 2523 C CA . LEU A 1 312 ? -13.876 -9.880 15.378 1.00 95.12 312 LEU A CA 1
ATOM 2524 C C . LEU A 1 312 ? -14.261 -11.095 16.242 1.00 95.12 312 LEU A C 1
ATOM 2526 O O . LEU A 1 312 ? -14.845 -12.050 15.734 1.00 95.12 312 LEU A O 1
ATOM 2530 N N . GLY A 1 313 ? -13.858 -11.126 17.514 1.00 95.31 313 GLY A N 1
ATOM 2531 C CA . GLY A 1 313 ? -14.074 -12.252 18.425 1.00 95.31 313 GLY A CA 1
ATOM 2532 C C . GLY A 1 313 ? -13.142 -13.445 18.192 1.00 95.31 313 GLY A C 1
ATOM 2533 O O . GLY A 1 313 ? -13.344 -14.511 18.775 1.00 95.31 313 GLY A O 1
ATOM 2534 N N . ARG A 1 314 ? -12.108 -13.313 17.347 1.00 94.75 314 ARG A N 1
ATOM 2535 C CA . ARG A 1 314 ? -11.135 -14.396 17.129 1.00 94.75 314 ARG A CA 1
ATOM 2536 C C . ARG A 1 314 ? -10.192 -14.490 18.329 1.00 94.75 314 ARG A C 1
ATOM 2538 O O . ARG A 1 314 ? -9.778 -13.481 18.895 1.00 94.75 314 ARG A O 1
ATOM 2545 N N . LYS A 1 315 ? -9.794 -15.715 18.679 1.00 95.19 315 LYS A N 1
ATOM 2546 C CA . LYS A 1 315 ? -8.910 -15.976 19.823 1.00 95.19 315 LYS A CA 1
ATOM 2547 C C . LYS A 1 315 ? -7.571 -15.239 19.681 1.00 95.19 315 LYS A C 1
ATOM 2549 O O . LYS A 1 315 ? -6.866 -15.404 18.684 1.00 95.19 315 LYS A O 1
ATOM 2554 N N . ILE A 1 316 ? -7.205 -14.491 20.718 1.00 97.25 316 ILE A N 1
ATOM 2555 C CA . ILE A 1 316 ? -5.914 -13.812 20.863 1.00 97.25 316 ILE A CA 1
ATOM 2556 C C . ILE A 1 316 ? -5.282 -14.153 22.214 1.00 97.25 316 ILE A C 1
ATOM 2558 O O . ILE A 1 316 ? -5.977 -14.462 23.179 1.00 97.25 316 ILE A O 1
ATOM 2562 N N . ASP A 1 317 ? -3.957 -14.103 22.272 1.00 97.56 317 ASP A N 1
ATOM 2563 C CA . ASP A 1 317 ? -3.168 -14.247 23.492 1.00 97.56 317 ASP A CA 1
ATOM 2564 C C . ASP A 1 317 ? -2.567 -12.887 23.861 1.00 97.56 317 ASP A C 1
ATOM 2566 O O . ASP A 1 317 ? -1.488 -12.509 23.394 1.00 97.56 317 ASP A O 1
ATOM 2570 N N . VAL A 1 318 ? -3.283 -12.137 24.702 1.00 96.69 318 VAL A N 1
ATOM 2571 C CA . VAL A 1 318 ? -2.857 -10.804 25.161 1.00 96.69 318 VAL A CA 1
ATOM 2572 C C . VAL A 1 318 ? -1.566 -10.840 25.985 1.00 96.69 318 VAL A C 1
ATOM 2574 O O . VAL A 1 318 ? -0.869 -9.832 26.068 1.00 96.69 318 VAL A O 1
ATOM 2577 N N . SER A 1 319 ? -1.211 -12.007 26.539 1.00 96.81 319 SER A N 1
ATOM 2578 C CA . SER A 1 319 ? 0.027 -12.217 27.297 1.00 96.81 319 SER A CA 1
ATOM 2579 C C . SER A 1 319 ? 1.240 -12.495 26.406 1.00 96.81 319 SER A C 1
ATOM 2581 O O . SER A 1 319 ? 2.377 -12.484 26.878 1.00 96.81 319 SER A O 1
ATOM 2583 N N . SER A 1 320 ? 1.024 -12.716 25.105 1.00 97.88 320 SER A N 1
ATOM 2584 C CA . SER A 1 320 ? 2.112 -12.938 24.160 1.00 97.88 320 SER A CA 1
ATOM 2585 C C . SER A 1 320 ? 3.103 -11.773 24.163 1.00 97.88 320 SER A C 1
ATOM 2587 O O . SER A 1 320 ? 2.738 -10.605 24.333 1.00 97.88 320 SER A O 1
ATOM 2589 N N . HIS A 1 321 ? 4.381 -12.094 23.947 1.00 97.06 321 HIS A N 1
ATOM 2590 C CA . HIS A 1 321 ? 5.467 -11.121 24.053 1.00 97.06 321 HIS A CA 1
ATOM 2591 C C . HIS A 1 321 ? 5.250 -9.891 23.158 1.00 97.06 321 HIS A C 1
ATOM 2593 O O . HIS A 1 321 ? 5.458 -8.767 23.600 1.00 97.06 321 HIS A O 1
ATOM 2599 N N . GLU A 1 322 ? 4.794 -10.074 21.915 1.00 96.31 322 GLU A N 1
ATOM 2600 C CA . GLU A 1 322 ? 4.586 -8.959 20.984 1.00 96.31 322 GLU A CA 1
ATOM 2601 C C . GLU A 1 322 ? 3.409 -8.064 21.401 1.00 96.31 322 GLU A C 1
ATOM 2603 O O . GLU A 1 322 ? 3.549 -6.840 21.396 1.00 96.31 322 GLU A O 1
ATOM 2608 N N . ILE A 1 323 ? 2.266 -8.655 21.771 1.00 97.56 323 ILE A N 1
ATOM 2609 C CA . ILE A 1 323 ? 1.063 -7.898 22.144 1.00 97.56 323 ILE A CA 1
ATOM 2610 C C . ILE A 1 323 ? 1.303 -7.125 23.442 1.00 97.56 323 ILE A C 1
ATOM 2612 O O . ILE A 1 323 ? 1.129 -5.907 23.457 1.00 97.56 323 ILE A O 1
ATOM 2616 N N . SER A 1 324 ? 1.779 -7.798 24.490 1.00 96.88 324 SER A N 1
ATOM 2617 C CA . SER A 1 324 ? 2.105 -7.159 25.772 1.00 96.88 324 SER A CA 1
ATOM 2618 C C . SER A 1 324 ? 3.142 -6.040 25.614 1.00 96.88 324 SER A C 1
ATOM 2620 O O . SER A 1 324 ? 2.946 -4.941 26.130 1.00 96.88 324 SER A O 1
ATOM 2622 N N . THR A 1 325 ? 4.195 -6.263 24.816 1.00 97.06 325 THR A N 1
ATOM 2623 C CA . THR A 1 325 ? 5.209 -5.236 24.530 1.00 97.06 325 THR A CA 1
ATOM 2624 C C . THR A 1 325 ? 4.595 -3.997 23.881 1.00 97.06 325 THR A C 1
ATOM 2626 O O . THR A 1 325 ? 4.944 -2.880 24.252 1.00 97.06 325 THR A O 1
ATOM 2629 N N . TYR A 1 326 ? 3.706 -4.150 22.895 1.00 96.62 326 TYR A N 1
ATOM 2630 C CA . TYR A 1 326 ? 3.098 -2.990 22.240 1.00 96.62 326 TYR A CA 1
ATOM 2631 C C . TYR A 1 326 ? 2.047 -2.294 23.103 1.00 96.62 326 TYR A C 1
ATOM 2633 O O . TYR A 1 326 ? 1.995 -1.067 23.062 1.00 96.62 326 TYR A O 1
ATOM 2641 N N . LEU A 1 327 ? 1.293 -3.028 23.927 1.00 96.69 327 LEU A N 1
ATOM 2642 C CA . LEU A 1 327 ? 0.362 -2.443 24.898 1.00 96.69 327 LEU A CA 1
ATOM 2643 C C . LEU A 1 327 ? 1.069 -1.553 25.925 1.00 96.69 327 LEU A C 1
ATOM 2645 O O . LEU A 1 327 ? 0.494 -0.558 26.358 1.00 96.69 327 LEU A O 1
ATOM 2649 N N . GLN A 1 328 ? 2.322 -1.854 26.272 1.00 94.19 328 GLN A N 1
ATOM 2650 C CA . GLN A 1 328 ? 3.111 -1.061 27.221 1.00 94.19 328 GLN A CA 1
ATOM 2651 C C . GLN A 1 328 ? 3.913 0.082 26.576 1.00 94.19 328 GLN A C 1
ATOM 2653 O O . GLN A 1 328 ? 4.475 0.917 27.283 1.00 94.19 328 GLN A O 1
ATOM 2658 N N . LYS A 1 329 ? 3.989 0.161 25.241 1.00 93.56 329 LYS A N 1
ATOM 2659 C CA . LYS A 1 329 ? 4.742 1.227 24.560 1.00 93.56 329 LYS A CA 1
ATOM 2660 C C . LYS A 1 329 ? 3.959 2.533 24.494 1.00 93.56 329 LYS A C 1
ATOM 2662 O O . LYS A 1 329 ? 2.772 2.541 24.173 1.00 93.56 329 LYS A O 1
ATOM 2667 N N . ARG A 1 330 ? 4.656 3.650 24.716 1.00 92.12 330 ARG A N 1
ATOM 2668 C CA . ARG A 1 330 ? 4.146 5.012 24.512 1.00 92.12 330 ARG A CA 1
ATOM 2669 C C . ARG A 1 330 ? 5.054 5.766 23.526 1.00 92.12 330 ARG A C 1
ATOM 2671 O O . ARG A 1 330 ? 6.274 5.681 23.675 1.00 92.12 330 ARG A O 1
ATOM 2678 N N . PRO A 1 331 ? 4.504 6.466 22.519 1.00 90.44 331 PRO A N 1
ATOM 2679 C CA . PRO A 1 331 ? 3.100 6.435 22.099 1.00 90.44 331 PRO A CA 1
ATOM 2680 C C . PRO A 1 331 ? 2.666 5.025 21.665 1.00 90.44 331 PRO A C 1
ATOM 2682 O O . PRO A 1 331 ? 3.486 4.214 21.222 1.00 90.44 331 PRO A O 1
ATOM 2685 N N . LEU A 1 332 ? 1.374 4.726 21.826 1.00 92.38 332 LEU A N 1
ATOM 2686 C CA . LEU A 1 332 ? 0.810 3.427 21.463 1.00 92.38 332 LEU A CA 1
ATOM 2687 C C . LEU A 1 332 ? 0.973 3.195 19.954 1.00 92.38 332 LEU A C 1
ATOM 2689 O O . LEU A 1 332 ? 0.723 4.085 19.138 1.00 92.38 332 LEU A O 1
ATOM 2693 N N . ARG A 1 333 ? 1.406 1.994 19.556 1.00 91.31 333 ARG A N 1
ATOM 2694 C CA . ARG A 1 333 ? 1.493 1.645 18.132 1.00 91.31 333 ARG A CA 1
ATOM 2695 C C . ARG A 1 333 ? 0.087 1.688 17.532 1.00 91.31 333 ARG A C 1
ATOM 2697 O O . ARG A 1 333 ? -0.820 1.126 18.132 1.00 91.31 333 ARG A O 1
ATOM 2704 N N . THR A 1 334 ? -0.077 2.327 16.366 1.00 90.94 334 THR A N 1
ATOM 2705 C CA . THR A 1 334 ? -1.392 2.502 15.708 1.00 90.94 334 THR A CA 1
ATOM 2706 C C . THR A 1 334 ? -2.440 3.076 16.672 1.00 90.94 334 THR A C 1
ATOM 2708 O O . THR A 1 334 ? -3.533 2.535 16.786 1.00 90.94 334 THR A O 1
ATOM 2711 N N . ALA A 1 335 ? -2.058 4.120 17.419 1.00 93.69 335 ALA A N 1
ATOM 2712 C CA . ALA A 1 335 ? -2.703 4.544 18.660 1.00 93.69 335 ALA A CA 1
ATOM 2713 C C . ALA A 1 335 ? -4.230 4.619 18.609 1.00 93.69 335 ALA A C 1
ATOM 2715 O O . ALA A 1 335 ? -4.879 3.955 19.411 1.00 93.69 335 ALA A O 1
ATOM 2716 N N . MET A 1 336 ? -4.794 5.376 17.664 1.00 95.12 336 MET A N 1
ATOM 2717 C CA . MET A 1 336 ? -6.241 5.590 17.624 1.00 95.12 336 MET A CA 1
ATOM 2718 C C . MET A 1 336 ? -7.021 4.285 17.408 1.00 95.12 336 MET A C 1
ATOM 2720 O O . MET A 1 336 ? -7.932 3.957 18.167 1.00 95.12 336 MET A O 1
ATOM 2724 N N . HIS A 1 337 ? -6.592 3.472 16.442 1.00 96.56 337 HIS A N 1
ATOM 2725 C CA . HIS A 1 337 ? -7.208 2.174 16.182 1.00 96.56 337 HIS A CA 1
ATOM 2726 C C . HIS A 1 337 ? -6.946 1.155 17.300 1.00 96.56 337 HIS A C 1
ATOM 2728 O O . HIS A 1 337 ? -7.803 0.331 17.606 1.00 96.56 337 HIS A O 1
ATOM 2734 N N . ALA A 1 338 ? -5.785 1.215 17.955 1.00 96.81 338 ALA A N 1
ATOM 2735 C CA . ALA A 1 338 ? -5.483 0.351 19.089 1.00 96.81 338 ALA A CA 1
ATOM 2736 C C . ALA A 1 338 ? -6.365 0.673 20.306 1.00 96.81 338 ALA A C 1
ATOM 2738 O O . ALA A 1 338 ? -6.837 -0.256 20.956 1.00 96.81 338 ALA A O 1
ATOM 2739 N N . LEU A 1 339 ? -6.643 1.952 20.580 1.00 97.19 339 LEU A N 1
ATOM 2740 C CA . LEU A 1 339 ? -7.601 2.357 21.613 1.00 97.19 339 LEU A CA 1
ATOM 2741 C C . LEU A 1 339 ? -9.025 1.882 21.283 1.00 97.19 339 LEU A C 1
ATOM 2743 O O . LEU A 1 339 ? -9.675 1.295 22.148 1.00 97.19 339 LEU A O 1
ATOM 2747 N N . TRP A 1 340 ? -9.472 2.045 20.028 1.00 97.62 340 TRP A N 1
ATOM 2748 C CA . TRP A 1 340 ? -10.745 1.478 19.560 1.00 97.62 340 TRP A CA 1
ATOM 2749 C C . TRP A 1 340 ? -10.795 -0.036 19.800 1.00 97.62 340 TRP A C 1
ATOM 2751 O O . TRP A 1 340 ? -11.755 -0.539 20.379 1.00 97.62 340 TRP A O 1
ATOM 2761 N N . ALA A 1 341 ? -9.740 -0.766 19.426 1.00 97.75 341 ALA A N 1
ATOM 2762 C CA . ALA A 1 341 ? -9.680 -2.216 19.577 1.00 97.75 341 ALA A CA 1
ATOM 2763 C C . ALA A 1 341 ? -9.716 -2.645 21.056 1.00 97.75 341 ALA A C 1
ATOM 2765 O O . ALA A 1 341 ? -10.427 -3.587 21.401 1.00 97.75 341 ALA A O 1
ATOM 2766 N N . ILE A 1 342 ? -8.990 -1.940 21.933 1.00 98.06 342 ILE A N 1
ATOM 2767 C CA . ILE A 1 342 ? -9.002 -2.165 23.388 1.00 98.06 342 ILE A CA 1
ATOM 2768 C C . ILE A 1 342 ? -10.421 -2.012 23.940 1.00 98.06 342 ILE A C 1
ATOM 2770 O O . ILE A 1 342 ? -10.897 -2.916 24.627 1.00 98.06 342 ILE A O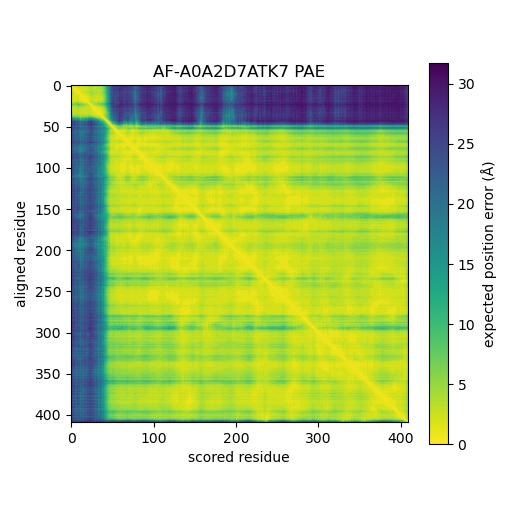 1
ATOM 2774 N N . LYS A 1 343 ? -11.108 -0.916 23.594 1.00 97.12 343 LYS A N 1
ATOM 2775 C CA . LYS A 1 343 ? -12.479 -0.642 24.045 1.00 97.12 343 LYS A CA 1
ATOM 2776 C C . LYS A 1 343 ? -13.481 -1.654 23.485 1.00 97.12 343 LYS A C 1
ATOM 2778 O O . LYS A 1 343 ? -14.314 -2.174 24.220 1.00 97.12 343 LYS A O 1
ATOM 2783 N N . LYS A 1 344 ? -13.362 -2.008 22.200 1.00 97.19 344 LYS A N 1
ATOM 2784 C CA . LYS A 1 344 ? -14.215 -3.006 21.527 1.00 97.19 344 LYS A CA 1
ATOM 2785 C C . LYS A 1 344 ? -14.107 -4.399 22.156 1.00 97.19 344 LYS A C 1
ATOM 2787 O O . LYS A 1 344 ? -15.070 -5.156 22.118 1.00 97.19 344 LYS A O 1
ATOM 2792 N N . MET A 1 345 ? -12.943 -4.743 22.710 1.00 97.56 345 MET A N 1
ATOM 2793 C CA . MET A 1 345 ? -12.677 -6.034 23.353 1.00 97.56 345 MET A CA 1
ATOM 2794 C C . MET A 1 345 ? -12.817 -6.015 24.886 1.00 97.56 345 MET A C 1
ATOM 2796 O O . MET A 1 345 ? -12.601 -7.055 25.505 1.00 97.56 345 MET A O 1
ATOM 2800 N N . HIS A 1 346 ? -13.148 -4.872 25.498 1.00 97.06 346 HIS A N 1
ATOM 2801 C CA . HIS A 1 346 ? -13.207 -4.692 26.958 1.00 97.06 346 HIS A CA 1
ATOM 2802 C C . HIS A 1 346 ? -11.881 -5.024 27.679 1.00 97.06 346 HIS A C 1
ATOM 2804 O O . HIS A 1 346 ? -11.836 -5.743 28.684 1.00 97.06 346 HIS A O 1
ATOM 2810 N N . LEU A 1 347 ? -10.763 -4.545 27.119 1.00 97.69 347 LEU A N 1
ATOM 2811 C CA . LEU A 1 347 ? -9.399 -4.808 27.599 1.00 97.69 347 LEU A CA 1
ATOM 2812 C C . LEU A 1 347 ? -8.725 -3.591 28.256 1.00 97.69 347 LEU A C 1
ATOM 2814 O O . LEU A 1 347 ? -7.499 -3.530 28.343 1.00 97.69 347 LEU A O 1
ATOM 2818 N N . GLU A 1 348 ? -9.500 -2.620 28.729 1.00 97.50 348 GLU A N 1
ATOM 2819 C CA . GLU A 1 348 ? -9.013 -1.362 29.313 1.00 97.50 348 GLU A CA 1
ATOM 2820 C C . GLU A 1 348 ? -8.091 -1.601 30.518 1.00 97.50 348 GLU A C 1
ATOM 2822 O O . GLU A 1 348 ? -7.095 -0.903 30.700 1.00 97.50 348 GLU A O 1
ATOM 2827 N N . HIS A 1 349 ? -8.356 -2.660 31.288 1.00 97.12 349 HIS A N 1
ATOM 2828 C CA . HIS A 1 349 ? -7.542 -3.083 32.430 1.00 97.12 349 HIS A CA 1
ATOM 2829 C C . HIS A 1 349 ? -6.074 -3.400 32.080 1.00 97.12 349 HIS A C 1
ATOM 2831 O O . HIS A 1 349 ? -5.235 -3.459 32.977 1.00 97.12 349 HIS A O 1
ATOM 2837 N N . LEU A 1 350 ? -5.744 -3.612 30.798 1.00 97.06 350 LEU A N 1
ATOM 2838 C CA . LEU A 1 350 ? -4.371 -3.848 30.338 1.00 97.06 350 LEU A CA 1
ATOM 2839 C C . LEU A 1 350 ? -3.559 -2.556 30.157 1.00 97.06 350 LEU A C 1
ATOM 2841 O O . LEU A 1 350 ? -2.337 -2.626 30.020 1.00 97.06 350 LEU A O 1
ATOM 2845 N N . VAL A 1 351 ? -4.218 -1.396 30.128 1.00 97.12 351 VAL A N 1
ATOM 2846 C CA . VAL A 1 351 ? -3.608 -0.078 29.885 1.00 97.12 351 VAL A CA 1
ATOM 2847 C C . VAL A 1 351 ? -4.206 0.995 30.811 1.00 97.12 351 VAL A C 1
ATOM 2849 O O . VAL A 1 351 ? -4.746 1.993 30.333 1.00 97.12 351 VAL A O 1
ATOM 2852 N N . PRO A 1 352 ? -4.129 0.823 32.144 1.00 96.44 352 PRO A N 1
ATOM 2853 C CA . PRO A 1 352 ? -4.759 1.746 33.095 1.00 96.44 352 PRO A CA 1
ATOM 2854 C C . PRO A 1 352 ? -4.251 3.192 32.968 1.00 96.44 352 PRO A C 1
ATOM 2856 O O . PRO A 1 352 ? -4.967 4.133 33.280 1.00 96.44 352 PRO A O 1
ATOM 2859 N N . ASP A 1 353 ? -3.036 3.392 32.462 1.00 95.50 353 ASP A N 1
ATOM 2860 C CA . ASP A 1 353 ? -2.461 4.713 32.207 1.00 95.50 353 ASP A CA 1
ATOM 2861 C C . ASP A 1 353 ? -3.099 5.458 31.015 1.00 95.50 353 ASP A C 1
ATOM 2863 O O . ASP A 1 353 ? -2.848 6.648 30.845 1.00 95.50 353 ASP A O 1
ATOM 2867 N N . LEU A 1 354 ? -3.923 4.782 30.203 1.00 96.00 354 LEU A N 1
ATOM 2868 C CA . LEU A 1 354 ? -4.669 5.359 29.076 1.00 96.00 354 LEU A CA 1
ATOM 2869 C C . LEU A 1 354 ? -6.163 5.562 29.385 1.00 96.00 354 LEU A C 1
ATOM 2871 O O . LEU A 1 354 ? -6.961 5.721 28.460 1.00 96.00 354 LEU A O 1
ATOM 2875 N N . GLU A 1 355 ? -6.563 5.546 30.662 1.00 95.31 355 GLU A N 1
ATOM 2876 C CA . GLU A 1 355 ? -7.966 5.685 31.082 1.00 95.31 355 GLU A CA 1
ATOM 2877 C C . GLU A 1 355 ? -8.636 6.924 30.468 1.00 95.31 355 GLU A C 1
ATOM 2879 O O . GLU A 1 355 ? -9.718 6.816 29.892 1.00 95.31 355 GLU A O 1
ATOM 2884 N N . ILE A 1 356 ? -7.964 8.080 30.501 1.00 93.31 356 ILE A N 1
ATOM 2885 C CA . ILE A 1 356 ? -8.484 9.341 29.947 1.00 93.31 356 ILE A CA 1
ATOM 2886 C C . ILE A 1 356 ? -8.729 9.209 28.438 1.00 93.31 356 ILE A C 1
ATOM 2888 O O . ILE A 1 356 ? -9.797 9.564 27.945 1.00 93.31 356 ILE A O 1
ATOM 2892 N N . GLN A 1 357 ? -7.774 8.648 27.690 1.00 94.38 357 GLN A N 1
ATOM 2893 C CA . GLN A 1 357 ? -7.925 8.429 26.251 1.00 94.38 357 GLN A CA 1
ATOM 2894 C C . GLN A 1 357 ? -9.022 7.404 25.935 1.00 94.38 357 GLN A C 1
ATOM 2896 O O . GLN A 1 357 ? -9.610 7.467 24.861 1.00 94.38 357 GLN A O 1
ATOM 2901 N N . LEU A 1 358 ? -9.316 6.460 26.829 1.00 95.44 358 LEU A N 1
ATOM 2902 C CA . LEU A 1 358 ? -10.363 5.451 26.634 1.00 95.44 358 LEU A CA 1
ATOM 2903 C C . LEU A 1 358 ? -11.773 5.961 26.981 1.00 95.44 358 LEU A C 1
ATOM 2905 O O . LEU A 1 358 ? -12.756 5.342 26.561 1.00 95.44 358 LEU A O 1
ATOM 2909 N N . GLN A 1 359 ? -11.900 7.100 27.674 1.00 92.62 359 GLN A N 1
ATOM 2910 C CA . GLN A 1 359 ? -13.194 7.737 27.954 1.00 92.62 359 GLN A CA 1
ATOM 2911 C C . GLN A 1 359 ? -13.866 8.309 26.697 1.00 92.62 359 GLN A C 1
ATOM 2913 O O . GLN A 1 359 ? -15.093 8.386 26.662 1.00 92.62 359 GLN A O 1
ATOM 2918 N N . GLN A 1 360 ? -13.099 8.651 25.654 1.00 90.25 360 GLN A N 1
ATOM 2919 C CA . GLN A 1 360 ? -13.654 9.193 24.408 1.00 90.25 360 GLN A CA 1
ATOM 2920 C C . GLN A 1 360 ? -14.609 8.207 23.716 1.00 90.25 360 GLN A C 1
ATOM 2922 O O . GLN A 1 360 ? -14.498 6.983 23.873 1.00 90.25 360 GLN A O 1
ATOM 2927 N N . ASP A 1 361 ? -15.548 8.733 22.932 1.00 90.69 361 ASP A N 1
ATOM 2928 C CA . ASP A 1 361 ? -16.384 7.905 22.069 1.00 90.69 361 ASP A CA 1
ATOM 2929 C C . ASP A 1 361 ? -15.599 7.464 20.824 1.00 90.69 361 ASP A C 1
ATOM 2931 O O . ASP A 1 361 ? -14.878 8.250 20.212 1.00 90.69 361 ASP A O 1
ATOM 2935 N N . PHE A 1 362 ? -15.744 6.189 20.472 1.00 93.12 362 PHE A N 1
ATOM 2936 C CA . PHE A 1 362 ? -15.124 5.565 19.305 1.00 93.12 362 PHE A CA 1
ATOM 2937 C C . PHE A 1 362 ? -16.163 5.044 18.302 1.00 93.12 362 PHE A C 1
ATOM 2939 O O . PHE A 1 362 ? -15.776 4.388 17.336 1.00 93.12 362 PHE A O 1
ATOM 2946 N N . SER A 1 363 ? -17.461 5.287 18.525 1.00 90.50 363 SER A N 1
ATOM 2947 C CA . SER A 1 363 ? -18.542 4.870 17.621 1.00 90.50 363 SER A CA 1
ATOM 2948 C C . SER A 1 363 ? -18.288 5.338 16.182 1.00 90.50 363 SER A C 1
ATOM 2950 O O . SER A 1 363 ? -18.324 4.538 15.249 1.00 90.50 363 SER A O 1
ATOM 2952 N N . TRP A 1 364 ? -17.868 6.594 16.049 1.00 93.56 364 TRP A N 1
ATOM 2953 C CA . TRP A 1 364 ? -17.529 7.252 14.793 1.00 93.56 364 TRP A CA 1
ATOM 2954 C C . TRP A 1 364 ? -16.298 6.665 14.082 1.00 93.56 364 TRP A C 1
ATOM 2956 O O . TRP A 1 364 ? -16.077 6.918 12.901 1.00 93.56 364 TRP A O 1
ATOM 2966 N N . TRP A 1 365 ? -15.463 5.868 14.764 1.00 96.25 365 TRP A N 1
ATOM 2967 C CA . TRP A 1 365 ? -14.246 5.301 14.164 1.00 96.25 365 TRP A CA 1
ATOM 2968 C C . TRP A 1 365 ? -14.559 4.283 13.061 1.00 96.25 365 TRP A C 1
ATOM 2970 O O . TRP A 1 365 ? -13.684 3.957 12.263 1.00 96.25 365 TRP A O 1
ATOM 2980 N N . GLU A 1 366 ? -15.787 3.766 13.007 1.00 96.31 366 GLU A N 1
ATOM 2981 C CA . GLU A 1 366 ? -16.271 2.877 11.947 1.00 96.31 366 GLU A CA 1
ATOM 2982 C C . GLU A 1 366 ? -16.947 3.638 10.781 1.00 96.31 366 GLU A C 1
ATOM 2984 O O . GLU A 1 366 ? -17.376 2.988 9.828 1.00 96.31 366 GLU A O 1
ATOM 2989 N N . ASP A 1 367 ? -17.014 4.973 10.828 1.00 97.38 367 ASP A N 1
ATOM 2990 C CA . ASP A 1 367 ? -17.599 5.843 9.794 1.00 97.38 367 ASP A CA 1
ATOM 2991 C C . ASP A 1 367 ? -16.541 6.349 8.796 1.00 97.38 367 ASP A C 1
ATOM 2993 O O . ASP A 1 367 ? -15.336 6.119 8.964 1.00 97.38 367 ASP A O 1
ATOM 2997 N N . TYR A 1 368 ? -16.975 7.034 7.730 1.00 97.94 368 TYR A N 1
ATOM 2998 C CA . TYR A 1 368 ? -16.070 7.601 6.727 1.00 97.94 368 TYR A CA 1
ATOM 2999 C C . TYR A 1 368 ? -15.943 9.129 6.779 1.00 97.94 368 TYR A C 1
ATOM 3001 O O . TYR A 1 368 ? -16.910 9.873 6.918 1.00 97.94 368 TYR A O 1
ATOM 3009 N N . TYR A 1 369 ? -14.719 9.613 6.582 1.00 97.69 369 TYR A N 1
ATOM 3010 C CA . TYR A 1 369 ? -14.361 11.027 6.545 1.00 97.69 369 TYR A CA 1
ATOM 3011 C C . TYR A 1 369 ? -14.487 11.598 5.124 1.00 97.69 369 TYR A C 1
ATOM 3013 O O . TYR A 1 369 ? -13.555 11.504 4.321 1.00 97.69 369 TYR A O 1
ATOM 3021 N N . ALA A 1 370 ? -15.636 12.204 4.811 1.00 96.94 370 ALA A N 1
ATOM 3022 C CA . ALA A 1 370 ? -15.979 12.684 3.465 1.00 96.94 370 ALA A CA 1
ATOM 3023 C C . ALA A 1 370 ? -14.883 13.495 2.734 1.00 96.94 370 ALA A C 1
ATOM 3025 O O . ALA A 1 370 ? -14.687 13.241 1.545 1.00 96.94 370 ALA A O 1
ATOM 3026 N N . PRO A 1 371 ? -14.093 14.382 3.381 1.00 96.62 371 PRO A N 1
ATOM 3027 C CA . PRO A 1 371 ? -13.016 15.104 2.695 1.00 96.62 371 PRO A CA 1
ATOM 3028 C C . PRO A 1 371 ? -11.954 14.211 2.029 1.00 96.62 371 PRO A C 1
ATOM 3030 O O . PRO A 1 371 ? -11.287 14.645 1.092 1.00 96.62 371 PRO A O 1
ATOM 3033 N N . GLY A 1 372 ? -11.811 12.947 2.444 1.00 96.81 372 GLY A N 1
ATOM 3034 C CA . GLY A 1 372 ? -10.940 11.989 1.761 1.00 96.81 372 GLY A CA 1
ATOM 3035 C C . GLY A 1 372 ? -11.395 11.594 0.350 1.00 96.81 372 GLY A C 1
ATOM 3036 O O . GLY A 1 372 ? -10.580 11.099 -0.432 1.00 96.81 372 GLY A O 1
ATOM 3037 N N . LEU A 1 373 ? -12.657 11.847 -0.020 1.00 97.69 373 LEU A N 1
ATOM 3038 C CA . LEU A 1 373 ? -13.152 11.649 -1.388 1.00 97.69 373 LEU A CA 1
ATOM 3039 C C . LEU A 1 373 ? -12.499 12.624 -2.380 1.00 97.69 373 LEU A C 1
ATOM 3041 O O . LEU A 1 373 ? -12.244 12.252 -3.524 1.00 97.69 373 LEU A O 1
ATOM 3045 N N . GLU A 1 374 ? -12.132 13.833 -1.945 1.00 96.56 374 GLU A N 1
ATOM 3046 C CA . GLU A 1 374 ? -11.536 14.858 -2.817 1.00 96.56 374 GLU A CA 1
ATOM 3047 C C . GLU A 1 374 ? -10.130 14.494 -3.318 1.00 96.56 374 GLU A C 1
ATOM 3049 O O . GLU A 1 374 ? -9.684 14.990 -4.354 1.00 96.56 374 GLU A O 1
ATOM 3054 N N . ILE A 1 375 ? -9.448 13.582 -2.617 1.00 95.81 375 ILE A N 1
ATOM 3055 C CA . ILE A 1 375 ? -8.129 13.049 -2.992 1.00 95.81 375 ILE A CA 1
ATOM 3056 C C . ILE A 1 375 ? -8.228 12.090 -4.188 1.00 95.81 375 ILE A C 1
ATOM 3058 O O . ILE A 1 375 ? -7.246 11.886 -4.906 1.00 95.81 375 ILE A O 1
ATOM 3062 N N . LEU A 1 376 ? -9.396 11.487 -4.412 1.00 97.88 376 LEU A N 1
ATOM 3063 C CA . LEU A 1 376 ? -9.584 10.508 -5.475 1.00 97.88 376 LEU A CA 1
ATOM 3064 C C . LEU A 1 376 ? -9.623 11.173 -6.861 1.00 97.88 376 LEU A C 1
ATOM 3066 O O . LEU A 1 376 ? -10.129 12.298 -6.999 1.00 97.88 376 LEU A O 1
ATOM 3070 N N . PRO A 1 377 ? -9.179 10.449 -7.910 1.00 97.75 377 PRO A N 1
ATOM 3071 C CA . PRO A 1 377 ? -9.470 10.816 -9.291 1.00 97.75 377 PRO A CA 1
ATOM 3072 C C . PRO A 1 377 ? -10.971 11.091 -9.490 1.00 97.75 377 PRO A C 1
ATOM 3074 O O . PRO A 1 377 ? -11.785 10.324 -8.966 1.00 97.75 377 PRO A O 1
ATOM 3077 N N . PRO A 1 378 ? -11.360 12.161 -10.213 1.00 97.50 378 PRO A N 1
ATOM 3078 C CA . PRO A 1 378 ? -12.764 12.555 -10.350 1.00 97.50 378 PRO A CA 1
ATOM 3079 C C . PRO A 1 378 ? -13.693 11.439 -10.845 1.00 97.50 378 PRO A C 1
ATOM 3081 O O . PRO A 1 378 ? -14.810 11.315 -10.356 1.00 97.50 378 PRO A O 1
ATOM 3084 N N . ASP A 1 379 ? -13.213 10.593 -11.754 1.00 97.56 379 ASP A N 1
ATOM 3085 C CA . ASP A 1 379 ? -13.936 9.458 -12.334 1.00 97.56 379 ASP A CA 1
ATOM 3086 C C . ASP A 1 379 ? -14.101 8.259 -11.381 1.00 97.56 379 ASP A C 1
ATOM 3088 O O . ASP A 1 379 ? -14.866 7.344 -11.678 1.00 97.56 379 ASP A O 1
ATOM 3092 N N . LEU A 1 380 ? -13.423 8.257 -10.228 1.00 98.38 380 LEU A N 1
ATOM 3093 C CA . LEU A 1 380 ? -13.590 7.244 -9.181 1.00 98.38 380 LEU A CA 1
ATOM 3094 C C . LEU A 1 380 ? -14.461 7.701 -8.007 1.00 98.38 380 LEU A C 1
ATOM 3096 O O . LEU A 1 380 ? -14.936 6.849 -7.257 1.00 98.38 380 LEU A O 1
ATOM 3100 N N . ARG A 1 381 ? -14.660 9.013 -7.822 1.00 97.88 381 ARG A N 1
ATOM 3101 C CA . ARG A 1 381 ? -15.295 9.574 -6.615 1.00 97.88 381 ARG A CA 1
ATOM 3102 C C . ARG A 1 381 ? -16.693 9.027 -6.377 1.00 97.88 381 ARG A C 1
ATOM 3104 O O . ARG A 1 381 ? -16.942 8.468 -5.317 1.00 97.88 381 ARG A O 1
ATOM 3111 N N . GLU A 1 382 ? -17.565 9.155 -7.372 1.00 98.06 382 GLU A N 1
ATOM 3112 C CA . GLU A 1 382 ? -18.971 8.758 -7.258 1.00 98.06 382 GLU A CA 1
ATOM 3113 C C . GLU A 1 382 ? -19.112 7.250 -7.021 1.00 98.06 382 GLU A C 1
ATOM 3115 O O . GLU A 1 382 ? -19.835 6.828 -6.127 1.00 98.06 382 GLU A O 1
ATOM 3120 N N . ILE A 1 383 ? -18.367 6.423 -7.764 1.00 98.25 383 ILE A N 1
ATOM 3121 C CA . ILE A 1 383 ? -18.427 4.962 -7.610 1.00 98.25 383 ILE A CA 1
ATOM 3122 C C . ILE A 1 383 ? -17.946 4.539 -6.218 1.00 98.25 383 ILE A C 1
ATOM 3124 O O . ILE A 1 383 ? -18.602 3.728 -5.565 1.00 98.25 383 ILE A O 1
ATOM 3128 N N . ILE A 1 384 ? -16.819 5.086 -5.750 1.00 98.56 384 ILE A N 1
ATOM 3129 C CA . ILE A 1 384 ? -16.291 4.761 -4.421 1.00 98.56 384 ILE A CA 1
ATOM 3130 C C . ILE A 1 384 ? -17.248 5.246 -3.332 1.00 98.56 384 ILE A C 1
ATOM 3132 O O . ILE A 1 384 ? -17.505 4.489 -2.401 1.00 98.56 384 ILE A O 1
ATOM 3136 N N . GLN A 1 385 ? -17.797 6.457 -3.452 1.00 98.50 385 GLN A N 1
ATOM 3137 C CA . GLN A 1 385 ? -18.769 6.992 -2.500 1.00 98.50 385 GLN A CA 1
ATOM 3138 C C . GLN A 1 385 ? -20.028 6.120 -2.431 1.00 98.50 385 GLN A C 1
ATOM 3140 O O . GLN A 1 385 ? -20.398 5.680 -1.347 1.00 98.50 385 GLN A O 1
ATOM 3145 N N . ASN A 1 386 ? -20.630 5.794 -3.576 1.00 98.38 386 ASN A N 1
ATOM 3146 C CA . ASN A 1 386 ? -21.821 4.947 -3.627 1.00 98.38 386 ASN A CA 1
ATOM 3147 C C . ASN A 1 386 ? -21.562 3.584 -2.974 1.00 98.38 386 ASN A C 1
ATOM 3149 O O . ASN A 1 386 ? -22.383 3.104 -2.201 1.00 98.38 386 ASN A O 1
ATOM 3153 N N . ASN A 1 387 ? -20.402 2.970 -3.239 1.00 98.12 387 ASN A N 1
ATOM 3154 C CA . ASN A 1 387 ? -20.029 1.700 -2.616 1.00 98.12 387 ASN A CA 1
ATOM 3155 C C . ASN A 1 387 ? -19.772 1.836 -1.110 1.00 98.12 387 ASN A C 1
ATOM 3157 O O . ASN A 1 387 ? -20.045 0.906 -0.359 1.00 98.12 387 ASN A O 1
ATOM 3161 N N . LEU A 1 388 ? -19.237 2.970 -0.661 1.00 97.31 388 LEU A N 1
ATOM 3162 C CA . LEU A 1 388 ? -18.947 3.253 0.741 1.00 97.31 388 LEU A CA 1
ATOM 3163 C C . LEU A 1 388 ? -20.230 3.376 1.569 1.00 97.31 388 LEU A C 1
ATOM 3165 O O . LEU A 1 388 ? -20.331 2.766 2.635 1.00 97.31 388 LEU A O 1
ATOM 3169 N N . GLU A 1 389 ? -21.218 4.093 1.036 1.00 97.69 389 GLU A N 1
ATOM 3170 C CA . GLU A 1 389 ? -22.527 4.340 1.654 1.00 97.69 389 GLU A CA 1
ATOM 3171 C C . GLU A 1 389 ? -23.380 3.063 1.798 1.00 97.69 389 GLU A C 1
ATOM 3173 O O . GLU A 1 389 ? -24.314 3.029 2.599 1.00 97.69 389 GLU A O 1
ATOM 3178 N N . LEU A 1 390 ? -23.027 1.970 1.106 1.00 97.50 390 LEU A N 1
ATOM 3179 C CA . LEU A 1 390 ? -23.626 0.647 1.341 1.00 97.50 390 LEU A CA 1
ATOM 3180 C C . LEU A 1 390 ? -23.243 0.048 2.703 1.00 97.50 390 LEU A C 1
ATOM 3182 O O . LEU A 1 390 ? -23.938 -0.841 3.198 1.00 97.50 390 LEU A O 1
ATOM 3186 N N . TYR A 1 391 ? -22.122 0.479 3.288 1.00 96.88 391 TYR A N 1
ATOM 3187 C CA . TYR A 1 391 ? -21.530 -0.172 4.460 1.00 96.88 391 TYR A CA 1
ATOM 3188 C C . TYR A 1 391 ? -21.337 0.763 5.648 1.00 96.88 391 TYR A C 1
ATOM 3190 O O . TYR A 1 391 ? -21.463 0.328 6.798 1.00 96.88 391 TYR A O 1
ATOM 3198 N N . LEU A 1 392 ? -20.960 2.012 5.382 1.00 98.00 392 LEU A N 1
ATOM 3199 C CA . LEU A 1 392 ? -20.531 2.971 6.390 1.00 98.00 392 LEU A CA 1
ATOM 3200 C C . LEU A 1 392 ? -21.376 4.240 6.319 1.00 98.00 392 LEU A C 1
ATOM 3202 O O . LEU A 1 392 ? -21.825 4.643 5.249 1.00 98.00 392 LEU A O 1
ATOM 3206 N N . GLN A 1 393 ? -21.548 4.884 7.469 1.00 97.44 393 GLN A N 1
ATOM 3207 C CA . GLN A 1 393 ? -22.139 6.214 7.539 1.00 97.44 393 GLN A CA 1
ATOM 3208 C C . GLN A 1 393 ? -21.051 7.269 7.357 1.00 97.44 393 GLN A C 1
ATOM 3210 O O . GLN A 1 393 ? -19.865 7.010 7.584 1.00 97.44 393 GLN A O 1
ATOM 3215 N N . GLN A 1 394 ? -21.456 8.459 6.927 1.00 97.62 394 GLN A N 1
ATOM 3216 C CA . GLN A 1 394 ? -20.567 9.607 6.905 1.00 97.62 394 GLN A CA 1
ATOM 3217 C C . GLN A 1 394 ? -20.318 10.090 8.334 1.00 97.62 394 GLN A C 1
ATOM 3219 O O . GLN A 1 394 ? -21.256 10.219 9.115 1.00 97.62 394 GLN A O 1
ATOM 3224 N N . LEU A 1 395 ? -19.071 10.441 8.642 1.00 96.50 395 LEU A N 1
ATOM 3225 C CA . LEU A 1 395 ? -18.730 11.164 9.860 1.00 96.50 395 LEU A CA 1
ATOM 3226 C C . LEU A 1 395 ? -19.421 12.537 9.855 1.00 96.50 395 LEU A C 1
ATOM 3228 O O . LEU A 1 395 ? -19.046 13.416 9.074 1.00 96.50 395 LEU A O 1
ATOM 3232 N N . GLU A 1 396 ? -20.414 12.714 10.728 1.00 93.12 396 GLU A N 1
ATOM 3233 C CA . GLU A 1 396 ? -21.198 13.952 10.820 1.00 93.12 396 GLU A CA 1
ATOM 3234 C C . GLU A 1 396 ? -20.349 15.132 11.310 1.00 93.12 396 GLU A C 1
ATOM 3236 O O . GLU A 1 396 ? -20.335 16.192 10.681 1.00 93.12 396 GLU A O 1
ATOM 3241 N N . ASP A 1 397 ? -19.600 14.938 12.402 1.00 94.19 397 ASP A N 1
ATOM 3242 C CA . ASP A 1 397 ? -18.713 15.955 12.966 1.00 94.19 397 ASP A CA 1
ATOM 3243 C C . ASP A 1 397 ? -17.236 15.622 12.719 1.00 94.19 397 ASP A C 1
ATOM 3245 O O . ASP A 1 397 ? -16.616 14.785 13.381 1.00 94.19 397 ASP A O 1
ATOM 3249 N N . SER A 1 398 ? -16.637 16.348 11.774 1.00 93.94 398 SER A N 1
ATOM 3250 C CA . SER A 1 398 ? -15.209 16.246 11.458 1.00 93.94 398 SER A CA 1
ATOM 3251 C C . SER A 1 398 ? -14.295 16.663 12.618 1.00 93.94 398 SER A C 1
ATOM 3253 O O . SER A 1 398 ? -13.101 16.348 12.593 1.00 93.94 398 SER A O 1
ATOM 3255 N N . SER A 1 399 ? -14.811 17.351 13.644 1.00 93.44 399 SER A N 1
ATOM 3256 C CA . SER A 1 399 ? -14.039 17.708 14.837 1.00 93.44 399 SER A CA 1
ATOM 3257 C C . SER A 1 399 ? -13.494 16.469 15.551 1.00 93.44 399 SER A C 1
ATOM 3259 O O . SER A 1 399 ? -12.344 16.493 15.981 1.00 93.44 399 SER A O 1
ATOM 3261 N N . HIS A 1 400 ? -14.229 15.349 15.533 1.00 93.19 400 HIS A N 1
ATOM 3262 C CA . HIS A 1 400 ? -13.793 14.078 16.114 1.00 93.19 400 HIS A CA 1
ATOM 3263 C C . HIS A 1 400 ? -12.453 13.584 15.561 1.00 93.19 400 HIS A C 1
ATOM 3265 O O . HIS A 1 400 ? -11.636 13.055 16.312 1.00 93.19 400 HIS A O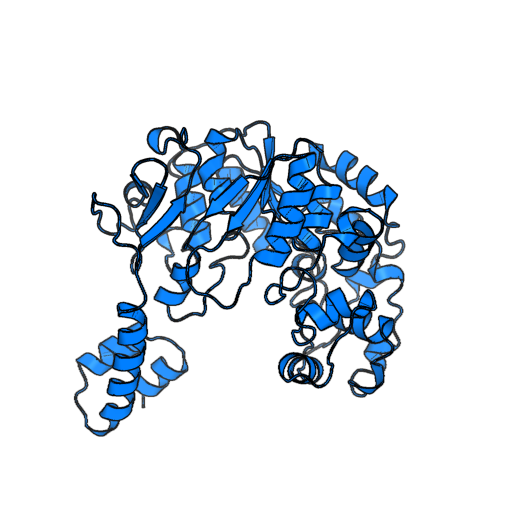 1
ATOM 3271 N N . LEU A 1 401 ? -12.203 13.782 14.262 1.00 94.75 401 LEU A N 1
ATOM 3272 C CA . LEU A 1 401 ? -10.929 13.439 13.633 1.00 94.75 401 LEU A CA 1
ATOM 3273 C C . LEU A 1 401 ? -9.916 14.584 13.746 1.00 94.75 401 LEU A C 1
ATOM 3275 O O . LEU A 1 401 ? -8.743 14.349 14.043 1.00 94.75 401 LEU A O 1
ATOM 3279 N N . THR A 1 402 ? -10.346 15.820 13.488 1.00 95.25 402 THR A N 1
ATOM 3280 C CA . THR A 1 402 ? -9.432 16.969 13.367 1.00 95.25 402 THR A CA 1
ATOM 3281 C C . THR A 1 402 ? -8.873 17.452 14.707 1.00 95.25 402 THR A C 1
ATOM 3283 O O . THR A 1 402 ? -7.795 18.046 14.729 1.00 95.25 402 THR A O 1
ATOM 3286 N N . SER A 1 403 ? -9.532 17.142 15.829 1.00 93.94 403 SER A N 1
ATOM 3287 C CA . SER A 1 403 ? -9.055 17.466 17.178 1.00 93.94 403 SER A CA 1
ATOM 3288 C C . SER A 1 403 ? -8.114 16.416 17.777 1.00 93.94 403 SER A C 1
ATOM 3290 O O . SER A 1 403 ? -7.680 16.578 18.918 1.00 93.94 403 SER A O 1
ATOM 3292 N N . ILE A 1 404 ? -7.818 15.319 17.069 1.00 93.81 404 ILE A N 1
ATOM 3293 C CA . ILE A 1 404 ? -6.995 14.234 17.614 1.00 93.81 404 ILE A CA 1
ATOM 3294 C C . ILE A 1 404 ? -5.565 14.715 17.883 1.00 93.81 404 ILE A C 1
ATOM 3296 O O . ILE A 1 404 ? -4.831 15.076 16.958 1.00 93.81 404 ILE A O 1
ATOM 3300 N N . ASP A 1 405 ? -5.152 14.614 19.148 1.00 93.25 405 ASP A N 1
ATOM 3301 C CA . ASP A 1 405 ? -3.772 14.750 19.629 1.00 93.25 405 ASP A CA 1
ATOM 3302 C C . ASP A 1 405 ? -3.576 13.885 20.894 1.00 93.25 405 ASP A C 1
ATOM 3304 O O . ASP A 1 405 ? -3.637 14.361 22.024 1.00 93.25 405 ASP A O 1
ATOM 3308 N N . LEU A 1 406 ? -3.428 12.565 20.716 1.00 89.38 406 LEU A N 1
ATOM 3309 C CA . LEU A 1 406 ? -3.506 11.580 21.815 1.00 89.38 406 LEU A CA 1
ATOM 3310 C C . LEU A 1 406 ? -2.325 11.622 22.798 1.00 89.38 406 LEU A C 1
ATOM 3312 O O . LEU A 1 406 ? -2.444 11.143 23.928 1.00 89.38 406 LEU A O 1
ATOM 3316 N N . PHE A 1 407 ? -1.177 12.129 22.348 1.00 85.31 407 PHE A N 1
ATOM 3317 C CA . PHE A 1 407 ? 0.082 12.160 23.096 1.00 85.31 407 PHE A CA 1
ATOM 3318 C C . PHE A 1 407 ? 0.791 13.491 22.845 1.00 85.31 407 PHE A C 1
ATOM 3320 O O . PHE A 1 407 ? 1.912 13.500 22.332 1.00 85.31 407 PHE A O 1
ATOM 3327 N N . SER A 1 408 ? 0.104 14.602 23.124 1.00 72.75 408 SER A N 1
ATOM 3328 C CA . SER A 1 408 ? 0.679 15.944 23.015 1.00 72.75 408 SER A CA 1
ATOM 3329 C C . SER A 1 408 ? 2.034 15.992 23.734 1.00 72.75 408 SER A C 1
ATOM 3331 O O . SER A 1 408 ? 2.105 15.626 24.910 1.00 72.75 408 SER A O 1
ATOM 3333 N N . GLU A 1 409 ? 3.085 16.368 22.996 1.00 57.44 409 GLU A N 1
ATOM 3334 C CA . GLU A 1 409 ? 4.470 16.483 23.492 1.00 57.44 409 GLU A CA 1
ATOM 3335 C C . GLU A 1 409 ? 4.623 17.548 24.582 1.00 57.44 409 GLU A C 1
ATOM 3337 O O . GLU A 1 409 ? 3.980 18.619 24.458 1.00 57.44 409 GLU A O 1
#

Mean predicted aligned error: 7.61 Å

Nearest PDB structures (foldseek):
  2e89-assembly2_C  TM=3.784E-01  e=8.567E-02  Aquifex aeolicus
  7tbv-assembly1_A  TM=2.266E-01  e=3.904E+00  Candida albicans Ca6
  7tbv-assembly3_C  TM=1.895E-01  e=3.703E+00  Candida albicans Ca6
  6cob-assembly1_A  TM=1.873E-01  e=8.652E+00  Arabidopsis thaliana

pLDDT: mean 92.47, std 9.75, range [42.41, 98.94]